Protein AF-A0A7S4C6Q5-F1 (afdb_monomer_lite)

pLDDT: mean 86.38, std 18.53, range [30.69, 98.75]

InterPro domains:
  IPR029044 Nucleotide-diphospho-sugar transferases [G3DSA:3.90.550.10] (1-252)

Foldseek 3Di:
DVQLACLVPAQDEDEAEAFPPDDPVVVVCLVPDDRDRHHYHYHYVNVVVHGLAPLRCVLVVDDLPDDQDKDKDADPQKDFASCLNVVVVLCCVQAHPLSPLVSCLLLLAFWAFQFFAQWLVFAFPIGGDHVVVVDPAQKAWELADDDRIIIGRSSNSSLLSVLVVLCCDPPFFDLVCLVVWDDFGPGTDFTGDPLQDDPSGPLSRDRPDNRSSVSSLSQLQLHTHMYGRDPQRAGRMFGQCWFFQRVDGSRDGGDPPDPDTDPDGDPRGGGHYDHPVCCVVVCVSSVCNDHSQPHFYAYSSRHTDHSVVSLVSSLVSLVSQLVVQVVCCVVPVDPPSNVSSNVSSCSRNVPPDPDDPDDDPVPVVVVSVVVVVVVVVVPPPDDDDDDDDDDD

Sequence (392 aa):
SVQNAEYCGDTVALRIVVDGGAAPSVLALVRSFRWLHGPLQTRLCDDEGVSLGIRGMWIQTTHTDADDYHIVPLEDDIEVSPLYYWWLQRAQRSFGDFNDAALMKQRRLAGISLYTPRLNEIKYPQVKWIPEENTRAVAFRLGVPCSWGALFIGSVWKEFLEFYALRVRPPFFNFSQEATQRGVGREREPLGDPHVRVPNSRSNVWPRSWKRFMIDFMYGRGMVMLYPNLPKQLSFSTTYMERGGHSGKDGKSEELQVTGLRKDVDPLKTVPLIRRQELRPVAQFFSNLPPYSELPVFNLQHEQRTSESLVQQGFAFTEHVRWWGHKLEADTLQRGLKAKYAKLADSWSGLESRGPPGGCVPEQLAALQADRRRGARAADDGASPFVKGLGR

Organism: Chrysotila carterae (NCBI:txid13221)

Structure (mmCIF, N/CA/C/O backbone):
data_AF-A0A7S4C6Q5-F1
#
_entry.id   AF-A0A7S4C6Q5-F1
#
loop_
_atom_site.group_PDB
_atom_site.id
_atom_site.type_symbol
_atom_site.label_atom_id
_atom_site.label_alt_id
_atom_site.label_comp_id
_atom_site.label_asym_id
_atom_site.label_entity_id
_atom_site.label_seq_id
_atom_site.pdbx_PDB_ins_code
_atom_site.Cartn_x
_atom_site.Cartn_y
_atom_site.Cartn_z
_atom_site.occupancy
_atom_site.B_iso_or_equiv
_atom_site.auth_seq_id
_atom_site.auth_comp_id
_atom_site.auth_asym_id
_atom_site.auth_atom_id
_atom_site.pdbx_PDB_model_num
ATOM 1 N N . SER A 1 1 ? -7.091 -3.861 19.041 1.00 83.12 1 SER A N 1
ATOM 2 C CA . SER A 1 1 ? -7.387 -5.268 18.632 1.00 83.12 1 SER A CA 1
ATOM 3 C C . SER A 1 1 ? -8.589 -5.345 17.687 1.00 83.12 1 SER A C 1
ATOM 5 O O . SER A 1 1 ? -9.582 -4.665 17.936 1.00 83.12 1 SER A O 1
ATOM 7 N N . VAL A 1 2 ? -8.534 -6.204 16.654 1.00 94.31 2 VAL A N 1
ATOM 8 C CA . VAL A 1 2 ? -9.608 -6.420 15.651 1.00 94.31 2 VAL A CA 1
ATOM 9 C C . VAL A 1 2 ? -10.928 -6.933 16.238 1.00 94.31 2 VAL A C 1
ATOM 11 O O . VAL A 1 2 ? -11.989 -6.631 15.699 1.00 94.31 2 VAL A O 1
ATOM 14 N N . GLN A 1 3 ? -10.895 -7.661 17.361 1.00 94.25 3 GLN A N 1
ATOM 15 C CA . GLN A 1 3 ? -12.114 -8.159 18.019 1.00 94.25 3 GLN A CA 1
ATOM 16 C C . GLN A 1 3 ? -12.961 -7.039 18.630 1.00 94.25 3 GLN A C 1
ATOM 18 O O . GLN A 1 3 ? -14.166 -7.196 18.788 1.00 94.25 3 GLN A O 1
ATOM 23 N N . ASN A 1 4 ? -12.342 -5.909 18.971 1.00 94.31 4 ASN A N 1
ATOM 24 C CA . ASN A 1 4 ? -13.005 -4.813 19.674 1.00 94.31 4 ASN A CA 1
ATOM 25 C C . ASN A 1 4 ? -13.497 -3.713 18.725 1.00 94.31 4 ASN A C 1
ATOM 27 O O . ASN A 1 4 ? -13.888 -2.642 19.190 1.00 94.31 4 ASN A O 1
ATOM 31 N N . ALA A 1 5 ? -13.428 -3.929 17.413 1.00 95.50 5 ALA A N 1
ATOM 32 C CA . ALA A 1 5 ? -13.797 -2.912 16.445 1.00 95.50 5 ALA A CA 1
ATOM 33 C C . ALA A 1 5 ? -15.310 -2.769 16.265 1.00 95.50 5 ALA A C 1
ATOM 35 O O . ALA A 1 5 ? -16.074 -3.720 16.408 1.00 95.50 5 ALA A O 1
ATOM 36 N N . GLU A 1 6 ? -15.722 -1.547 15.949 1.00 92.81 6 GLU A N 1
ATOM 37 C CA . GLU A 1 6 ? -17.091 -1.186 15.609 1.00 92.81 6 GLU A CA 1
ATOM 38 C C . GLU A 1 6 ? -17.336 -1.478 14.124 1.00 92.81 6 GLU A C 1
ATOM 40 O O . GLU A 1 6 ? -17.152 -0.611 13.265 1.00 92.81 6 GLU A O 1
ATOM 45 N N . TYR A 1 7 ? -17.769 -2.703 13.815 1.00 95.81 7 TYR A N 1
ATOM 46 C CA . TYR A 1 7 ? -18.114 -3.118 12.447 1.00 95.81 7 TYR A CA 1
ATOM 47 C C . TYR A 1 7 ? -19.436 -2.538 11.934 1.00 95.81 7 TYR A C 1
ATOM 49 O O . TYR A 1 7 ? -19.858 -2.844 10.831 1.00 95.81 7 TYR A O 1
ATOM 57 N N . CYS A 1 8 ? -20.085 -1.658 12.702 1.00 91.62 8 CYS A N 1
ATOM 58 C CA . CYS A 1 8 ? -21.258 -0.900 12.259 1.00 91.62 8 CYS A CA 1
ATOM 59 C C . CYS A 1 8 ? -22.442 -1.778 11.787 1.00 91.62 8 CYS A C 1
ATOM 61 O O . CYS A 1 8 ? -23.253 -1.323 10.988 1.00 91.62 8 CYS A O 1
ATOM 63 N N . GLY A 1 9 ? -22.553 -3.008 12.306 1.00 92.31 9 GLY A N 1
ATOM 64 C CA . GLY A 1 9 ? -23.566 -3.997 11.913 1.00 92.31 9 GLY A CA 1
ATOM 65 C C . GLY A 1 9 ? -23.150 -4.916 10.761 1.00 92.31 9 GLY A C 1
ATOM 66 O O . GLY A 1 9 ? -23.852 -5.889 10.495 1.00 92.31 9 GLY A O 1
ATOM 67 N N . ASP A 1 10 ? -22.007 -4.657 10.124 1.00 94.50 10 ASP A N 1
ATOM 68 C CA . ASP A 1 10 ? -21.506 -5.471 9.022 1.00 94.50 10 ASP A CA 1
ATOM 69 C C . ASP A 1 10 ? -20.883 -6.776 9.523 1.00 94.50 10 ASP A C 1
ATOM 71 O O . ASP A 1 10 ? -20.221 -6.835 10.563 1.00 94.50 10 ASP A O 1
ATOM 75 N N . THR A 1 11 ? -21.075 -7.835 8.738 1.00 94.88 11 THR A N 1
ATOM 76 C CA . THR A 1 11 ? -20.372 -9.106 8.921 1.00 94.88 11 THR A CA 1
ATOM 77 C C . THR A 1 11 ? -19.062 -9.055 8.145 1.00 94.88 11 THR A C 1
ATOM 79 O O . THR A 1 11 ? -19.063 -8.889 6.927 1.00 94.88 11 THR A O 1
ATOM 82 N N . VAL A 1 12 ? -17.938 -9.220 8.837 1.00 94.50 12 VAL A N 1
ATOM 83 C CA . VAL A 1 12 ? -16.593 -9.142 8.264 1.00 94.50 12 VAL A CA 1
ATOM 84 C C . VAL A 1 12 ? -15.898 -10.484 8.418 1.00 94.50 12 VAL A C 1
ATOM 86 O O . VAL A 1 12 ? -15.771 -11.006 9.523 1.00 94.50 12 VAL A O 1
ATOM 89 N N . ALA A 1 13 ? -15.431 -11.058 7.311 1.00 93.94 13 ALA A N 1
ATOM 90 C CA . ALA A 1 13 ? -14.626 -12.271 7.351 1.00 93.94 13 ALA A CA 1
ATOM 91 C C . ALA A 1 13 ? -13.213 -11.970 7.876 1.00 93.94 13 ALA A C 1
ATOM 93 O O . ALA A 1 13 ? -12.606 -10.962 7.514 1.00 93.94 13 ALA A O 1
ATOM 94 N N . LEU A 1 14 ? -12.676 -12.868 8.700 1.00 95.00 14 LEU A N 1
ATOM 95 C CA . LEU A 1 14 ? -11.291 -12.823 9.155 1.00 95.00 14 LEU A CA 1
ATOM 96 C C . LEU A 1 14 ? -10.542 -14.043 8.628 1.00 95.00 14 LEU A C 1
ATOM 98 O O . LEU A 1 14 ? -10.956 -15.181 8.846 1.00 95.00 14 LEU A O 1
ATOM 102 N N . ARG A 1 15 ? -9.402 -13.803 7.982 1.00 94.12 15 ARG A N 1
ATOM 103 C CA . ARG A 1 15 ? -8.443 -14.845 7.621 1.00 94.12 15 ARG A CA 1
ATOM 104 C C . ARG A 1 15 ? -7.163 -14.648 8.422 1.00 94.12 15 ARG A C 1
ATOM 106 O O . ARG A 1 15 ? -6.536 -13.600 8.321 1.00 94.12 15 ARG A O 1
ATOM 113 N N . ILE A 1 16 ? -6.775 -15.656 9.196 1.00 94.88 16 ILE A N 1
ATOM 114 C CA . ILE A 1 16 ? -5.503 -15.686 9.923 1.00 94.88 16 ILE A CA 1
ATOM 115 C C . ILE A 1 16 ? -4.559 -16.623 9.175 1.00 94.88 16 ILE A C 1
ATOM 117 O O . ILE A 1 16 ? -4.853 -17.808 9.021 1.00 94.88 16 ILE A O 1
ATOM 121 N N . VAL A 1 17 ? -3.431 -16.094 8.707 1.00 93.81 17 VAL A N 1
ATOM 122 C CA . VAL A 1 17 ? -2.378 -16.879 8.053 1.00 93.81 17 VAL A CA 1
ATOM 123 C C . VAL A 1 17 ? -1.161 -16.891 8.962 1.00 93.81 17 VAL A C 1
ATOM 125 O O . VAL A 1 17 ? -0.657 -15.834 9.331 1.00 93.81 17 VAL A O 1
ATOM 128 N N . VAL A 1 18 ? -0.697 -18.085 9.313 1.00 94.88 18 VAL A N 1
ATOM 129 C CA . VAL A 1 18 ? 0.512 -18.297 10.110 1.00 94.88 18 VAL A CA 1
ATOM 130 C C . VAL A 1 18 ? 1.570 -18.901 9.197 1.00 94.88 18 VAL A C 1
ATOM 132 O O . VAL A 1 18 ? 1.312 -19.926 8.561 1.00 94.88 18 VAL A O 1
ATOM 135 N N . ASP A 1 19 ? 2.725 -18.244 9.095 1.00 93.94 19 ASP A N 1
ATOM 136 C CA . ASP A 1 19 ? 3.845 -18.732 8.283 1.00 93.94 19 ASP A CA 1
ATOM 137 C C . ASP A 1 19 ? 4.497 -19.978 8.900 1.00 93.94 19 ASP A C 1
ATOM 139 O O . ASP A 1 19 ? 4.288 -20.284 10.075 1.00 93.94 19 ASP A O 1
ATOM 143 N N . GLY A 1 20 ? 5.288 -20.691 8.099 1.00 92.38 20 GLY A N 1
ATOM 144 C CA . GLY A 1 20 ? 5.989 -21.892 8.540 1.00 92.38 20 GLY A CA 1
ATOM 145 C C . GLY A 1 20 ? 7.060 -21.599 9.596 1.00 92.38 20 GLY A C 1
ATOM 146 O O . GLY A 1 20 ? 7.764 -20.589 9.519 1.00 92.38 20 GLY A O 1
ATOM 147 N N . GLY A 1 21 ? 7.205 -22.501 10.565 1.00 89.88 21 GLY A N 1
ATOM 148 C CA . GLY A 1 21 ? 8.138 -22.395 11.686 1.00 89.88 21 GLY A CA 1
ATOM 149 C C . GLY A 1 21 ? 7.583 -21.633 12.892 1.00 89.88 21 GLY A C 1
ATOM 150 O O . GLY A 1 21 ? 8.361 -21.138 13.712 1.00 89.88 21 GLY A O 1
ATOM 151 N N . ALA A 1 22 ? 6.260 -21.508 13.012 1.00 90.06 22 ALA A N 1
ATOM 152 C CA . ALA A 1 22 ? 5.646 -20.794 14.124 1.00 90.06 22 ALA A CA 1
ATOM 153 C C . ALA A 1 22 ? 5.752 -21.578 15.442 1.00 90.06 22 ALA A C 1
ATOM 155 O O . ALA A 1 22 ? 5.682 -22.806 15.489 1.00 90.06 22 ALA A O 1
ATOM 156 N N . ALA A 1 23 ? 5.880 -20.855 16.558 1.00 90.00 23 ALA A N 1
ATOM 157 C CA . ALA A 1 23 ? 5.943 -21.483 17.873 1.00 90.00 23 ALA A CA 1
ATOM 158 C C . ALA A 1 23 ? 4.632 -22.238 18.199 1.00 90.00 23 ALA A C 1
ATOM 160 O O . ALA A 1 23 ? 3.545 -21.734 17.893 1.00 90.00 23 ALA A O 1
ATOM 161 N N . PRO A 1 24 ? 4.686 -23.380 18.916 1.00 91.56 24 PRO A N 1
ATOM 162 C CA . PRO A 1 24 ? 3.486 -24.137 19.286 1.00 91.56 24 PRO A CA 1
ATOM 163 C C . PRO A 1 24 ? 2.422 -23.313 20.026 1.00 91.56 24 PRO A C 1
ATOM 165 O O . PRO A 1 24 ? 1.227 -23.543 19.849 1.00 91.56 24 PRO A O 1
ATOM 168 N N . SER A 1 25 ? 2.838 -22.322 20.822 1.00 92.12 25 SER A N 1
ATOM 169 C CA . SER A 1 25 ? 1.933 -21.404 21.523 1.00 92.12 25 SER A CA 1
ATOM 170 C C . SER A 1 25 ? 1.143 -20.496 20.574 1.00 92.12 25 SER A C 1
ATOM 172 O O . SER A 1 25 ? -0.035 -20.249 20.822 1.00 92.12 25 SER A O 1
ATOM 174 N N . VAL A 1 26 ? 1.748 -20.045 19.470 1.00 92.81 26 VAL A N 1
ATOM 175 C CA . VAL A 1 26 ? 1.072 -19.254 18.427 1.00 92.81 26 VAL A CA 1
ATOM 176 C C . VAL A 1 26 ? 0.049 -20.121 17.700 1.00 92.81 26 VAL A C 1
ATOM 178 O O . VAL A 1 26 ? -1.099 -19.713 17.535 1.00 92.81 26 VAL A O 1
ATOM 181 N N . LEU A 1 27 ? 0.425 -21.352 17.338 1.00 94.56 27 LEU A N 1
ATOM 182 C CA . LEU A 1 27 ? -0.490 -22.301 16.699 1.00 94.56 27 LEU A CA 1
ATOM 183 C C . LEU A 1 27 ? -1.685 -22.630 17.605 1.00 94.56 27 LEU A C 1
ATOM 185 O O . LEU A 1 27 ? -2.825 -22.645 17.144 1.00 94.56 27 LEU A O 1
ATOM 189 N N . ALA A 1 28 ? -1.446 -22.850 18.902 1.00 94.81 28 ALA A N 1
ATOM 190 C CA . ALA A 1 28 ? -2.505 -23.078 19.883 1.00 94.81 28 ALA A CA 1
ATOM 191 C C . ALA A 1 28 ? -3.431 -21.858 20.027 1.00 94.81 28 ALA A C 1
ATOM 193 O O . ALA A 1 28 ? -4.655 -22.013 20.023 1.00 94.81 28 ALA A O 1
ATOM 194 N N . LEU A 1 29 ? -2.864 -20.646 20.087 1.00 94.44 29 LEU A N 1
ATOM 195 C CA . LEU A 1 29 ? -3.632 -19.402 20.130 1.00 94.44 29 LEU A CA 1
ATOM 196 C C . LEU A 1 29 ? -4.554 -19.284 18.913 1.00 94.44 29 LEU A C 1
ATOM 198 O O . LEU A 1 29 ? -5.757 -19.109 19.088 1.00 94.44 29 LEU A O 1
ATOM 202 N N . VAL A 1 30 ? -4.019 -19.444 17.699 1.00 95.81 30 VAL A N 1
ATOM 203 C CA . VAL A 1 30 ? -4.790 -19.313 16.452 1.00 95.81 30 VAL A CA 1
ATOM 204 C C . VAL A 1 30 ? -5.875 -20.384 16.345 1.00 95.81 30 VAL A C 1
ATOM 206 O O . VAL A 1 30 ? -7.013 -20.055 16.023 1.00 95.81 30 VAL A O 1
ATOM 209 N N . ARG A 1 31 ? -5.576 -21.642 16.693 1.00 94.88 31 ARG A N 1
ATOM 210 C CA . ARG A 1 31 ? -6.566 -22.738 16.699 1.00 94.88 31 ARG A CA 1
ATOM 211 C C . ARG A 1 31 ? -7.712 -22.507 17.688 1.00 94.88 31 ARG A C 1
ATOM 213 O O . ARG A 1 31 ? -8.830 -22.945 17.441 1.00 94.88 31 ARG A O 1
ATOM 220 N N . SER A 1 32 ? -7.440 -21.832 18.805 1.00 95.81 32 SER A N 1
ATOM 221 C CA . SER A 1 32 ? -8.448 -21.505 19.825 1.00 95.81 32 SER A CA 1
ATOM 222 C C . SER A 1 32 ? -9.157 -20.164 19.595 1.00 95.81 32 SER A C 1
ATOM 224 O O . SER A 1 32 ? -10.095 -19.829 20.326 1.00 95.81 32 SER A O 1
ATOM 226 N N . PHE A 1 33 ? -8.721 -19.389 18.597 1.00 96.56 33 PHE A N 1
ATOM 227 C CA . PHE A 1 33 ? -9.225 -18.048 18.350 1.00 96.56 33 PHE A CA 1
ATOM 228 C C . PHE A 1 33 ? -10.694 -18.090 17.926 1.00 96.56 33 PHE A C 1
ATOM 230 O O . PHE A 1 33 ? -11.086 -18.830 17.026 1.00 96.56 33 PHE A O 1
ATOM 237 N N . ARG A 1 34 ? -11.519 -17.252 18.560 1.00 95.81 34 ARG A N 1
ATOM 238 C CA . ARG A 1 34 ? -12.935 -17.106 18.216 1.00 95.81 34 ARG A CA 1
ATOM 239 C C . ARG A 1 34 ? -13.169 -15.768 17.540 1.00 95.81 34 ARG A C 1
ATOM 241 O O . ARG A 1 34 ? -12.810 -14.723 18.081 1.00 95.81 34 ARG A O 1
ATOM 248 N N . TRP A 1 35 ? -13.810 -15.812 16.378 1.00 97.00 35 TRP A N 1
ATOM 249 C CA . TRP A 1 35 ? -14.227 -14.624 15.652 1.00 97.00 35 TRP A CA 1
ATOM 250 C C . TRP A 1 35 ? -15.729 -14.413 15.793 1.00 97.00 35 TRP A C 1
ATOM 252 O O . TRP A 1 35 ? -16.514 -15.293 15.456 1.00 97.00 35 TRP A O 1
ATOM 262 N N . LEU A 1 36 ? -16.119 -13.258 16.333 1.00 95.56 36 LEU A N 1
ATOM 263 C CA . LEU A 1 36 ? -17.519 -12.953 16.651 1.00 95.56 36 LEU A CA 1
ATOM 264 C C . LEU A 1 36 ? -18.204 -12.075 15.599 1.00 95.56 36 LEU A C 1
ATOM 266 O O . LEU A 1 36 ? -19.401 -11.839 15.704 1.00 95.56 36 LEU A O 1
ATOM 270 N N . HIS A 1 37 ? -17.460 -11.599 14.599 1.00 96.25 37 HIS A N 1
ATOM 271 C CA . HIS A 1 37 ? -17.956 -10.624 13.622 1.00 96.25 37 HIS A CA 1
ATOM 272 C C . HIS A 1 37 ? -18.140 -11.213 12.221 1.00 96.25 37 HIS A C 1
ATOM 274 O O . HIS A 1 37 ? -18.384 -10.466 11.282 1.00 96.25 37 HIS A O 1
ATOM 280 N N . GLY A 1 38 ? -18.032 -12.536 12.057 1.00 95.88 38 GLY A N 1
ATOM 281 C CA . GLY A 1 38 ? -18.269 -13.207 10.780 1.00 95.88 38 GLY A CA 1
ATOM 282 C C . GLY A 1 38 ? -17.541 -14.542 10.625 1.00 95.88 38 GLY A C 1
ATOM 283 O O . GLY A 1 38 ? -17.163 -15.160 11.622 1.00 95.88 38 GLY A O 1
ATOM 284 N N . PRO A 1 39 ? -17.340 -15.008 9.379 1.00 95.38 39 PRO A N 1
ATOM 285 C CA . PRO A 1 39 ? -16.582 -16.222 9.095 1.00 95.38 39 PRO A CA 1
ATOM 286 C C . PRO A 1 39 ? -15.109 -16.093 9.496 1.00 95.38 39 PRO A C 1
ATOM 288 O O . PRO A 1 39 ? -14.480 -15.063 9.251 1.00 95.38 39 PRO A O 1
ATOM 291 N N . LEU A 1 40 ? -14.551 -17.159 10.071 1.00 95.75 40 LEU A N 1
ATOM 292 C CA . LEU A 1 40 ? -13.124 -17.291 10.360 1.00 95.75 40 LEU A CA 1
ATOM 293 C C . LEU A 1 40 ? -12.513 -18.347 9.443 1.00 95.75 40 LEU A C 1
ATOM 295 O O . LEU A 1 40 ? -13.018 -19.463 9.354 1.00 95.75 40 LEU A O 1
ATOM 299 N N . GLN A 1 41 ? -11.398 -18.005 8.812 1.00 93.69 41 GLN A N 1
ATOM 300 C CA . GLN A 1 41 ? -10.543 -18.944 8.100 1.00 93.69 41 GLN A CA 1
ATOM 301 C C . GLN A 1 41 ? -9.141 -18.899 8.696 1.00 93.69 41 GLN A C 1
ATOM 303 O O . GLN A 1 41 ? -8.602 -17.827 8.966 1.00 93.69 41 GLN A O 1
ATOM 308 N N . THR A 1 42 ? -8.531 -20.062 8.873 1.00 94.12 42 THR A N 1
ATOM 309 C CA . THR A 1 42 ? -7.150 -20.180 9.342 1.00 94.12 42 THR A CA 1
ATOM 310 C C . THR A 1 42 ? -6.338 -20.954 8.320 1.00 94.12 42 THR A C 1
ATOM 312 O O . THR A 1 42 ? -6.783 -22.007 7.866 1.00 94.12 42 THR A O 1
ATOM 315 N N . ARG A 1 43 ? -5.144 -20.464 7.991 1.00 92.56 43 ARG A N 1
ATOM 316 C CA . ARG A 1 43 ? -4.153 -21.189 7.193 1.00 92.56 43 ARG A CA 1
ATOM 317 C C . ARG A 1 43 ? -2.864 -21.288 7.992 1.00 92.56 43 ARG A C 1
ATOM 319 O O . ARG A 1 43 ? -2.277 -20.264 8.333 1.00 92.56 43 ARG A O 1
ATOM 326 N N . LEU A 1 44 ? -2.448 -22.509 8.297 1.00 94.19 44 LEU A N 1
ATOM 327 C CA . LEU A 1 44 ? -1.209 -22.792 9.012 1.00 94.19 44 LEU A CA 1
ATOM 328 C C . LEU A 1 44 ? -0.233 -23.386 7.997 1.00 94.19 44 LEU A C 1
ATOM 330 O O . LEU A 1 44 ? -0.423 -24.512 7.554 1.00 94.19 44 LEU A O 1
ATOM 334 N N . CYS A 1 45 ? 0.782 -22.625 7.588 1.00 92.75 45 CYS A N 1
ATOM 335 C CA . CYS A 1 45 ? 1.683 -23.056 6.513 1.00 92.75 45 CYS A CA 1
ATOM 336 C C . CYS A 1 45 ? 2.527 -24.285 6.903 1.00 92.75 45 CYS A C 1
ATOM 338 O O . CYS A 1 45 ? 2.914 -25.060 6.030 1.00 92.75 45 CYS A O 1
ATOM 340 N N . ASP A 1 46 ? 2.742 -24.512 8.204 1.00 89.94 46 ASP A N 1
ATOM 341 C CA . ASP A 1 46 ? 3.382 -25.729 8.721 1.00 89.94 46 ASP A CA 1
ATOM 342 C C . ASP A 1 46 ? 2.601 -27.005 8.377 1.00 89.94 46 ASP A C 1
ATOM 344 O O . ASP A 1 46 ? 3.217 -28.023 8.066 1.00 89.94 46 ASP A O 1
ATOM 348 N N . ASP A 1 47 ? 1.264 -26.951 8.353 1.00 90.06 47 ASP A N 1
ATOM 349 C CA . ASP A 1 47 ? 0.428 -28.104 7.986 1.00 90.06 47 ASP A CA 1
ATOM 350 C C . ASP A 1 47 ? 0.597 -28.466 6.490 1.00 90.06 47 ASP A C 1
ATOM 352 O O . ASP A 1 47 ? 0.338 -29.597 6.080 1.00 90.06 47 ASP A O 1
ATOM 356 N N . GLU A 1 48 ? 1.075 -27.518 5.677 1.00 88.94 48 GLU A N 1
ATOM 357 C CA . GLU A 1 48 ? 1.383 -27.679 4.250 1.00 88.94 48 GLU A CA 1
ATOM 358 C C . GLU A 1 48 ? 2.885 -27.933 3.991 1.00 88.94 48 GLU A C 1
ATOM 360 O O . GLU A 1 48 ? 3.284 -28.167 2.849 1.00 88.94 48 GLU A O 1
ATOM 365 N N . GLY A 1 49 ? 3.736 -27.876 5.023 1.00 89.88 49 GLY A N 1
ATOM 366 C CA . GLY A 1 49 ? 5.190 -28.008 4.891 1.00 89.88 49 GLY A CA 1
ATOM 367 C C . GLY A 1 49 ? 5.862 -26.856 4.131 1.00 89.88 49 GLY A C 1
ATOM 368 O O . GLY A 1 49 ? 6.901 -27.064 3.502 1.00 89.88 49 GLY A O 1
ATOM 369 N N . VAL A 1 50 ? 5.280 -25.650 4.154 1.00 90.25 50 VAL A N 1
ATOM 370 C CA . VAL A 1 50 ? 5.788 -24.478 3.419 1.00 90.25 50 VAL A CA 1
ATOM 371 C C . VAL A 1 50 ? 6.106 -23.301 4.342 1.00 90.25 50 VAL A C 1
ATOM 373 O O . VAL A 1 50 ? 5.485 -23.112 5.382 1.00 90.25 50 VAL A O 1
ATOM 376 N N . SER A 1 51 ? 7.055 -22.460 3.923 1.00 91.31 51 SER A N 1
ATOM 377 C CA . SER A 1 51 ? 7.282 -21.125 4.487 1.00 91.31 51 SE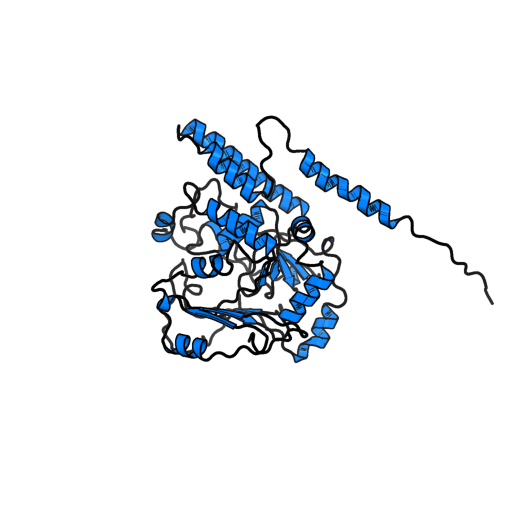R A CA 1
ATOM 378 C C . SER A 1 51 ? 7.246 -20.111 3.350 1.00 91.31 51 SER A C 1
ATOM 380 O O . SER A 1 51 ? 7.995 -20.204 2.375 1.00 91.31 51 SER A O 1
ATOM 382 N N . LEU A 1 52 ? 6.314 -19.171 3.447 1.00 89.81 52 LEU A N 1
ATOM 383 C CA . LEU A 1 52 ? 6.047 -18.164 2.430 1.00 89.81 52 LEU A CA 1
ATOM 384 C C . LEU A 1 52 ? 6.970 -16.953 2.589 1.00 89.81 52 LEU A C 1
ATOM 386 O O . LEU A 1 52 ? 7.263 -16.253 1.609 1.00 89.81 52 LEU A O 1
ATOM 390 N N . GLY A 1 53 ? 7.401 -16.681 3.823 1.00 89.50 53 GLY A N 1
ATOM 391 C CA . GLY A 1 53 ? 8.001 -15.417 4.201 1.00 89.50 53 GLY A CA 1
ATOM 392 C C . GLY A 1 53 ? 7.036 -14.253 3.986 1.00 89.50 53 GLY A C 1
ATOM 393 O O . GLY A 1 53 ? 5.972 -14.365 3.372 1.00 89.50 53 GLY A O 1
ATOM 394 N N . ILE A 1 54 ? 7.441 -13.067 4.428 1.00 88.94 54 ILE A N 1
ATOM 395 C CA . ILE A 1 54 ? 6.512 -11.941 4.449 1.00 88.94 54 ILE A CA 1
ATOM 396 C C . ILE A 1 54 ? 5.979 -11.542 3.066 1.00 88.94 54 ILE A C 1
ATOM 398 O O . ILE A 1 54 ? 4.787 -11.293 2.898 1.00 88.94 54 ILE A O 1
ATOM 402 N N . ARG A 1 55 ? 6.835 -11.536 2.034 1.00 91.94 55 ARG A N 1
ATOM 403 C CA . ARG A 1 55 ? 6.389 -11.246 0.666 1.00 91.94 55 ARG A CA 1
ATOM 404 C C . ARG A 1 55 ? 5.384 -12.283 0.181 1.00 91.94 55 ARG A C 1
ATOM 406 O O . ARG A 1 55 ? 4.392 -11.898 -0.423 1.00 91.94 55 ARG A O 1
ATOM 413 N N . GLY A 1 56 ? 5.632 -13.569 0.432 1.00 91.62 56 GLY A N 1
ATOM 414 C CA . GLY A 1 56 ? 4.713 -14.630 0.035 1.00 91.62 56 GLY A CA 1
ATOM 415 C C . GLY A 1 56 ? 3.370 -14.512 0.750 1.00 91.62 56 GLY A C 1
ATOM 416 O O . GLY A 1 56 ? 2.340 -14.569 0.086 1.00 91.62 56 GLY A O 1
ATOM 417 N N . MET A 1 57 ? 3.378 -14.251 2.062 1.00 91.25 57 MET A N 1
ATOM 418 C CA . MET A 1 57 ? 2.156 -14.043 2.847 1.00 91.25 57 MET A CA 1
ATOM 419 C C . MET A 1 57 ? 1.306 -12.899 2.294 1.00 91.25 57 MET A C 1
ATOM 421 O O . MET A 1 57 ? 0.112 -13.082 2.086 1.00 91.25 57 MET A O 1
ATOM 425 N N . TRP A 1 58 ? 1.918 -11.747 1.994 1.00 92.06 58 TRP A N 1
ATOM 426 C CA . TRP A 1 58 ? 1.206 -10.597 1.432 1.00 92.06 58 TRP A CA 1
ATOM 427 C C . TRP A 1 58 ? 0.635 -10.879 0.040 1.00 92.06 58 TRP A C 1
ATOM 429 O O . TRP A 1 58 ? -0.530 -10.586 -0.217 1.00 92.06 58 TRP A O 1
ATOM 439 N N . ILE A 1 59 ? 1.424 -11.476 -0.856 1.00 91.06 59 ILE A N 1
ATOM 440 C CA . ILE A 1 59 ? 0.993 -11.762 -2.235 1.00 91.06 59 ILE A CA 1
ATOM 441 C C . ILE A 1 59 ? -0.095 -12.846 -2.284 1.00 91.06 59 ILE A C 1
ATOM 443 O O . ILE A 1 59 ? -0.925 -12.830 -3.186 1.00 91.06 59 ILE A O 1
ATOM 447 N N . GLN A 1 60 ? -0.136 -13.750 -1.301 1.00 86.75 60 GLN A N 1
ATOM 448 C CA . GLN A 1 60 ? -1.150 -14.805 -1.188 1.00 86.75 60 GLN A CA 1
ATOM 449 C C . GLN A 1 60 ? -2.328 -14.433 -0.269 1.00 86.75 60 GLN A C 1
ATOM 451 O O . GLN A 1 60 ? -3.111 -15.307 0.105 1.00 86.75 60 GLN A O 1
ATOM 456 N N . THR A 1 61 ? -2.479 -13.155 0.104 1.00 79.00 61 THR A N 1
ATOM 457 C CA . THR A 1 61 ? -3.642 -12.688 0.888 1.00 79.00 61 THR A CA 1
ATOM 458 C C . THR A 1 61 ? -4.965 -12.930 0.160 1.00 79.00 61 THR A C 1
ATOM 460 O O . THR A 1 61 ? -5.965 -13.252 0.804 1.00 79.00 61 THR A O 1
ATOM 463 N N . THR A 1 62 ? -4.960 -12.842 -1.172 1.00 74.44 62 THR A N 1
ATOM 464 C CA . THR A 1 62 ? -6.115 -13.064 -2.054 1.00 74.44 62 THR A CA 1
ATOM 465 C C . THR A 1 62 ? -5.836 -14.178 -3.056 1.00 74.44 62 THR A C 1
ATOM 467 O O . THR A 1 62 ? -4.707 -14.326 -3.526 1.00 74.44 62 THR A O 1
ATOM 470 N N . HIS A 1 63 ? -6.872 -14.920 -3.448 1.00 62.28 63 HIS A N 1
ATOM 471 C CA . HIS A 1 63 ? -6.809 -15.797 -4.619 1.00 62.28 63 HIS A CA 1
ATOM 472 C C . HIS A 1 63 ? -7.190 -14.984 -5.860 1.00 62.28 63 HIS A C 1
ATOM 474 O O . HIS A 1 63 ? -8.142 -14.211 -5.821 1.00 62.28 63 HIS A O 1
ATOM 480 N N . THR A 1 64 ? -6.440 -15.130 -6.951 1.00 53.97 64 THR A N 1
ATOM 481 C CA . THR A 1 64 ? -6.580 -14.300 -8.164 1.00 53.97 64 THR A CA 1
ATOM 482 C C . THR A 1 64 ? -7.899 -14.496 -8.916 1.00 53.97 64 THR A C 1
ATOM 484 O O . THR A 1 64 ? -8.249 -13.661 -9.750 1.00 53.97 64 THR A O 1
ATOM 487 N N . ASP A 1 65 ? -8.639 -15.564 -8.610 1.00 51.78 65 ASP A N 1
ATOM 488 C CA . ASP A 1 65 ? -9.619 -16.116 -9.547 1.00 51.78 65 ASP A CA 1
ATOM 489 C C . ASP A 1 65 ? -11.089 -15.941 -9.121 1.00 51.78 65 ASP A C 1
ATOM 491 O O . ASP A 1 65 ? -11.967 -16.260 -9.918 1.00 51.78 65 ASP A O 1
ATOM 495 N N . ALA A 1 66 ? -11.390 -15.431 -7.918 1.00 49.50 66 ALA A N 1
ATOM 496 C CA . ALA A 1 66 ? -12.767 -15.483 -7.393 1.00 49.50 66 ALA A CA 1
ATOM 497 C C . ALA A 1 66 ? -13.311 -14.210 -6.722 1.00 49.50 66 ALA A C 1
ATOM 499 O O . ALA A 1 66 ? -14.526 -14.025 -6.711 1.00 49.50 66 ALA A O 1
ATOM 500 N N . ASP A 1 67 ? -12.462 -13.319 -6.206 1.00 56.50 67 ASP A N 1
ATOM 501 C CA . ASP A 1 67 ? -12.911 -12.383 -5.174 1.00 56.50 67 ASP A CA 1
ATOM 502 C C . ASP A 1 67 ? -12.603 -10.915 -5.514 1.00 56.50 67 ASP A C 1
ATOM 504 O O . ASP A 1 67 ? -11.449 -10.489 -5.477 1.00 56.50 67 ASP A O 1
ATOM 508 N N . ASP A 1 68 ? -13.644 -10.110 -5.747 1.00 68.81 68 ASP A N 1
ATOM 509 C CA . ASP A 1 68 ? -13.559 -8.639 -5.816 1.00 68.81 68 ASP A CA 1
ATOM 510 C C . ASP A 1 68 ? -13.585 -7.997 -4.407 1.00 68.81 68 ASP A C 1
ATOM 512 O O . ASP A 1 68 ? -14.041 -6.869 -4.219 1.00 68.81 68 ASP A O 1
ATOM 516 N N . TYR A 1 69 ? -13.111 -8.705 -3.376 1.00 85.00 69 TYR A N 1
ATOM 517 C CA . TYR A 1 69 ? -13.114 -8.186 -2.008 1.00 85.00 69 TYR A CA 1
ATOM 518 C C . TYR A 1 69 ? -12.001 -7.156 -1.786 1.00 85.00 69 TYR A C 1
ATOM 520 O O . TYR A 1 69 ? -10.852 -7.322 -2.200 1.00 85.00 69 TYR A O 1
ATOM 528 N N . HIS A 1 70 ? -12.328 -6.100 -1.043 1.00 92.88 70 HIS A N 1
ATOM 529 C CA . HIS A 1 70 ? -11.327 -5.234 -0.427 1.00 92.88 70 HIS A CA 1
ATOM 530 C C . HIS A 1 70 ? -10.573 -5.993 0.664 1.00 92.88 70 HIS A C 1
ATOM 532 O O . HIS A 1 70 ? -11.178 -6.739 1.435 1.00 92.88 70 HIS A O 1
ATOM 538 N N . ILE A 1 71 ? -9.267 -5.757 0.780 1.00 92.69 71 ILE A N 1
ATOM 539 C CA . ILE A 1 71 ? -8.447 -6.417 1.801 1.00 92.69 71 ILE A CA 1
ATOM 540 C C . ILE A 1 71 ? -7.923 -5.426 2.828 1.00 92.69 71 ILE A C 1
ATOM 542 O O . ILE A 1 71 ? -7.479 -4.335 2.477 1.00 92.69 71 ILE A O 1
ATOM 546 N N . VAL A 1 72 ? -7.931 -5.830 4.099 1.00 95.94 72 VAL A N 1
ATOM 547 C CA . VAL A 1 72 ? -7.283 -5.108 5.204 1.00 95.94 72 VAL A CA 1
ATOM 548 C C . VAL A 1 72 ? -6.189 -6.000 5.798 1.00 95.94 72 VAL A C 1
ATOM 550 O O . VAL A 1 72 ? -6.424 -6.678 6.798 1.00 95.94 72 VAL A O 1
ATOM 553 N N . PRO A 1 73 ? -5.010 -6.075 5.162 1.00 93.94 73 PRO A N 1
ATOM 554 C CA . PRO A 1 73 ? -3.890 -6.850 5.676 1.00 93.94 73 PRO A CA 1
ATOM 555 C C . PRO A 1 73 ? -3.294 -6.186 6.924 1.00 93.94 73 PRO A C 1
ATOM 557 O O . PRO A 1 73 ? -3.011 -4.984 6.939 1.00 93.94 73 PRO A O 1
ATOM 560 N N . LEU A 1 74 ? -3.105 -6.990 7.969 1.00 95.25 74 LEU A N 1
ATOM 561 C CA . LEU A 1 74 ? -2.521 -6.593 9.248 1.00 95.25 74 LEU A CA 1
ATOM 562 C C . LEU A 1 74 ? -1.416 -7.591 9.605 1.00 95.25 74 LEU A C 1
ATOM 564 O O . LEU A 1 74 ? -1.659 -8.797 9.608 1.00 95.25 74 LEU A O 1
ATOM 568 N N . GLU A 1 75 ? -0.218 -7.081 9.884 1.00 93.88 75 GLU A N 1
ATOM 569 C CA . GLU A 1 75 ? 0.864 -7.867 10.487 1.00 93.88 75 GLU A CA 1
ATOM 570 C C . GLU A 1 75 ? 0.594 -8.047 11.992 1.00 93.88 75 GLU A C 1
ATOM 572 O O . GLU A 1 75 ? -0.244 -7.354 12.579 1.00 93.88 75 GLU A O 1
ATOM 577 N N . ASP A 1 76 ? 1.271 -9.006 12.615 1.00 91.56 76 ASP A N 1
ATOM 578 C CA . ASP A 1 76 ? 1.100 -9.371 14.025 1.00 91.56 76 ASP A CA 1
ATOM 579 C C . ASP A 1 76 ? 1.553 -8.276 15.007 1.00 91.56 76 ASP A C 1
ATOM 581 O O . ASP A 1 76 ? 1.096 -8.247 16.150 1.00 91.56 76 ASP A O 1
ATOM 585 N N . ASP A 1 77 ? 2.380 -7.334 14.549 1.00 92.50 77 ASP A N 1
ATOM 586 C CA . ASP A 1 77 ? 2.836 -6.164 15.303 1.00 92.50 77 ASP A CA 1
ATOM 587 C C . ASP A 1 77 ? 1.978 -4.898 15.084 1.00 92.50 77 ASP A C 1
ATOM 589 O O . ASP A 1 77 ? 2.335 -3.805 15.549 1.00 92.50 77 ASP A O 1
ATOM 593 N N . ILE A 1 78 ? 0.844 -5.032 14.385 1.00 95.50 78 ILE A N 1
ATOM 594 C CA . ILE A 1 78 ? -0.102 -3.946 14.128 1.00 95.50 78 ILE A CA 1
ATOM 595 C C . ILE A 1 78 ? -1.284 -4.029 15.083 1.00 95.50 78 ILE A C 1
ATOM 597 O O . ILE A 1 78 ? -2.040 -5.001 15.106 1.00 95.50 78 ILE A O 1
ATOM 601 N N . GLU A 1 79 ? -1.538 -2.933 15.794 1.00 96.12 79 GLU A N 1
ATOM 602 C CA . GLU A 1 79 ? -2.798 -2.752 16.500 1.00 96.12 79 GLU A CA 1
ATOM 603 C C . GLU A 1 79 ? -3.707 -1.768 15.768 1.00 96.12 79 GLU A C 1
ATOM 605 O O . GLU A 1 79 ? -3.309 -0.663 15.403 1.00 96.12 79 GLU A O 1
ATOM 610 N N . VAL A 1 80 ? -4.973 -2.160 15.612 1.00 98.06 80 VAL A N 1
ATOM 611 C CA . VAL A 1 80 ? -6.043 -1.294 15.113 1.00 98.06 80 VAL A CA 1
ATOM 612 C C . VAL A 1 80 ? -6.913 -0.740 16.239 1.00 98.06 80 VAL A C 1
ATOM 614 O O . VAL A 1 80 ? -7.218 -1.423 17.227 1.00 98.06 80 VAL A O 1
ATOM 617 N N . SER A 1 81 ? -7.343 0.503 16.038 1.00 98.12 81 SER A N 1
ATOM 618 C CA . SER A 1 81 ? -8.316 1.226 16.848 1.00 98.12 81 SER A CA 1
ATOM 619 C C . SER A 1 81 ? -9.667 0.522 16.788 1.00 98.12 81 SER A C 1
ATOM 621 O O . SER A 1 81 ? -10.049 0.060 15.714 1.00 98.12 81 SER A O 1
ATOM 623 N N . PRO A 1 82 ? -10.475 0.541 17.862 1.00 97.44 82 PRO A N 1
ATOM 624 C CA . PRO A 1 82 ? -11.880 0.154 17.780 1.00 97.44 82 PRO A CA 1
ATOM 625 C C . PRO A 1 82 ? -12.674 0.877 16.675 1.00 97.44 82 PRO A C 1
ATOM 627 O O . PRO A 1 82 ? -13.706 0.383 16.244 1.00 97.44 82 PRO A O 1
ATOM 630 N N . LEU A 1 83 ? -12.212 2.038 16.201 1.00 97.56 83 LEU A N 1
ATOM 631 C CA . LEU A 1 83 ? -12.904 2.855 15.202 1.00 97.56 83 LEU A CA 1
ATOM 632 C C . LEU A 1 83 ? -12.336 2.709 13.781 1.00 97.56 83 LEU A C 1
ATOM 634 O O . LEU A 1 83 ? -12.721 3.470 12.895 1.00 97.56 83 LEU A O 1
ATOM 638 N N . TYR A 1 84 ? -11.421 1.763 13.536 1.00 98.19 84 TYR A N 1
ATOM 639 C CA . TYR A 1 84 ? -10.773 1.644 12.225 1.00 98.19 84 TYR A CA 1
ATOM 640 C C . TYR A 1 84 ? -11.774 1.351 11.099 1.00 98.19 84 TYR A C 1
ATOM 642 O O . TYR A 1 84 ? -11.707 1.966 10.037 1.00 98.19 84 TYR A O 1
ATOM 650 N N . TYR A 1 85 ? -12.737 0.458 11.342 1.00 97.56 85 TYR A N 1
ATOM 651 C CA . TYR A 1 85 ? -13.742 0.093 10.347 1.00 97.56 85 TYR A CA 1
ATOM 652 C C . TYR A 1 85 ? -14.743 1.230 10.111 1.00 97.56 85 TYR A C 1
ATOM 654 O O . TYR A 1 85 ? -15.098 1.528 8.972 1.00 97.56 85 TYR A O 1
ATOM 662 N N . TRP A 1 86 ? -15.107 1.956 11.173 1.00 96.25 86 TRP A N 1
ATOM 663 C CA . TRP A 1 86 ? -15.894 3.184 11.063 1.00 96.25 86 TRP A CA 1
ATOM 664 C C . TRP A 1 86 ? -15.229 4.209 10.128 1.00 96.25 86 TRP A C 1
ATOM 666 O O . TRP A 1 86 ? -15.914 4.811 9.299 1.00 96.25 86 TRP A O 1
ATOM 676 N N . TRP A 1 87 ? -13.902 4.379 10.209 1.00 97.25 87 TRP A N 1
ATOM 677 C CA . TRP A 1 87 ? -13.158 5.269 9.311 1.00 97.25 87 TRP A CA 1
ATOM 678 C C . TRP A 1 87 ? -13.233 4.813 7.855 1.00 97.25 87 TRP A C 1
ATOM 680 O O . TRP A 1 87 ? -13.507 5.636 6.983 1.00 97.25 87 TRP A O 1
ATOM 690 N N . LEU A 1 88 ? -13.070 3.515 7.588 1.00 97.56 88 LEU A N 1
ATOM 691 C CA . LEU A 1 88 ? -13.209 2.964 6.237 1.00 97.56 88 LEU A CA 1
ATOM 692 C C . LEU A 1 88 ? -14.609 3.237 5.667 1.00 97.56 88 LEU A C 1
ATOM 694 O O . LEU A 1 88 ? -14.730 3.774 4.565 1.00 97.56 88 LEU A O 1
ATOM 698 N N . GLN A 1 89 ? -15.659 2.997 6.459 1.00 95.94 89 GLN A N 1
ATOM 699 C CA . GLN A 1 89 ? -17.044 3.287 6.073 1.00 95.94 89 GLN A CA 1
ATOM 700 C C . GLN A 1 89 ? -17.310 4.790 5.896 1.00 95.94 89 GLN A C 1
ATOM 702 O O . GLN A 1 89 ? -18.153 5.200 5.092 1.00 95.94 89 GLN A O 1
ATOM 707 N N . ARG A 1 90 ? -16.629 5.656 6.656 1.00 95.69 90 ARG A N 1
ATOM 708 C CA . ARG A 1 90 ? -16.709 7.113 6.476 1.00 95.69 90 ARG A CA 1
ATOM 709 C C . ARG A 1 90 ? -16.023 7.543 5.179 1.00 95.69 90 ARG A C 1
ATOM 711 O O . ARG A 1 90 ? -16.618 8.308 4.426 1.00 95.69 90 ARG A O 1
ATOM 718 N N . ALA A 1 91 ? -14.827 7.027 4.900 1.00 96.69 91 ALA A N 1
ATOM 719 C CA . ALA A 1 91 ? -14.077 7.317 3.684 1.00 96.69 91 ALA A CA 1
ATOM 720 C C . ALA A 1 91 ? -14.840 6.870 2.427 1.00 96.69 91 ALA A C 1
ATOM 722 O O . ALA A 1 91 ? -14.965 7.663 1.498 1.00 96.69 91 ALA A O 1
ATOM 723 N N . GLN A 1 92 ? -15.421 5.665 2.427 1.00 95.50 92 GLN A N 1
ATOM 724 C CA . GLN A 1 92 ? -16.252 5.175 1.320 1.00 95.50 92 GLN A CA 1
ATOM 725 C C . GLN A 1 92 ? -17.434 6.113 1.046 1.00 95.50 92 GLN A C 1
ATOM 727 O O . GLN A 1 92 ? -17.628 6.587 -0.069 1.00 95.50 92 GLN A O 1
ATOM 732 N N . ARG A 1 93 ? -18.186 6.491 2.087 1.00 94.81 93 ARG A N 1
ATOM 733 C CA . ARG A 1 93 ? -19.328 7.409 1.935 1.00 94.81 93 ARG A CA 1
ATOM 734 C C . ARG A 1 93 ? -18.941 8.793 1.413 1.00 94.81 93 ARG A C 1
ATOM 736 O O . ARG A 1 93 ? -19.737 9.416 0.721 1.00 94.81 93 ARG A O 1
ATOM 743 N N . SER A 1 94 ? -17.752 9.286 1.751 1.00 95.44 94 SER A N 1
ATOM 744 C CA . SER A 1 94 ? -17.304 10.623 1.347 1.00 95.44 94 SER A CA 1
ATOM 745 C C . SER A 1 94 ? -16.580 10.659 0.001 1.00 95.44 94 SER A C 1
ATOM 747 O O . SER A 1 94 ? -16.619 11.683 -0.677 1.00 95.44 94 SER A O 1
ATOM 749 N N . PHE A 1 95 ? -15.918 9.572 -0.398 1.00 95.38 95 PHE A N 1
ATOM 750 C CA . PHE A 1 95 ? -15.063 9.550 -1.588 1.00 95.38 95 PHE A CA 1
ATOM 751 C C . PHE A 1 95 ? -15.568 8.627 -2.703 1.00 95.38 95 PHE A C 1
ATOM 753 O O . PHE A 1 95 ? -15.004 8.640 -3.799 1.00 95.38 95 PHE A O 1
ATOM 7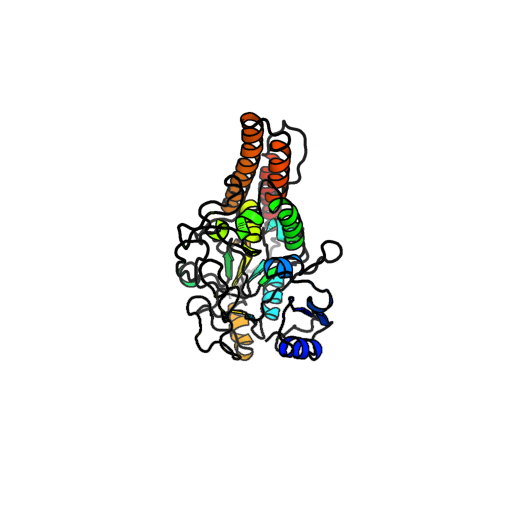60 N N . GLY A 1 96 ? -16.675 7.924 -2.476 1.00 93.81 96 GLY A N 1
ATOM 761 C CA . GLY A 1 96 ? -17.351 7.079 -3.455 1.00 93.81 96 GLY A CA 1
ATOM 762 C C . GLY A 1 96 ? -17.288 5.602 -3.092 1.00 93.81 96 GLY A C 1
ATOM 763 O O . GLY A 1 96 ? -16.438 5.182 -2.307 1.00 93.81 96 GLY A O 1
ATOM 764 N N . ASP A 1 97 ? -18.197 4.829 -3.682 1.00 94.56 97 ASP A N 1
ATOM 765 C CA . ASP A 1 97 ? -18.269 3.384 -3.488 1.00 94.56 97 ASP A CA 1
ATOM 766 C C . ASP A 1 97 ? -16.965 2.722 -3.946 1.00 94.56 97 ASP A C 1
ATOM 768 O O . ASP A 1 97 ? -16.554 2.866 -5.097 1.00 94.56 97 ASP A O 1
ATOM 772 N N . PHE A 1 98 ? -16.297 2.015 -3.037 1.00 94.06 98 PHE A N 1
ATOM 773 C CA . PHE A 1 98 ? -15.032 1.352 -3.330 1.00 94.06 98 PHE A CA 1
ATOM 774 C C . PHE A 1 98 ? -15.211 0.154 -4.270 1.00 94.06 98 PHE A C 1
ATOM 776 O O . PHE A 1 98 ? -14.249 -0.222 -4.944 1.00 94.06 98 PHE A O 1
ATOM 783 N N . ASN A 1 99 ? -16.434 -0.375 -4.389 1.00 93.00 99 ASN A N 1
ATOM 784 C CA . ASN A 1 99 ? -16.781 -1.409 -5.363 1.00 93.00 99 ASN A CA 1
ATOM 785 C C . ASN A 1 99 ? -16.898 -0.858 -6.795 1.00 93.00 99 ASN A C 1
ATOM 787 O O . ASN A 1 99 ? -16.831 -1.626 -7.755 1.00 93.00 99 ASN A O 1
ATOM 791 N N . ASP A 1 100 ? -17.022 0.463 -6.977 1.00 94.44 100 ASP A N 1
ATOM 792 C CA . ASP A 1 100 ? -16.975 1.084 -8.302 1.00 94.44 100 ASP A CA 1
ATOM 793 C C . ASP A 1 100 ? -15.520 1.159 -8.793 1.00 94.44 100 ASP A C 1
ATOM 795 O O . ASP A 1 100 ? -14.784 2.131 -8.581 1.00 94.44 100 ASP A O 1
ATOM 799 N N . ALA A 1 101 ? -15.087 0.093 -9.468 1.00 91.69 101 ALA A N 1
ATOM 800 C CA . ALA A 1 101 ? -13.737 -0.019 -10.009 1.00 91.69 101 ALA A CA 1
ATOM 801 C C . ALA A 1 101 ? -13.396 1.108 -11.002 1.00 91.69 101 ALA A C 1
ATOM 803 O O . ALA A 1 101 ? -12.254 1.580 -11.023 1.00 91.69 101 ALA A O 1
ATOM 804 N N . ALA A 1 102 ? -14.367 1.576 -11.796 1.00 92.81 102 ALA A N 1
ATOM 805 C CA . ALA A 1 102 ? -14.152 2.662 -12.748 1.00 92.81 102 ALA A CA 1
ATOM 806 C C . ALA A 1 102 ? -13.876 3.979 -12.011 1.00 92.81 102 ALA A C 1
ATOM 808 O O . ALA A 1 102 ? -12.912 4.679 -12.341 1.00 92.81 102 ALA A O 1
ATOM 809 N N . LEU A 1 103 ? -14.643 4.269 -10.957 1.00 94.75 103 LEU A N 1
ATOM 810 C CA . LEU A 1 103 ? -14.422 5.431 -10.102 1.00 94.75 103 LEU A CA 1
ATOM 811 C C . LEU A 1 103 ? -13.077 5.355 -9.372 1.00 94.75 103 LEU A C 1
ATOM 813 O O . LEU A 1 103 ? -12.329 6.336 -9.363 1.00 94.75 103 LEU A O 1
ATOM 817 N N . MET A 1 104 ? -12.724 4.206 -8.786 1.00 95.00 104 MET A N 1
ATOM 818 C CA . MET A 1 104 ? -11.438 4.037 -8.095 1.00 95.00 104 MET A CA 1
ATOM 819 C C . MET A 1 104 ? -10.252 4.221 -9.052 1.00 95.00 104 MET A C 1
ATOM 821 O O . MET A 1 104 ? -9.272 4.895 -8.708 1.00 95.00 104 MET A O 1
ATOM 825 N N . LYS A 1 105 ? -10.370 3.725 -10.292 1.00 92.25 105 LYS A N 1
ATOM 826 C CA . LYS A 1 105 ? -9.383 3.936 -11.359 1.00 92.25 105 LYS A CA 1
ATOM 827 C C . LYS A 1 105 ? -9.306 5.400 -11.793 1.00 92.25 105 LYS A C 1
ATOM 829 O O . LYS A 1 105 ? -8.200 5.930 -11.902 1.00 92.25 105 LYS A O 1
ATOM 834 N N . GLN A 1 106 ? -10.441 6.079 -11.972 1.00 93.19 106 GLN A N 1
ATOM 835 C CA . GLN A 1 106 ? -10.491 7.514 -12.282 1.00 93.19 106 GLN A CA 1
ATOM 836 C C . GLN A 1 106 ? -9.817 8.346 -11.184 1.00 93.19 106 GLN A C 1
ATOM 838 O O . GLN A 1 106 ? -9.048 9.263 -11.472 1.00 93.19 106 GLN A O 1
ATOM 843 N N . ARG A 1 107 ? -10.060 7.999 -9.917 1.00 95.12 107 ARG A N 1
ATOM 844 C CA . ARG A 1 107 ? -9.447 8.650 -8.753 1.00 95.12 107 ARG A CA 1
ATOM 845 C C . ARG A 1 107 ? -7.979 8.293 -8.554 1.00 95.12 107 ARG A C 1
ATOM 847 O O . ARG A 1 107 ? -7.303 8.989 -7.801 1.00 95.12 107 ARG A O 1
ATOM 854 N N . ARG A 1 108 ? -7.488 7.238 -9.216 1.00 95.94 108 ARG A N 1
ATOM 855 C CA . ARG A 1 108 ? -6.155 6.658 -8.997 1.00 95.94 108 ARG A CA 1
ATOM 856 C C . ARG A 1 108 ? -5.943 6.285 -7.523 1.00 95.94 108 ARG A C 1
ATOM 858 O O . ARG A 1 108 ? -4.857 6.472 -6.976 1.00 95.94 108 ARG A O 1
ATOM 865 N N . LEU A 1 109 ? -6.993 5.783 -6.874 1.00 97.69 109 LEU A N 1
ATOM 866 C CA . LEU A 1 109 ? -6.999 5.464 -5.449 1.00 97.69 109 LEU A CA 1
ATOM 867 C C . LEU A 1 109 ? -6.677 3.982 -5.238 1.00 97.69 109 LEU A C 1
ATOM 869 O O . LEU A 1 109 ? -7.491 3.120 -5.549 1.00 97.69 109 LEU A O 1
ATOM 873 N N . ALA A 1 110 ? -5.497 3.688 -4.693 1.00 97.75 110 ALA A N 1
ATOM 874 C CA . ALA A 1 110 ? -5.062 2.315 -4.433 1.00 97.75 110 ALA A CA 1
ATOM 875 C C . ALA A 1 110 ? -5.606 1.743 -3.114 1.00 97.75 110 ALA A C 1
ATOM 877 O O . ALA A 1 110 ? -5.707 0.528 -2.948 1.00 97.75 110 ALA A O 1
ATOM 878 N N . GLY A 1 111 ? -5.954 2.612 -2.164 1.00 98.12 111 GLY A N 1
ATOM 879 C CA . GLY A 1 111 ? -6.398 2.188 -0.844 1.00 98.12 111 GLY A CA 1
ATOM 880 C C . GLY A 1 111 ? -6.493 3.317 0.175 1.00 98.12 111 GLY A C 1
ATOM 881 O O . GLY A 1 111 ? -6.216 4.482 -0.122 1.00 98.12 111 GLY A O 1
ATOM 882 N N . ILE A 1 112 ? -6.885 2.946 1.391 1.00 98.62 112 ILE A N 1
ATOM 883 C CA . ILE A 1 112 ? -7.143 3.839 2.520 1.00 98.62 112 ILE A CA 1
ATOM 884 C C . ILE A 1 112 ? -6.232 3.446 3.678 1.00 98.62 112 ILE A C 1
ATOM 886 O O . ILE A 1 112 ? -6.322 2.340 4.206 1.00 98.62 112 ILE A O 1
ATOM 890 N N . SER A 1 113 ? -5.359 4.350 4.099 1.00 98.62 113 SER A N 1
ATOM 891 C CA . SER A 1 113 ? -4.518 4.143 5.270 1.00 98.62 113 SER A CA 1
ATOM 892 C C . SER A 1 113 ? -5.333 4.234 6.560 1.00 98.62 113 SER A C 1
ATOM 894 O O . SER A 1 113 ? -6.200 5.102 6.710 1.00 98.62 113 SER A O 1
ATOM 896 N N . LEU A 1 114 ? -5.010 3.366 7.518 1.00 98.62 114 LEU A N 1
ATOM 897 C CA . LEU A 1 114 ? -5.433 3.482 8.916 1.00 98.62 114 LEU A CA 1
ATOM 898 C C . LEU A 1 114 ? -4.377 4.229 9.755 1.00 98.62 114 LEU A C 1
ATOM 900 O O . LEU A 1 114 ? -4.680 4.762 10.820 1.00 98.62 114 LEU A O 1
ATOM 904 N N . TYR A 1 115 ? -3.151 4.316 9.248 1.00 98.19 115 TYR A N 1
ATOM 905 C CA . TYR A 1 115 ? -1.995 4.924 9.895 1.00 98.19 115 TYR A CA 1
ATOM 906 C C . TYR A 1 115 ? -1.709 6.337 9.365 1.00 98.19 115 TYR A C 1
ATOM 908 O O . TYR A 1 115 ? -1.868 6.595 8.168 1.00 98.19 115 TYR A O 1
ATOM 916 N N . THR A 1 116 ? -1.210 7.229 10.225 1.00 96.62 116 THR A N 1
ATOM 917 C CA . THR A 1 116 ? -0.697 8.555 9.837 1.00 96.62 116 THR A CA 1
ATOM 918 C C . THR A 1 116 ? 0.838 8.562 9.852 1.00 96.62 116 THR A C 1
ATOM 920 O O . THR A 1 116 ? 1.431 8.367 10.912 1.00 96.62 116 THR A O 1
ATOM 923 N N . PRO A 1 117 ? 1.525 8.817 8.722 1.00 95.19 117 PRO A N 1
ATOM 924 C CA . PRO A 1 117 ? 2.984 8.781 8.650 1.00 95.19 117 PRO A CA 1
ATOM 925 C C . PRO A 1 117 ? 3.684 9.812 9.536 1.00 95.19 117 PRO A C 1
ATOM 927 O O . PRO A 1 117 ? 3.222 10.936 9.721 1.00 95.19 117 PRO A O 1
ATOM 930 N N . ARG A 1 118 ? 4.839 9.388 10.061 1.00 94.25 118 ARG A N 1
ATOM 931 C CA . ARG A 1 118 ? 5.801 10.167 10.861 1.00 94.25 118 ARG A CA 1
ATOM 932 C C . ARG A 1 118 ? 7.142 10.376 10.148 1.00 94.25 118 ARG A C 1
ATOM 934 O O . ARG A 1 118 ? 7.989 11.133 10.630 1.00 94.25 118 ARG A O 1
ATOM 941 N N . LEU A 1 119 ? 7.361 9.699 9.022 1.00 94.31 119 LEU A N 1
ATOM 942 C CA . LEU A 1 119 ? 8.623 9.705 8.294 1.00 94.31 119 LEU A CA 1
ATOM 943 C C . LEU A 1 119 ? 8.418 9.523 6.791 1.00 94.31 119 LEU A C 1
ATOM 945 O O . LEU A 1 119 ? 7.487 8.854 6.351 1.00 94.31 119 LEU A O 1
ATOM 949 N N . ASN A 1 120 ? 9.351 10.075 6.023 1.00 95.62 120 ASN A N 1
ATOM 950 C CA . ASN A 1 120 ? 9.582 9.754 4.629 1.00 95.62 120 ASN A CA 1
ATOM 951 C C . ASN A 1 120 ? 10.555 8.567 4.553 1.00 95.62 120 ASN A C 1
ATOM 953 O O . ASN A 1 120 ? 11.773 8.720 4.686 1.00 95.62 120 ASN A O 1
ATOM 957 N N . GLU A 1 121 ? 10.005 7.366 4.356 1.00 93.81 121 GLU A N 1
ATOM 958 C CA . GLU A 1 121 ? 10.777 6.117 4.285 1.00 93.81 121 GLU A CA 1
ATOM 959 C C . GLU A 1 121 ? 11.505 5.908 2.954 1.00 93.81 121 GLU A C 1
ATOM 961 O O . GLU A 1 121 ? 12.422 5.082 2.882 1.00 93.81 121 GLU A O 1
ATOM 966 N N . ILE A 1 122 ? 11.083 6.644 1.923 1.00 95.50 122 ILE A N 1
ATOM 967 C CA . ILE A 1 122 ? 11.572 6.541 0.548 1.00 95.50 122 ILE A CA 1
ATOM 968 C C . ILE A 1 122 ? 12.936 7.215 0.399 1.00 95.50 122 ILE A C 1
ATOM 970 O O . ILE A 1 122 ? 13.705 6.859 -0.493 1.00 95.50 122 ILE A O 1
ATOM 974 N N . LYS A 1 123 ? 13.279 8.151 1.286 1.00 92.38 123 LYS A N 1
ATOM 975 C CA . LYS A 1 123 ? 14.587 8.808 1.307 1.00 92.38 123 LYS A CA 1
ATOM 976 C C . LYS A 1 123 ? 15.608 8.014 2.131 1.00 92.38 123 LYS A C 1
ATOM 978 O O . LYS A 1 123 ? 15.262 7.314 3.085 1.00 92.38 123 LYS A O 1
ATOM 983 N N . TYR A 1 124 ? 16.884 8.130 1.755 1.00 86.38 124 TYR A N 1
ATOM 984 C CA . TYR A 1 124 ? 18.013 7.700 2.580 1.00 86.38 124 TYR A CA 1
ATOM 985 C C . TYR A 1 124 ? 18.878 8.912 2.995 1.00 86.38 124 TYR A C 1
ATOM 987 O O . TYR A 1 124 ? 19.287 9.668 2.111 1.00 86.38 124 TYR A O 1
ATOM 995 N N . PRO A 1 125 ? 19.210 9.080 4.292 1.00 88.50 125 PRO A N 1
ATOM 996 C CA . PRO A 1 125 ? 18.559 8.419 5.427 1.00 88.50 125 PRO A CA 1
ATOM 997 C C . PRO A 1 125 ? 17.060 8.764 5.471 1.00 88.50 125 PRO A C 1
ATOM 999 O O . PRO A 1 125 ? 16.614 9.696 4.799 1.00 88.50 125 PRO A O 1
ATOM 1002 N N . GLN A 1 126 ? 16.278 7.995 6.233 1.00 91.00 126 GLN A N 1
ATOM 1003 C CA . GLN A 1 126 ? 14.869 8.333 6.458 1.00 91.00 126 GLN A CA 1
ATOM 1004 C C . GLN A 1 126 ? 14.786 9.697 7.143 1.00 91.00 126 GLN A C 1
ATOM 1006 O O . GLN A 1 126 ? 15.595 10.004 8.019 1.00 91.00 126 GLN A O 1
ATOM 1011 N N . VAL A 1 127 ? 13.813 10.510 6.744 1.00 92.31 127 VAL A N 1
ATOM 1012 C CA . VAL A 1 127 ? 13.633 11.862 7.287 1.00 92.31 127 VAL A CA 1
ATOM 1013 C C . VAL A 1 127 ? 12.280 11.934 7.967 1.00 92.31 127 VAL A C 1
ATOM 1015 O O . VAL A 1 127 ? 11.302 11.424 7.430 1.00 92.31 127 VAL A O 1
ATOM 1018 N N . LYS A 1 128 ? 12.212 12.561 9.143 1.00 94.62 128 LYS A N 1
ATOM 1019 C CA . LYS A 1 128 ? 10.940 12.835 9.814 1.00 94.62 128 LYS A CA 1
ATOM 1020 C C . LYS A 1 128 ? 10.046 13.665 8.887 1.00 94.62 128 LYS A C 1
ATOM 1022 O O . LYS A 1 128 ? 10.506 14.635 8.293 1.00 94.62 128 LYS A O 1
ATOM 1027 N N . TRP A 1 129 ? 8.786 13.276 8.760 1.00 95.19 129 TRP A N 1
ATOM 1028 C CA . TRP A 1 129 ? 7.797 13.994 7.964 1.00 95.19 129 TRP A CA 1
ATOM 1029 C C . TRP A 1 129 ? 6.441 13.879 8.646 1.00 95.19 129 TRP A C 1
ATOM 1031 O O . TRP A 1 129 ? 5.986 12.771 8.928 1.00 95.19 129 TRP A O 1
ATOM 1041 N N . ILE A 1 130 ? 5.822 15.019 8.947 1.00 94.38 130 ILE A N 1
ATOM 1042 C CA . ILE A 1 130 ? 4.539 15.090 9.645 1.00 94.38 130 ILE A CA 1
ATOM 1043 C C . ILE A 1 130 ? 3.528 15.790 8.727 1.00 94.38 130 ILE A C 1
ATOM 1045 O O . ILE A 1 130 ? 3.787 16.921 8.307 1.00 94.38 130 ILE A O 1
ATOM 1049 N N . PRO A 1 131 ? 2.369 15.178 8.426 1.00 95.44 131 PRO A N 1
ATOM 1050 C CA . PRO A 1 131 ? 1.389 15.793 7.537 1.00 95.44 131 PRO A CA 1
ATOM 1051 C C . PRO A 1 131 ? 0.842 17.129 8.058 1.00 95.44 131 PRO A C 1
ATOM 1053 O O . PRO A 1 131 ? 0.672 18.046 7.263 1.00 95.44 131 PRO A O 1
ATOM 1056 N N . GLU A 1 132 ? 0.645 17.285 9.374 1.00 94.19 132 GLU A N 1
ATOM 1057 C CA . GLU A 1 132 ? 0.180 18.538 10.006 1.00 94.19 132 GLU A CA 1
ATOM 1058 C C . GLU A 1 132 ? 1.098 19.745 9.722 1.00 94.19 132 GLU A C 1
ATOM 1060 O O . GLU A 1 132 ? 0.631 20.881 9.685 1.00 94.19 132 GLU A O 1
ATOM 1065 N N . GLU A 1 133 ? 2.393 19.514 9.474 1.00 95.31 133 GLU A N 1
ATOM 1066 C CA . GLU A 1 133 ? 3.356 20.564 9.102 1.00 95.31 133 GLU A CA 1
ATOM 1067 C C . GLU A 1 133 ? 3.279 20.930 7.607 1.00 95.31 133 GLU A C 1
ATOM 1069 O O . GLU A 1 133 ? 3.805 21.958 7.188 1.00 95.31 133 GLU A O 1
ATOM 1074 N N . ASN A 1 134 ? 2.622 20.097 6.793 1.00 96.50 134 ASN A N 1
ATOM 1075 C CA . ASN A 1 134 ? 2.593 20.197 5.331 1.00 96.50 134 ASN A CA 1
ATOM 1076 C C . ASN A 1 134 ? 1.187 20.470 4.773 1.00 96.50 134 ASN A C 1
ATOM 1078 O O . ASN A 1 134 ? 1.046 20.871 3.620 1.00 96.50 134 ASN A O 1
ATOM 1082 N N . THR A 1 135 ? 0.131 20.250 5.559 1.00 95.81 135 THR A N 1
ATOM 1083 C CA . THR A 1 135 ? -1.242 20.594 5.191 1.00 95.81 135 THR A CA 1
ATOM 1084 C C . THR A 1 135 ? -2.163 20.709 6.404 1.00 95.81 135 THR A C 1
ATOM 1086 O O . THR A 1 135 ? -2.023 19.992 7.392 1.00 95.81 135 THR A O 1
ATOM 1089 N N . ARG A 1 136 ? -3.165 21.590 6.292 1.00 94.06 136 ARG A N 1
ATOM 1090 C CA . ARG A 1 136 ? -4.263 21.745 7.263 1.00 94.06 136 ARG A CA 1
ATOM 1091 C C . ARG A 1 136 ? -5.490 20.888 6.937 1.00 94.06 136 ARG A C 1
ATOM 1093 O O . ARG A 1 136 ? -6.459 20.912 7.689 1.00 94.06 136 ARG A O 1
ATOM 1100 N N . ALA A 1 137 ? -5.486 20.180 5.807 1.00 95.38 137 ALA A N 1
ATOM 1101 C CA . ALA A 1 137 ? -6.603 19.326 5.426 1.00 95.38 137 ALA A CA 1
ATOM 1102 C C . ALA A 1 137 ? -6.730 18.141 6.394 1.00 95.38 137 ALA A C 1
ATOM 1104 O O . ALA A 1 137 ? -5.728 17.545 6.782 1.00 95.38 137 ALA A O 1
ATOM 1105 N N . VAL A 1 138 ? -7.964 17.770 6.735 1.00 95.56 138 VAL A N 1
ATOM 1106 C CA . VAL A 1 138 ? -8.283 16.663 7.662 1.00 95.56 138 VAL A CA 1
ATOM 1107 C C . VAL A 1 138 ? -7.912 15.275 7.117 1.00 95.56 138 VAL A C 1
ATOM 1109 O O . VAL A 1 138 ? -7.836 14.300 7.863 1.00 95.56 138 VAL A O 1
ATOM 1112 N N . ALA A 1 139 ? -7.670 15.186 5.810 1.00 97.44 139 ALA A N 1
ATOM 1113 C CA . ALA A 1 139 ? -7.147 14.025 5.107 1.00 97.44 139 ALA A CA 1
ATOM 1114 C C . ALA A 1 139 ? -6.285 14.495 3.925 1.00 97.44 139 ALA A C 1
ATOM 1116 O O . ALA A 1 139 ? -6.380 15.644 3.485 1.00 97.44 139 ALA A O 1
ATOM 1117 N N . PHE A 1 140 ? -5.446 13.612 3.396 1.00 98.31 140 PHE A N 1
ATOM 1118 C CA . PHE A 1 140 ? -4.585 13.904 2.250 1.00 98.31 140 PHE A CA 1
ATOM 1119 C C . PHE A 1 140 ? -4.345 12.657 1.406 1.00 98.31 140 PHE A C 1
ATOM 1121 O O . PHE A 1 140 ? -4.684 11.538 1.790 1.00 98.31 140 PHE A O 1
ATOM 1128 N N . ARG A 1 141 ? -3.767 12.860 0.226 1.00 98.69 141 ARG A N 1
ATOM 1129 C CA . ARG A 1 141 ? -3.433 11.810 -0.734 1.00 98.69 141 ARG A CA 1
ATOM 1130 C C . ARG A 1 141 ? -1.917 11.701 -0.833 1.00 98.69 141 ARG A C 1
ATOM 1132 O O . ARG A 1 141 ? -1.251 12.713 -1.033 1.00 98.69 141 ARG A O 1
ATOM 1139 N N . LEU A 1 142 ? -1.368 10.498 -0.699 1.00 98.75 142 LEU A N 1
ATOM 1140 C CA . LEU A 1 142 ? 0.080 10.268 -0.728 1.00 98.75 142 LEU A CA 1
ATOM 1141 C C . LEU A 1 142 ? 0.423 9.102 -1.661 1.00 98.75 142 LEU A C 1
ATOM 1143 O O . LEU A 1 142 ? -0.203 8.047 -1.602 1.00 98.75 142 LEU A O 1
ATOM 1147 N N . GLY A 1 143 ? 1.441 9.291 -2.504 1.00 98.31 143 GLY A N 1
ATOM 1148 C CA . GLY A 1 143 ? 1.951 8.293 -3.457 1.00 98.31 143 GLY A CA 1
ATOM 1149 C C . GLY A 1 143 ? 2.793 7.171 -2.837 1.00 98.31 143 GLY A C 1
ATOM 1150 O O . GLY A 1 143 ? 3.559 6.523 -3.542 1.00 98.31 143 GLY A O 1
ATOM 1151 N N . VAL A 1 144 ? 2.699 6.964 -1.524 1.00 98.31 144 VAL A N 1
ATOM 1152 C CA . VAL A 1 144 ? 3.391 5.907 -0.779 1.00 98.31 144 VAL A CA 1
ATOM 1153 C C . VAL A 1 144 ? 2.324 4.929 -0.295 1.00 98.31 144 VAL A C 1
ATOM 1155 O O . VAL A 1 144 ? 1.352 5.384 0.306 1.00 98.31 144 VAL A O 1
ATOM 1158 N N . PRO A 1 145 ? 2.462 3.613 -0.521 1.00 97.81 145 PRO A N 1
ATOM 1159 C CA . PRO A 1 145 ? 1.544 2.653 0.060 1.00 97.81 145 PRO A CA 1
ATOM 1160 C C . PRO A 1 145 ? 1.721 2.567 1.580 1.00 97.81 145 PRO A C 1
ATOM 1162 O O . PRO A 1 145 ? 2.842 2.562 2.093 1.00 97.81 145 PRO A O 1
ATOM 1165 N N . CYS A 1 146 ? 0.629 2.445 2.327 1.00 97.38 146 CYS A N 1
ATOM 1166 C CA . CYS A 1 146 ? 0.696 2.153 3.754 1.00 97.38 146 CYS A CA 1
ATOM 1167 C C . CYS A 1 146 ? 0.872 0.644 3.978 1.00 97.38 146 CYS A C 1
ATOM 1169 O O . CYS A 1 146 ? 0.186 -0.156 3.355 1.00 97.38 146 CYS A O 1
ATOM 1171 N N . SER A 1 147 ? 1.777 0.260 4.880 1.00 93.94 147 SER A N 1
ATOM 1172 C CA . SER A 1 147 ? 1.987 -1.137 5.297 1.00 93.94 147 SER A CA 1
ATOM 1173 C C . SER A 1 147 ? 1.718 -1.375 6.785 1.00 93.94 147 SER A C 1
ATOM 1175 O O . SER A 1 147 ? 1.811 -2.505 7.236 1.00 93.94 147 SER A O 1
ATOM 1177 N N . TRP A 1 148 ? 1.377 -0.335 7.554 1.00 96.00 148 TRP A N 1
ATOM 1178 C CA . TRP A 1 148 ? 1.118 -0.430 8.999 1.00 96.00 148 TRP A CA 1
ATOM 1179 C C . TRP A 1 148 ? -0.377 -0.345 9.315 1.00 96.00 148 TRP A C 1
ATOM 1181 O O . TRP A 1 148 ? -0.805 0.372 10.217 1.00 96.00 148 TRP A O 1
ATOM 1191 N N . GLY A 1 149 ? -1.180 -1.054 8.523 1.00 96.50 149 GLY A N 1
ATOM 1192 C CA . GLY A 1 149 ? -2.639 -1.036 8.575 1.00 96.50 149 GLY A CA 1
ATOM 1193 C C . GLY A 1 149 ? -3.250 -0.141 7.500 1.00 96.50 149 GLY A C 1
ATOM 1194 O O . GLY A 1 149 ? -3.161 1.090 7.544 1.00 96.50 149 GLY A O 1
ATOM 1195 N N . ALA A 1 150 ? -3.894 -0.777 6.527 1.00 97.75 150 ALA A N 1
ATOM 1196 C CA . ALA A 1 150 ? -4.617 -0.108 5.457 1.00 97.75 150 ALA A CA 1
ATOM 1197 C C . ALA A 1 150 ? -5.625 -1.044 4.796 1.00 97.75 150 ALA A C 1
ATOM 1199 O O . ALA A 1 150 ? -5.448 -2.257 4.820 1.00 97.75 150 ALA A O 1
ATOM 1200 N N . LEU A 1 151 ? -6.642 -0.462 4.166 1.00 97.88 151 LEU A N 1
ATOM 1201 C CA . LEU A 1 151 ? -7.476 -1.138 3.183 1.00 97.88 151 LEU A CA 1
ATOM 1202 C C . LEU A 1 151 ? -6.864 -0.964 1.790 1.00 97.88 151 LEU A C 1
ATOM 1204 O O . LEU A 1 151 ? -6.545 0.162 1.407 1.00 97.88 151 LEU A O 1
ATOM 1208 N N . PHE A 1 152 ? -6.764 -2.040 1.015 1.00 97.12 152 PHE A N 1
ATOM 1209 C CA . PHE A 1 152 ? -6.472 -1.999 -0.418 1.00 97.12 152 PHE A CA 1
ATOM 1210 C C . PHE A 1 152 ? -7.744 -2.275 -1.217 1.00 97.12 152 PHE A C 1
ATOM 1212 O O . PHE A 1 152 ? -8.520 -3.179 -0.893 1.00 97.12 152 PHE A O 1
ATOM 1219 N N . ILE A 1 153 ? -7.965 -1.472 -2.259 1.00 96.00 153 ILE A N 1
ATOM 1220 C CA . ILE A 1 153 ? -9.119 -1.621 -3.149 1.00 96.00 153 ILE A CA 1
ATOM 1221 C C . ILE A 1 153 ? -8.957 -2.928 -3.939 1.00 96.00 153 ILE A C 1
ATOM 1223 O O . ILE A 1 153 ? -7.902 -3.130 -4.533 1.00 96.00 153 ILE A O 1
ATOM 1227 N N . GLY A 1 154 ? -9.973 -3.803 -3.963 1.00 92.88 154 GLY A N 1
ATOM 1228 C CA . GLY A 1 154 ? -9.852 -5.171 -4.483 1.00 92.88 154 GLY A CA 1
ATOM 1229 C C . GLY A 1 154 ? -9.504 -5.202 -5.968 1.00 92.88 154 GLY A C 1
ATOM 1230 O O . GLY A 1 154 ? -8.534 -5.842 -6.366 1.00 92.88 154 GLY A O 1
ATOM 1231 N N . SER A 1 155 ? -10.204 -4.397 -6.772 1.00 91.44 155 SER A N 1
ATOM 1232 C CA . SER A 1 155 ? -9.924 -4.242 -8.206 1.00 91.44 155 SER A CA 1
ATOM 1233 C C . SER A 1 155 ? -8.495 -3.757 -8.484 1.00 91.44 155 SER A C 1
ATOM 1235 O O . SER A 1 155 ? -7.822 -4.273 -9.374 1.00 91.44 155 SER A O 1
ATOM 1237 N N . VAL A 1 156 ? -7.984 -2.821 -7.679 1.00 93.50 156 VAL A N 1
ATOM 1238 C CA . VAL A 1 156 ? -6.606 -2.321 -7.806 1.00 93.50 156 VAL A CA 1
ATOM 1239 C C . VAL A 1 156 ? -5.587 -3.351 -7.317 1.00 93.50 156 VAL A C 1
ATOM 1241 O O . VAL A 1 156 ? -4.525 -3.499 -7.918 1.00 93.50 156 VAL A O 1
ATOM 1244 N N . TRP A 1 157 ? -5.899 -4.080 -6.246 1.00 94.00 157 TRP A N 1
ATOM 1245 C CA . TRP A 1 157 ? -5.047 -5.142 -5.720 1.00 94.00 157 TRP A CA 1
ATOM 1246 C C . TRP A 1 157 ? -4.885 -6.284 -6.727 1.00 94.00 157 TRP A C 1
ATOM 1248 O O . TRP A 1 157 ? -3.775 -6.769 -6.935 1.00 94.00 157 TRP A O 1
ATOM 1258 N N . LYS A 1 158 ? -5.962 -6.652 -7.424 1.00 91.44 158 LYS A N 1
ATOM 1259 C CA . LYS A 1 158 ? -5.928 -7.631 -8.513 1.00 91.44 158 LYS A CA 1
ATOM 1260 C C . LYS A 1 158 ? -5.001 -7.191 -9.650 1.00 91.44 158 LYS A C 1
ATOM 1262 O O . LYS A 1 158 ? -4.098 -7.943 -10.014 1.00 91.44 158 LYS A O 1
ATOM 1267 N N . GLU A 1 159 ? -5.138 -5.953 -10.137 1.00 92.31 159 GLU A N 1
ATOM 1268 C CA . GLU A 1 159 ? -4.208 -5.391 -11.135 1.00 92.31 159 GLU A CA 1
ATOM 1269 C C . GLU A 1 159 ? -2.754 -5.381 -10.625 1.00 92.31 159 GLU A C 1
ATOM 1271 O O . GLU A 1 159 ? -1.812 -5.627 -11.386 1.00 92.31 159 GLU A O 1
ATOM 1276 N N . PHE A 1 160 ? -2.550 -5.102 -9.334 1.00 94.88 160 PHE A N 1
ATOM 1277 C CA . PHE A 1 160 ? -1.228 -5.156 -8.717 1.00 94.88 160 PHE A CA 1
ATOM 1278 C C . PHE A 1 160 ? -0.640 -6.571 -8.751 1.00 94.88 160 PHE A C 1
ATOM 1280 O O . PHE A 1 160 ? 0.539 -6.714 -9.073 1.00 94.88 160 PHE A O 1
ATOM 1287 N N . LEU A 1 161 ? -1.424 -7.615 -8.473 1.00 93.81 161 LEU A N 1
ATOM 1288 C CA . LEU A 1 161 ? -0.953 -9.002 -8.537 1.00 93.81 161 LEU A CA 1
ATOM 1289 C C . LEU A 1 161 ? -0.564 -9.420 -9.962 1.00 93.81 161 LEU A C 1
ATOM 1291 O O . LEU A 1 161 ? 0.462 -10.081 -10.152 1.00 93.81 161 LEU A O 1
ATOM 1295 N N . GLU A 1 162 ? -1.320 -8.980 -10.969 1.00 92.81 162 GLU A N 1
ATOM 1296 C CA . GLU A 1 162 ? -0.988 -9.193 -12.383 1.00 92.81 162 GLU A CA 1
ATOM 1297 C C . GLU A 1 162 ? 0.326 -8.496 -12.766 1.00 92.81 162 GLU A C 1
ATOM 1299 O O . GLU A 1 162 ? 1.215 -9.105 -13.374 1.00 92.81 162 GLU A O 1
ATOM 1304 N N . PHE A 1 163 ? 0.486 -7.235 -12.355 1.00 96.19 163 PHE A N 1
ATOM 1305 C CA . PHE A 1 163 ? 1.731 -6.491 -12.529 1.00 96.19 163 PHE A CA 1
ATOM 1306 C C . PHE A 1 163 ? 2.899 -7.175 -11.813 1.00 96.19 163 PHE A C 1
ATOM 1308 O O . PHE A 1 163 ? 3.963 -7.373 -12.407 1.00 96.19 163 PHE A O 1
ATOM 1315 N N . TYR A 1 164 ? 2.706 -7.574 -10.556 1.00 96.56 164 TYR A N 1
ATOM 1316 C CA . TYR A 1 164 ? 3.709 -8.245 -9.739 1.00 96.56 164 TYR A CA 1
ATOM 1317 C C . TYR A 1 164 ? 4.210 -9.515 -10.432 1.00 96.56 164 TYR A C 1
ATOM 1319 O O . TYR A 1 164 ? 5.421 -9.687 -10.578 1.00 96.56 164 TYR A O 1
ATOM 1327 N N . ALA A 1 165 ? 3.304 -10.352 -10.951 1.00 95.06 165 ALA A N 1
ATOM 1328 C CA . ALA A 1 165 ? 3.642 -11.591 -11.651 1.00 95.06 165 ALA A CA 1
ATOM 1329 C C . ALA A 1 165 ? 4.537 -11.379 -12.889 1.00 95.06 165 ALA A C 1
ATOM 1331 O O . ALA A 1 165 ? 5.318 -12.267 -13.245 1.00 95.06 165 ALA A O 1
ATOM 1332 N N . LEU A 1 166 ? 4.456 -10.214 -13.541 1.00 95.81 166 LEU A N 1
ATOM 1333 C CA . LEU A 1 166 ? 5.356 -9.824 -14.631 1.00 95.81 166 LEU A CA 1
ATOM 1334 C C . LEU A 1 166 ? 6.655 -9.204 -14.104 1.00 95.81 166 LEU A C 1
ATOM 1336 O O . LEU A 1 166 ? 7.744 -9.581 -14.539 1.00 95.81 166 LEU A O 1
ATOM 1340 N N . ARG A 1 167 ? 6.544 -8.275 -13.151 1.00 96.75 167 ARG A N 1
ATOM 1341 C CA . ARG A 1 167 ? 7.638 -7.455 -12.618 1.00 96.75 167 ARG A CA 1
ATOM 1342 C C . ARG A 1 167 ? 8.717 -8.265 -11.898 1.00 96.75 167 ARG A C 1
ATOM 1344 O O . ARG A 1 167 ? 9.868 -7.821 -11.863 1.00 96.75 167 ARG A O 1
ATOM 1351 N N . VAL A 1 168 ? 8.370 -9.430 -11.346 1.00 96.12 168 VAL A N 1
ATOM 1352 C CA . VAL A 1 168 ? 9.312 -10.325 -10.649 1.00 96.12 168 VAL A CA 1
ATOM 1353 C C . VAL A 1 168 ? 10.034 -11.327 -11.556 1.00 96.12 168 VAL A C 1
ATOM 1355 O O . VAL A 1 168 ? 10.870 -12.089 -11.073 1.00 96.12 168 VAL A O 1
ATOM 1358 N N . ARG A 1 169 ? 9.731 -11.359 -12.860 1.00 94.69 169 ARG A N 1
ATOM 1359 C CA . ARG A 1 169 ? 10.367 -12.288 -13.807 1.00 94.69 169 ARG A CA 1
ATOM 1360 C C . ARG A 1 169 ? 11.630 -11.689 -14.436 1.00 94.69 169 ARG A C 1
ATOM 1362 O O . ARG A 1 169 ? 11.718 -10.469 -14.587 1.00 94.69 169 ARG A O 1
ATOM 1369 N N . PRO A 1 170 ? 12.582 -12.524 -14.890 1.00 92.81 170 PRO A N 1
ATOM 1370 C CA . PRO A 1 170 ? 13.684 -12.059 -15.724 1.00 92.81 170 PRO A CA 1
ATOM 1371 C C . PRO A 1 170 ? 13.191 -11.362 -17.012 1.00 92.81 170 PRO A C 1
ATOM 1373 O O . PRO A 1 170 ? 12.234 -11.834 -17.636 1.00 92.81 170 PRO A O 1
ATOM 1376 N N . PRO A 1 171 ? 13.854 -10.278 -17.458 1.00 93.75 171 PRO A N 1
ATOM 1377 C CA . PRO A 1 171 ? 15.099 -9.726 -16.908 1.00 93.75 171 PRO A CA 1
ATOM 1378 C C . PRO A 1 171 ? 14.901 -8.750 -15.730 1.00 93.75 171 PRO A C 1
ATOM 1380 O O . PRO A 1 171 ? 15.877 -8.261 -15.175 1.00 93.75 171 PRO A O 1
ATOM 1383 N N . PHE A 1 172 ? 13.663 -8.458 -15.330 1.00 96.69 172 PHE A N 1
ATOM 1384 C CA . PHE A 1 172 ? 13.339 -7.321 -14.461 1.00 96.69 172 PHE A CA 1
ATOM 1385 C C . PHE A 1 172 ? 13.721 -7.511 -12.994 1.00 96.69 172 PHE A C 1
ATOM 1387 O O . PHE A 1 172 ? 14.007 -6.536 -12.287 1.00 96.69 172 PHE A O 1
ATOM 1394 N N . PHE A 1 173 ? 13.694 -8.752 -12.512 1.00 96.75 173 PHE A N 1
ATOM 1395 C CA . PHE A 1 173 ? 14.073 -9.091 -11.148 1.00 96.75 173 PHE A CA 1
ATOM 1396 C C . PHE A 1 173 ? 14.761 -10.453 -11.089 1.00 96.75 173 PHE A C 1
ATOM 1398 O O . PHE A 1 173 ? 14.445 -11.358 -11.861 1.00 96.75 173 PHE A O 1
ATOM 1405 N N . ASN A 1 174 ? 15.709 -10.585 -10.162 1.00 94.44 174 ASN A N 1
ATOM 1406 C CA . ASN A 1 174 ? 16.477 -11.802 -9.946 1.00 94.44 174 ASN A CA 1
ATOM 1407 C C . ASN A 1 174 ? 16.513 -12.122 -8.445 1.00 94.44 174 ASN A C 1
ATOM 1409 O O . ASN A 1 174 ? 17.151 -11.416 -7.664 1.00 94.44 174 ASN A O 1
ATOM 1413 N N . PHE A 1 175 ? 15.842 -13.204 -8.045 1.00 93.06 175 PHE A N 1
ATOM 1414 C CA . PHE A 1 175 ? 15.797 -13.634 -6.646 1.00 93.06 175 PHE A CA 1
ATOM 1415 C C . PHE A 1 175 ? 17.150 -14.123 -6.120 1.00 93.06 175 PHE A C 1
ATOM 1417 O O . PHE A 1 175 ? 17.426 -13.962 -4.934 1.00 93.06 175 PHE A O 1
ATOM 1424 N N . SER A 1 176 ? 18.026 -14.650 -6.980 1.00 93.75 176 SER A N 1
ATOM 1425 C CA . SER A 1 176 ? 19.393 -14.997 -6.583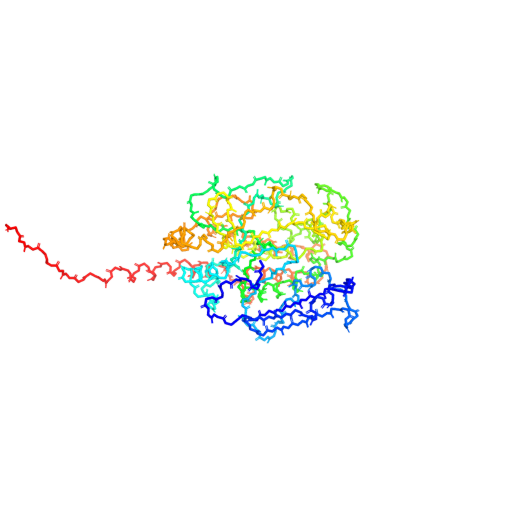 1.00 93.75 176 SER A CA 1
ATOM 1426 C C . SER A 1 176 ? 20.200 -13.743 -6.243 1.00 93.75 176 SER A C 1
ATOM 1428 O O . SER A 1 176 ? 20.889 -13.736 -5.229 1.00 93.75 176 SER A O 1
ATOM 1430 N N . GLN A 1 177 ? 20.050 -12.658 -7.020 1.00 94.25 177 GLN A N 1
ATOM 1431 C CA . GLN A 1 177 ? 20.673 -11.363 -6.702 1.00 94.25 177 GLN A CA 1
ATOM 1432 C C . GLN A 1 177 ? 20.161 -10.821 -5.361 1.00 94.25 177 GLN A C 1
ATOM 1434 O O . GLN A 1 177 ? 20.948 -10.357 -4.544 1.00 94.25 177 GLN A O 1
ATOM 1439 N N . GLU A 1 178 ? 18.850 -10.898 -5.120 1.00 94.44 178 GLU A N 1
ATOM 1440 C CA . GLU A 1 178 ? 18.252 -10.488 -3.846 1.00 94.44 178 GLU A CA 1
ATOM 1441 C C . GLU A 1 178 ? 18.814 -11.278 -2.658 1.00 94.44 178 GLU A C 1
ATOM 1443 O O . GLU A 1 178 ? 19.151 -10.680 -1.636 1.00 94.44 178 GLU A O 1
ATOM 1448 N N . ALA A 1 179 ? 18.955 -12.598 -2.797 1.00 91.25 179 ALA A N 1
ATOM 1449 C CA . ALA A 1 179 ? 19.493 -13.460 -1.749 1.00 91.25 179 ALA A CA 1
ATOM 1450 C C . ALA A 1 179 ? 20.972 -13.169 -1.433 1.00 91.25 179 ALA A C 1
ATOM 1452 O O . ALA A 1 179 ? 21.393 -13.324 -0.289 1.00 91.25 179 ALA A O 1
ATOM 1453 N N . THR A 1 180 ? 21.754 -12.723 -2.422 1.00 92.88 180 THR A N 1
ATOM 1454 C CA . THR A 1 180 ? 23.190 -12.425 -2.275 1.00 92.88 180 THR A CA 1
ATOM 1455 C C . THR A 1 180 ? 23.513 -10.927 -2.290 1.00 92.88 180 THR A C 1
ATOM 1457 O O . THR A 1 180 ? 24.654 -10.551 -2.570 1.00 92.88 180 THR A O 1
ATOM 1460 N N . GLN A 1 181 ? 22.520 -10.069 -2.042 1.00 93.81 181 GLN A N 1
ATOM 1461 C CA . GLN A 1 181 ? 22.645 -8.613 -2.132 1.00 93.81 181 GLN A CA 1
ATOM 1462 C C . GLN A 1 181 ? 23.760 -8.084 -1.222 1.00 93.81 181 GLN A C 1
ATOM 1464 O O . GLN A 1 181 ? 23.842 -8.445 -0.045 1.00 93.81 181 GLN A O 1
ATOM 1469 N N . ARG A 1 182 ? 24.594 -7.183 -1.751 1.00 92.19 182 ARG A N 1
ATOM 1470 C CA . ARG A 1 182 ? 25.751 -6.629 -1.030 1.00 92.19 182 ARG A CA 1
ATOM 1471 C C . ARG A 1 182 ? 25.515 -5.202 -0.530 1.00 92.19 182 ARG A C 1
ATOM 1473 O O . ARG A 1 182 ? 24.591 -4.511 -0.961 1.00 92.19 182 ARG A O 1
ATOM 1480 N N . GLY A 1 183 ? 26.403 -4.753 0.355 1.00 89.94 183 GLY A N 1
ATOM 1481 C CA . GLY A 1 183 ? 26.425 -3.392 0.896 1.00 89.94 183 GLY A CA 1
ATOM 1482 C C . GLY A 1 183 ? 25.427 -3.153 2.032 1.00 89.94 183 GLY A C 1
ATOM 1483 O O . GLY A 1 183 ? 24.576 -3.988 2.339 1.00 89.94 183 GLY A O 1
ATOM 1484 N N . VAL A 1 184 ? 25.549 -1.990 2.669 1.00 86.06 184 VAL A N 1
ATOM 1485 C CA . VAL A 1 184 ? 24.721 -1.555 3.805 1.00 86.06 184 VAL A CA 1
ATOM 1486 C C . VAL A 1 184 ? 24.279 -0.111 3.609 1.00 86.06 184 VAL A C 1
ATOM 1488 O O . VAL A 1 184 ? 24.944 0.667 2.922 1.00 86.06 184 VAL A O 1
ATOM 1491 N N . GLY A 1 185 ? 23.151 0.270 4.207 1.00 82.88 185 GLY A N 1
ATOM 1492 C CA . GLY A 1 185 ? 22.699 1.656 4.190 1.00 82.88 185 GLY A CA 1
ATOM 1493 C C . GLY A 1 185 ? 22.589 2.254 2.780 1.00 82.88 185 GLY A C 1
ATOM 1494 O O . GLY A 1 185 ? 21.822 1.764 1.950 1.00 82.88 185 GLY A O 1
ATOM 1495 N N . ARG A 1 186 ? 23.347 3.332 2.517 1.00 85.25 186 ARG A N 1
ATOM 1496 C CA . ARG A 1 186 ? 23.371 4.047 1.224 1.00 85.25 186 ARG A CA 1
ATOM 1497 C C . ARG A 1 186 ? 24.084 3.267 0.120 1.00 85.25 186 ARG A C 1
ATOM 1499 O O . ARG A 1 186 ? 23.762 3.455 -1.046 1.00 85.25 186 ARG A O 1
ATOM 1506 N N . GLU A 1 187 ? 25.054 2.440 0.489 1.00 89.31 187 GLU A N 1
ATOM 1507 C CA . GLU A 1 187 ? 25.911 1.686 -0.438 1.00 89.31 187 GLU A CA 1
ATOM 1508 C C . GLU A 1 187 ? 25.313 0.327 -0.801 1.00 89.31 187 GLU A C 1
ATOM 1510 O O . GLU A 1 187 ? 25.910 -0.455 -1.539 1.00 89.31 187 GLU A O 1
ATOM 1515 N N . ARG A 1 188 ? 24.129 0.026 -0.265 1.00 91.88 188 ARG A N 1
ATOM 1516 C CA . ARG A 1 188 ? 23.432 -1.215 -0.548 1.00 91.88 188 ARG A CA 1
ATOM 1517 C C . ARG A 1 188 ? 23.092 -1.317 -2.031 1.00 91.88 188 ARG A C 1
ATOM 1519 O O . ARG A 1 188 ? 22.527 -0.396 -2.619 1.00 91.88 188 ARG A O 1
ATOM 1526 N N . GLU A 1 189 ? 23.401 -2.471 -2.608 1.00 94.31 189 GLU A N 1
ATOM 1527 C CA . GLU A 1 189 ? 23.207 -2.747 -4.025 1.00 94.31 189 GLU A CA 1
ATOM 1528 C C . GLU A 1 189 ? 21.720 -2.638 -4.411 1.00 94.31 189 GLU A C 1
ATOM 1530 O O . GLU A 1 189 ? 20.873 -3.308 -3.807 1.00 94.31 189 GLU A O 1
ATOM 1535 N N . PRO A 1 190 ? 21.359 -1.823 -5.417 1.00 95.44 190 PRO A N 1
ATOM 1536 C CA . PRO A 1 190 ? 19.998 -1.791 -5.933 1.00 95.44 190 PRO A CA 1
ATOM 1537 C C . PRO A 1 190 ? 19.625 -3.099 -6.639 1.00 95.44 190 PRO A C 1
ATOM 1539 O O . PRO A 1 190 ? 20.383 -3.635 -7.445 1.00 95.44 190 PRO A O 1
ATOM 1542 N N . LEU A 1 191 ? 18.417 -3.581 -6.370 1.00 95.44 191 LEU A N 1
ATOM 1543 C CA . LEU A 1 191 ? 17.919 -4.872 -6.834 1.00 95.44 191 LEU A CA 1
ATOM 1544 C C . LEU A 1 191 ? 17.074 -4.746 -8.098 1.00 95.44 191 LEU A C 1
ATOM 1546 O O . LEU A 1 191 ? 16.222 -3.855 -8.199 1.00 95.44 191 LEU A O 1
ATOM 1550 N N . GLY A 1 192 ? 17.227 -5.722 -8.991 1.00 95.12 192 GLY A N 1
ATOM 1551 C CA . GLY A 1 192 ? 16.516 -5.778 -10.264 1.00 95.12 192 GLY A CA 1
ATOM 1552 C C . GLY A 1 192 ? 17.153 -4.897 -11.334 1.00 95.12 192 GLY A C 1
ATOM 1553 O O . GLY A 1 192 ? 18.124 -4.177 -11.085 1.00 95.12 192 GLY A O 1
ATOM 1554 N N . ASP A 1 193 ? 16.599 -4.966 -12.536 1.00 96.31 193 ASP A N 1
ATOM 1555 C CA . ASP A 1 193 ? 17.115 -4.270 -13.713 1.00 96.31 193 ASP A CA 1
ATOM 1556 C C . ASP A 1 193 ? 17.136 -2.734 -13.514 1.00 96.31 193 ASP A C 1
ATOM 1558 O O . ASP A 1 193 ? 16.122 -2.164 -13.099 1.00 96.31 193 ASP A O 1
ATOM 1562 N N . PRO A 1 194 ? 18.269 -2.046 -13.776 1.00 96.31 194 PRO A N 1
ATOM 1563 C CA . PRO A 1 194 ? 18.391 -0.591 -13.649 1.00 96.31 194 PRO A CA 1
ATOM 1564 C C . PRO A 1 194 ? 17.363 0.216 -14.446 1.00 96.31 194 PRO A C 1
ATOM 1566 O O . PRO A 1 194 ? 16.991 1.299 -13.998 1.00 96.31 194 PRO A O 1
ATOM 1569 N N . HIS A 1 195 ? 16.879 -0.297 -15.575 1.00 96.56 195 HIS A N 1
ATOM 1570 C CA . HIS A 1 195 ? 15.970 0.420 -16.473 1.00 96.56 195 HIS A CA 1
ATOM 1571 C C . HIS A 1 195 ? 14.519 0.451 -15.988 1.00 96.56 195 HIS A C 1
ATOM 1573 O O . HIS A 1 195 ? 13.709 1.205 -16.519 1.00 96.56 195 HIS A O 1
ATOM 1579 N N . VAL A 1 196 ? 14.197 -0.336 -14.960 1.00 96.62 196 VAL A N 1
ATOM 1580 C CA . VAL A 1 196 ? 12.867 -0.416 -14.339 1.00 96.62 196 VAL A CA 1
ATOM 1581 C C . VAL A 1 196 ? 12.878 0.047 -12.879 1.00 96.62 196 VAL A C 1
ATOM 1583 O O . VAL A 1 196 ? 11.952 -0.242 -12.126 1.00 96.62 196 VAL A O 1
ATOM 1586 N N . ARG A 1 197 ? 13.937 0.732 -12.431 1.00 96.50 197 ARG A N 1
ATOM 1587 C CA . ARG A 1 197 ? 14.030 1.254 -11.059 1.00 96.50 197 ARG A CA 1
ATOM 1588 C C . ARG A 1 197 ? 13.300 2.583 -10.945 1.00 96.50 197 ARG A C 1
ATOM 1590 O O . ARG A 1 197 ? 13.580 3.512 -11.700 1.00 96.50 197 ARG A O 1
ATOM 1597 N N . VAL A 1 198 ? 12.425 2.705 -9.949 1.00 97.00 198 VAL A N 1
ATOM 1598 C CA . VAL A 1 198 ? 11.758 3.978 -9.649 1.00 97.00 198 VAL A CA 1
ATOM 1599 C C . VAL A 1 198 ? 12.814 5.010 -9.228 1.00 97.00 198 VAL A C 1
ATOM 1601 O O . VAL A 1 198 ? 13.619 4.728 -8.332 1.00 97.00 198 VAL A O 1
ATOM 1604 N N . PRO A 1 199 ? 12.850 6.206 -9.839 1.00 95.69 199 PRO A N 1
ATOM 1605 C CA . PRO A 1 199 ? 13.893 7.190 -9.572 1.00 95.69 199 PRO A CA 1
ATOM 1606 C C . PRO A 1 199 ? 13.837 7.699 -8.128 1.00 95.69 199 PRO A C 1
ATOM 1608 O O . PRO A 1 199 ? 12.763 7.866 -7.549 1.00 95.69 199 PRO A O 1
ATOM 1611 N N . ASN A 1 200 ? 15.012 7.972 -7.549 1.00 94.25 200 ASN A N 1
ATOM 1612 C CA . ASN A 1 200 ? 15.162 8.537 -6.200 1.00 94.25 200 ASN A CA 1
ATOM 1613 C C . ASN A 1 200 ? 14.347 7.796 -5.124 1.00 94.25 200 ASN A C 1
ATOM 1615 O O . ASN A 1 200 ? 13.801 8.410 -4.207 1.00 94.25 200 ASN A O 1
ATOM 1619 N N . SER A 1 201 ? 14.244 6.472 -5.256 1.00 96.00 201 SER A N 1
ATOM 1620 C CA . SER A 1 201 ? 13.477 5.625 -4.351 1.00 96.00 201 SER A CA 1
ATOM 1621 C C . SER A 1 201 ? 14.389 4.648 -3.627 1.00 96.00 201 SER A C 1
ATOM 1623 O O . SER A 1 201 ? 15.010 3.775 -4.239 1.00 96.00 201 SER A O 1
ATOM 1625 N N . ARG A 1 202 ? 14.449 4.755 -2.297 1.00 95.44 202 ARG A N 1
ATOM 1626 C CA . ARG A 1 202 ? 15.155 3.787 -1.446 1.00 95.44 202 ARG A CA 1
ATOM 1627 C C . ARG A 1 202 ? 14.566 2.379 -1.567 1.00 95.44 202 ARG A C 1
ATOM 1629 O O . ARG A 1 202 ? 15.272 1.412 -1.307 1.00 95.44 202 ARG A O 1
ATOM 1636 N N . SER A 1 203 ? 13.315 2.240 -2.008 1.00 95.81 203 SER A N 1
ATOM 1637 C CA . SER A 1 203 ? 12.681 0.927 -2.190 1.00 95.81 203 SER A CA 1
ATOM 1638 C C . SER A 1 203 ? 13.413 0.009 -3.178 1.00 95.81 203 SER A C 1
ATOM 1640 O O . SER A 1 203 ? 13.337 -1.213 -3.047 1.00 95.81 203 SER A O 1
ATOM 1642 N N . ASN A 1 204 ? 14.225 0.573 -4.081 1.00 96.56 204 ASN A N 1
ATOM 1643 C CA . ASN A 1 204 ? 15.069 -0.198 -4.995 1.00 96.56 204 ASN A CA 1
ATOM 1644 C C . ASN A 1 204 ? 16.067 -1.116 -4.271 1.00 96.56 204 ASN A C 1
ATOM 1646 O O . ASN A 1 204 ? 16.511 -2.104 -4.853 1.00 96.56 204 ASN A O 1
ATOM 1650 N N . VAL A 1 205 ? 16.413 -0.824 -3.012 1.00 94.88 205 VAL A N 1
ATOM 1651 C CA . VAL A 1 205 ? 17.345 -1.635 -2.213 1.00 94.88 205 VAL A CA 1
ATOM 1652 C C . VAL A 1 205 ? 16.647 -2.534 -1.185 1.00 94.88 205 VAL A C 1
ATOM 1654 O O . VAL A 1 205 ? 17.339 -3.169 -0.395 1.00 94.88 205 VAL A O 1
ATOM 1657 N N . TRP A 1 206 ? 15.308 -2.584 -1.142 1.00 93.44 206 TRP A N 1
ATOM 1658 C CA . TRP A 1 206 ? 14.565 -3.369 -0.145 1.00 93.44 206 TRP A CA 1
ATOM 1659 C C . TRP A 1 206 ? 14.477 -4.848 -0.555 1.00 93.44 206 TRP A C 1
ATOM 1661 O O . TRP A 1 206 ? 13.751 -5.162 -1.508 1.00 93.44 206 TRP A O 1
ATOM 1671 N N . PRO A 1 207 ? 15.182 -5.769 0.132 1.00 92.00 207 PRO A N 1
ATOM 1672 C CA . PRO A 1 207 ? 15.037 -7.198 -0.120 1.00 92.00 207 PRO A CA 1
ATOM 1673 C C . PRO A 1 207 ? 13.743 -7.715 0.510 1.00 92.00 207 PRO A C 1
ATOM 1675 O O . PRO A 1 207 ? 13.277 -7.172 1.513 1.00 92.00 207 PRO A O 1
ATOM 1678 N N . ARG A 1 208 ? 13.183 -8.794 -0.042 1.00 90.75 208 ARG A N 1
ATOM 1679 C CA . ARG A 1 208 ? 12.033 -9.539 0.507 1.00 90.75 208 ARG A CA 1
ATOM 1680 C C . ARG A 1 208 ? 10.776 -8.685 0.729 1.00 90.75 208 ARG A C 1
ATOM 1682 O O . ARG A 1 208 ? 9.833 -9.133 1.369 1.00 90.75 208 ARG A O 1
ATOM 1689 N N . SER A 1 209 ? 10.741 -7.468 0.192 1.00 92.81 209 SER A N 1
ATOM 1690 C CA . SER A 1 209 ? 9.634 -6.534 0.356 1.00 92.81 209 SER A CA 1
ATOM 1691 C C . SER A 1 209 ? 8.584 -6.794 -0.717 1.00 92.81 209 SER A C 1
ATOM 1693 O O . SER A 1 209 ? 8.908 -6.844 -1.901 1.00 92.81 209 SER A O 1
ATOM 1695 N N . TRP A 1 210 ? 7.321 -6.938 -0.324 1.00 94.75 210 TRP A N 1
ATOM 1696 C CA . TRP A 1 210 ? 6.198 -6.825 -1.260 1.00 94.75 210 TRP A CA 1
ATOM 1697 C C . TRP A 1 210 ? 5.947 -5.346 -1.605 1.00 94.75 210 TRP A C 1
ATOM 1699 O O . TRP A 1 210 ? 5.724 -4.995 -2.763 1.00 94.75 210 TRP A O 1
ATOM 1709 N N . LYS A 1 211 ? 6.082 -4.464 -0.603 1.00 96.44 211 LYS A N 1
ATOM 1710 C CA . LYS A 1 211 ? 5.786 -3.030 -0.673 1.00 96.44 211 LYS A CA 1
ATOM 1711 C C . LYS A 1 211 ? 6.583 -2.306 -1.753 1.00 96.44 211 LYS A C 1
ATOM 1713 O O . LYS A 1 211 ? 6.040 -1.408 -2.386 1.00 96.44 211 LYS A O 1
ATOM 1718 N N . ARG A 1 212 ? 7.831 -2.712 -2.028 1.00 96.44 212 ARG A N 1
ATOM 1719 C CA . ARG A 1 212 ? 8.611 -2.164 -3.159 1.00 96.44 212 ARG A CA 1
ATOM 1720 C C . ARG A 1 212 ? 7.873 -2.299 -4.494 1.00 96.44 212 ARG A C 1
ATOM 1722 O O . ARG A 1 212 ? 7.917 -1.391 -5.306 1.00 96.44 212 ARG A O 1
ATOM 1729 N N . PHE A 1 213 ? 7.177 -3.414 -4.712 1.00 97.81 213 PHE A N 1
ATOM 1730 C CA . PHE A 1 213 ? 6.492 -3.669 -5.972 1.00 97.81 213 PHE A CA 1
ATOM 1731 C C . PHE A 1 213 ? 5.170 -2.909 -6.024 1.00 97.81 213 PHE A C 1
ATOM 1733 O O . PHE A 1 213 ? 4.758 -2.484 -7.096 1.00 97.81 213 PHE A O 1
ATOM 1740 N N . MET A 1 214 ? 4.530 -2.686 -4.872 1.00 98.06 214 MET A N 1
ATOM 1741 C CA . MET A 1 214 ? 3.370 -1.801 -4.788 1.00 98.06 214 MET A CA 1
ATOM 1742 C C . MET A 1 214 ? 3.763 -0.333 -5.014 1.00 98.06 214 MET A C 1
ATOM 1744 O O . MET A 1 214 ? 3.042 0.395 -5.687 1.00 98.06 214 MET A O 1
ATOM 1748 N N . ILE A 1 215 ? 4.935 0.095 -4.523 1.00 98.62 215 ILE A N 1
ATOM 1749 C CA . ILE A 1 215 ? 5.525 1.407 -4.839 1.00 98.62 215 ILE A CA 1
ATOM 1750 C C . ILE A 1 215 ? 5.752 1.534 -6.341 1.00 98.62 215 ILE A C 1
ATOM 1752 O O . ILE A 1 215 ? 5.311 2.523 -6.921 1.00 98.62 215 ILE A O 1
ATOM 1756 N N . ASP A 1 216 ? 6.400 0.538 -6.957 1.00 98.25 216 ASP A N 1
ATOM 1757 C CA . ASP A 1 216 ? 6.579 0.462 -8.405 1.00 98.25 216 ASP A CA 1
ATOM 1758 C C . ASP A 1 216 ? 5.218 0.663 -9.088 1.00 98.25 216 ASP A C 1
ATOM 1760 O O . ASP A 1 216 ? 5.011 1.680 -9.751 1.00 98.25 216 ASP A O 1
ATOM 1764 N N . PHE A 1 217 ? 4.265 -0.242 -8.850 1.00 98.25 217 PHE A N 1
ATOM 1765 C CA . PHE A 1 217 ? 2.919 -0.235 -9.429 1.00 98.25 217 PHE A CA 1
ATOM 1766 C C . PHE A 1 217 ? 2.210 1.121 -9.310 1.00 98.25 217 PHE A C 1
ATOM 1768 O O . PHE A 1 217 ? 1.759 1.674 -10.317 1.00 98.25 217 PHE A O 1
ATOM 1775 N N . MET A 1 218 ? 2.156 1.683 -8.098 1.00 98.56 218 MET A N 1
ATOM 1776 C CA . MET A 1 218 ? 1.506 2.967 -7.850 1.00 98.56 218 MET A CA 1
ATOM 1777 C C . MET A 1 218 ? 2.214 4.115 -8.572 1.00 98.56 218 MET A C 1
ATOM 1779 O O . MET A 1 218 ? 1.542 4.966 -9.154 1.00 98.56 218 MET A O 1
ATOM 1783 N N . TYR A 1 219 ? 3.550 4.129 -8.577 1.00 98.44 219 TYR A N 1
ATOM 1784 C CA . TYR A 1 219 ? 4.344 5.179 -9.214 1.00 98.44 219 TYR A CA 1
ATOM 1785 C C . TYR A 1 219 ? 4.071 5.261 -10.720 1.00 98.44 219 TYR A C 1
ATOM 1787 O O . TYR A 1 219 ? 3.746 6.332 -11.228 1.00 98.44 219 TYR A O 1
ATOM 1795 N N . GLY A 1 220 ? 4.120 4.128 -11.429 1.00 97.25 220 GLY A N 1
ATOM 1796 C CA . GLY A 1 220 ? 3.873 4.091 -12.878 1.00 97.25 220 GLY A CA 1
ATOM 1797 C C . GLY A 1 220 ? 2.440 4.460 -13.277 1.00 97.25 220 GLY A C 1
ATOM 1798 O O . GLY A 1 220 ? 2.220 4.942 -14.385 1.00 97.25 220 GLY A O 1
ATOM 1799 N N . ARG A 1 221 ? 1.469 4.312 -12.365 1.00 96.75 221 ARG A N 1
ATOM 1800 C CA . ARG A 1 221 ? 0.060 4.688 -12.587 1.00 96.75 221 ARG A CA 1
ATOM 1801 C C . ARG A 1 221 ? -0.315 6.075 -12.057 1.00 96.75 221 ARG A C 1
ATOM 1803 O O . ARG A 1 221 ? -1.464 6.485 -12.228 1.00 96.75 221 ARG A O 1
ATOM 1810 N N . GLY A 1 222 ? 0.598 6.771 -11.376 1.00 97.50 222 GLY A N 1
ATOM 1811 C CA . GLY A 1 222 ? 0.280 8.005 -10.651 1.00 97.50 222 GLY A CA 1
ATOM 1812 C C . GLY A 1 222 ? -0.770 7.802 -9.550 1.00 97.50 222 GLY A C 1
ATOM 1813 O O . GLY A 1 222 ? -1.596 8.684 -9.319 1.00 97.50 222 GLY A O 1
ATOM 1814 N N . MET A 1 223 ? -0.786 6.624 -8.919 1.00 98.25 223 MET A N 1
ATOM 1815 C CA . MET A 1 223 ? -1.735 6.276 -7.862 1.00 98.25 223 MET A CA 1
ATOM 1816 C C . MET A 1 223 ? -1.321 6.799 -6.493 1.00 98.25 223 MET A C 1
ATOM 1818 O O . MET A 1 223 ? -0.147 7.013 -6.191 1.00 98.25 223 MET A O 1
ATOM 1822 N N . VAL A 1 224 ? -2.328 6.963 -5.643 1.00 98.69 224 VAL A N 1
ATOM 1823 C CA . VAL A 1 224 ? -2.210 7.452 -4.272 1.00 98.69 224 VAL A CA 1
ATOM 1824 C C . VAL A 1 224 ? -3.022 6.577 -3.325 1.00 98.69 224 VAL A C 1
ATOM 1826 O O . VAL A 1 224 ? -3.973 5.910 -3.733 1.00 98.69 224 VAL A O 1
ATOM 1829 N N . MET A 1 225 ? -2.682 6.616 -2.043 1.00 98.62 225 MET A N 1
ATOM 1830 C CA . MET A 1 225 ? -3.577 6.188 -0.970 1.00 98.62 225 MET A CA 1
ATOM 1831 C C . MET A 1 225 ? -4.137 7.403 -0.234 1.00 98.62 225 MET A C 1
ATOM 1833 O O . MET A 1 225 ? -3.498 8.458 -0.174 1.00 98.62 225 MET A O 1
ATOM 1837 N N . LEU A 1 226 ? -5.345 7.257 0.311 1.00 98.62 226 LEU A N 1
ATOM 1838 C CA . LEU A 1 226 ? -5.947 8.242 1.206 1.00 98.62 226 LEU A CA 1
ATOM 1839 C C . LEU A 1 226 ? -5.386 8.056 2.616 1.00 98.62 226 LEU A C 1
ATOM 1841 O O . LEU A 1 226 ? -5.387 6.943 3.133 1.00 98.62 226 LEU A O 1
ATOM 1845 N N . TYR A 1 227 ? -4.974 9.142 3.257 1.00 98.62 227 TYR A N 1
ATOM 1846 C CA . TYR A 1 227 ? -4.468 9.144 4.624 1.00 98.62 227 TYR A CA 1
ATOM 1847 C C . TYR A 1 227 ? -5.295 10.068 5.521 1.00 98.62 227 TYR A C 1
ATOM 1849 O O . TYR A 1 227 ? -5.630 11.181 5.096 1.00 98.62 227 TYR A O 1
ATOM 1857 N N . PRO A 1 228 ? -5.607 9.649 6.761 1.00 97.62 228 PRO A N 1
ATOM 1858 C CA . PRO A 1 228 ? -6.168 10.547 7.759 1.00 97.62 228 PRO A CA 1
ATOM 1859 C C . PRO A 1 228 ? -5.097 11.539 8.248 1.00 97.62 228 PRO A C 1
ATOM 1861 O O . PRO A 1 228 ? -3.903 11.245 8.212 1.00 97.62 228 PRO A O 1
ATOM 1864 N N . ASN A 1 229 ? -5.518 12.719 8.704 1.00 97.00 229 ASN A N 1
ATOM 1865 C CA . ASN A 1 229 ? -4.638 13.742 9.276 1.00 97.00 229 ASN A CA 1
ATOM 1866 C C . ASN A 1 229 ? -5.256 14.330 10.548 1.00 97.00 229 ASN A C 1
ATOM 1868 O O . ASN A 1 229 ? -5.669 15.491 10.580 1.00 97.00 229 ASN A O 1
ATOM 1872 N N . LEU A 1 230 ? -5.401 13.496 11.581 1.00 95.62 230 LEU A N 1
ATOM 1873 C CA . LEU A 1 230 ? -5.893 13.961 12.875 1.00 95.62 230 LEU A CA 1
ATOM 1874 C C . LEU A 1 230 ? -4.783 14.660 13.670 1.00 95.62 230 LEU A C 1
ATOM 1876 O O . LEU A 1 230 ? -3.607 14.320 13.506 1.00 95.62 230 LEU A O 1
ATOM 1880 N N . PRO A 1 231 ? -5.156 15.562 14.596 1.00 94.00 231 PRO A N 1
ATOM 1881 C CA . PRO A 1 231 ? -4.204 16.244 15.454 1.00 94.00 231 PRO A CA 1
ATOM 1882 C C . PRO A 1 231 ? -3.259 15.288 16.185 1.00 94.00 231 PRO A C 1
ATOM 1884 O O . PRO A 1 231 ? -3.686 14.246 16.692 1.00 94.00 231 PRO A O 1
ATOM 1887 N N . LYS A 1 232 ? -1.982 15.666 16.293 1.00 92.81 232 LYS A N 1
ATOM 1888 C CA . LYS A 1 232 ? -0.929 14.877 16.965 1.00 92.81 232 LYS A CA 1
ATOM 1889 C C . LYS A 1 232 ? -0.716 13.490 16.342 1.00 92.81 232 LYS A C 1
ATOM 1891 O O . LYS A 1 232 ? -0.222 12.577 17.013 1.00 92.81 232 LYS A O 1
ATOM 1896 N N . GLN A 1 233 ? -1.081 13.332 15.069 1.00 94.06 233 GLN A N 1
ATOM 1897 C CA . GLN A 1 233 ? -0.988 12.083 14.308 1.00 94.06 233 GLN A CA 1
ATOM 1898 C C . GLN A 1 233 ? -1.761 10.918 14.952 1.00 94.06 233 GLN A C 1
ATOM 1900 O O . GLN A 1 233 ? -1.366 9.754 14.822 1.00 94.06 233 GLN A O 1
ATOM 1905 N N . LEU A 1 234 ? -2.858 11.226 15.657 1.00 96.00 234 LEU A N 1
ATOM 1906 C CA . LEU A 1 234 ? -3.836 10.224 16.086 1.00 96.00 234 LEU A CA 1
ATOM 1907 C C . LEU A 1 234 ? -4.248 9.364 14.888 1.00 96.00 234 LEU A C 1
ATOM 1909 O O . LEU A 1 234 ? -4.509 9.879 13.803 1.00 96.00 234 LEU A O 1
ATOM 1913 N N . SER A 1 235 ? -4.252 8.046 15.069 1.00 97.56 235 SER A N 1
ATOM 1914 C CA . SER A 1 235 ? -4.410 7.100 13.963 1.00 97.56 235 SER A CA 1
ATOM 1915 C C . SER A 1 235 ? -5.368 5.959 14.298 1.00 97.56 235 SER A C 1
ATOM 1917 O O . SER A 1 235 ? -5.637 5.655 15.462 1.00 97.56 235 SER A O 1
ATOM 1919 N N . PHE A 1 236 ? -5.885 5.315 13.254 1.00 98.38 236 PHE A N 1
ATOM 1920 C CA . PHE A 1 236 ? -6.746 4.136 13.338 1.00 98.38 236 PHE A CA 1
ATOM 1921 C C . PHE A 1 236 ? -5.960 2.821 13.375 1.00 98.38 236 PHE A C 1
ATOM 1923 O O . PHE A 1 236 ? -6.538 1.780 13.680 1.00 98.38 236 PHE A O 1
ATOM 1930 N N . SER A 1 237 ? -4.656 2.864 13.113 1.00 98.25 237 SER A N 1
ATOM 1931 C CA . SER A 1 237 ? -3.711 1.789 13.397 1.00 98.25 237 SER A CA 1
ATOM 1932 C C . SER A 1 237 ? -2.378 2.339 13.902 1.00 98.25 237 SER A C 1
ATOM 1934 O O . SER A 1 237 ? -2.054 3.513 13.705 1.00 98.25 237 SER A O 1
ATOM 1936 N N . THR A 1 238 ? -1.605 1.480 14.558 1.00 96.50 238 THR A N 1
ATOM 1937 C CA . THR A 1 238 ? -0.232 1.747 14.985 1.00 96.50 238 THR A CA 1
ATOM 1938 C C . THR A 1 238 ? 0.613 0.489 14.825 1.00 96.50 238 THR A C 1
ATOM 1940 O O . THR A 1 238 ? 0.088 -0.621 14.906 1.00 96.50 238 THR A O 1
ATOM 1943 N N . THR A 1 239 ? 1.911 0.665 14.589 1.00 94.56 239 THR A N 1
ATOM 1944 C CA . THR A 1 239 ? 2.895 -0.424 14.609 1.00 94.56 239 THR A CA 1
ATOM 1945 C C . THR A 1 239 ? 3.719 -0.339 15.886 1.00 94.56 239 THR A C 1
ATOM 1947 O O . THR A 1 239 ? 4.157 0.747 16.294 1.00 94.56 239 THR A O 1
ATOM 1950 N N . TYR A 1 240 ? 3.940 -1.489 16.510 1.00 91.19 240 TYR A N 1
ATOM 1951 C CA . TYR A 1 240 ? 4.844 -1.619 17.650 1.00 91.19 240 TYR A CA 1
ATOM 1952 C C . TYR A 1 240 ? 6.280 -1.923 17.234 1.00 91.19 240 TYR A C 1
ATOM 1954 O O . TYR A 1 240 ? 7.183 -1.807 18.065 1.00 91.19 240 TYR A O 1
ATOM 1962 N N . MET A 1 241 ? 6.518 -2.214 15.947 1.00 88.38 241 MET A N 1
ATOM 1963 C CA . MET A 1 241 ? 7.837 -2.564 15.424 1.00 88.38 241 MET A CA 1
ATOM 1964 C C . MET A 1 241 ? 8.472 -3.660 16.284 1.00 88.38 241 MET A C 1
ATOM 1966 O O . MET A 1 241 ? 9.597 -3.499 16.784 1.00 88.38 241 MET A O 1
ATOM 1970 N N . GLU A 1 242 ? 7.703 -4.728 16.511 1.00 86.88 242 GLU A N 1
ATOM 1971 C CA . GLU A 1 242 ? 8.155 -5.879 17.285 1.00 86.88 242 GLU A CA 1
ATOM 1972 C C . GLU A 1 242 ? 9.385 -6.504 16.620 1.00 86.88 242 GLU A C 1
ATOM 1974 O O . GLU A 1 242 ? 9.622 -6.375 15.411 1.00 86.88 242 GLU A O 1
ATOM 1979 N N . ARG A 1 243 ? 10.234 -7.132 17.436 1.00 82.62 243 ARG A N 1
ATOM 1980 C CA . ARG A 1 243 ? 11.511 -7.660 16.949 1.00 82.62 243 ARG A CA 1
ATOM 1981 C C . ARG A 1 243 ? 11.281 -8.810 15.975 1.00 82.62 243 ARG A C 1
ATOM 1983 O O . ARG A 1 243 ? 10.565 -9.752 16.291 1.00 82.62 243 ARG A O 1
ATOM 1990 N N . GLY A 1 244 ? 11.929 -8.765 14.814 1.00 77.88 244 GLY A N 1
ATOM 1991 C CA . GLY A 1 244 ? 11.824 -9.824 13.817 1.00 77.88 244 GLY A CA 1
ATOM 1992 C C . GLY A 1 244 ? 12.328 -9.413 12.437 1.00 77.88 244 GLY A C 1
ATOM 1993 O O . GLY A 1 244 ? 13.307 -8.675 12.293 1.00 77.88 244 GLY A O 1
ATOM 1994 N N . GLY A 1 245 ? 11.655 -9.902 11.391 1.00 68.00 245 GLY A N 1
ATOM 1995 C CA . GLY A 1 245 ? 12.052 -9.683 9.993 1.00 68.00 245 GLY A CA 1
ATOM 1996 C C . GLY A 1 245 ? 12.023 -8.216 9.536 1.00 68.00 245 GLY A C 1
ATOM 1997 O O . GLY A 1 245 ? 12.709 -7.871 8.575 1.00 68.00 245 GLY A O 1
ATOM 1998 N N . HIS A 1 246 ? 11.262 -7.360 10.227 1.00 63.69 246 HIS A N 1
ATOM 1999 C CA . HIS A 1 246 ? 11.060 -5.941 9.907 1.00 63.69 246 HIS A CA 1
ATOM 2000 C C . HIS A 1 246 ? 11.798 -4.955 10.818 1.00 63.69 246 HIS A C 1
ATOM 2002 O O . HIS A 1 246 ? 11.992 -3.796 10.435 1.00 63.69 246 HIS A O 1
ATOM 2008 N N . SER A 1 247 ? 12.225 -5.386 12.005 1.00 60.72 247 SER A N 1
ATOM 2009 C CA . SER A 1 247 ? 12.949 -4.528 12.949 1.00 60.72 247 SER A CA 1
ATOM 2010 C C . SER A 1 247 ? 14.449 -4.466 12.658 1.00 60.72 247 SER A C 1
ATOM 2012 O O . SER A 1 247 ? 15.113 -3.484 13.001 1.00 60.72 247 SER A O 1
ATOM 2014 N N . GLY A 1 248 ? 14.992 -5.490 11.996 1.00 56.81 248 GLY A N 1
ATOM 2015 C CA . GLY A 1 248 ? 16.418 -5.572 11.739 1.00 56.81 248 GLY A CA 1
ATOM 2016 C C . GLY A 1 248 ? 16.903 -4.600 10.656 1.00 56.81 248 GLY A C 1
ATOM 2017 O O . GLY A 1 248 ? 16.219 -4.261 9.686 1.00 56.81 248 GLY A O 1
ATOM 2018 N N . LYS A 1 249 ? 18.132 -4.109 10.840 1.00 59.62 249 LYS A N 1
ATOM 2019 C CA . LYS A 1 249 ? 18.788 -3.202 9.892 1.00 59.62 249 LYS A CA 1
ATOM 2020 C C . LYS A 1 249 ? 19.381 -3.984 8.728 1.00 59.62 249 LYS A C 1
ATOM 2022 O O . LYS A 1 249 ? 19.798 -5.132 8.862 1.00 59.62 249 L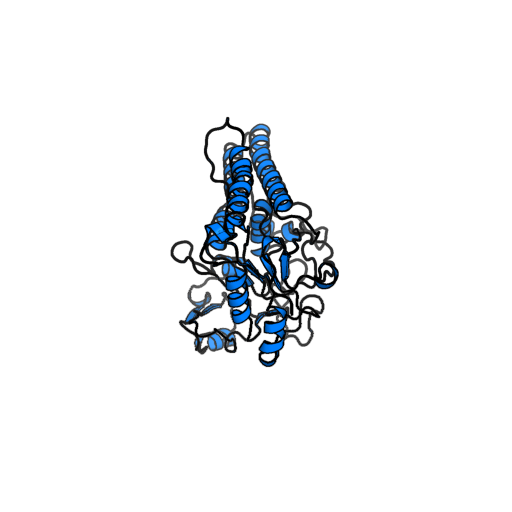YS A O 1
ATOM 2027 N N . ASP A 1 250 ? 19.415 -3.339 7.567 1.00 59.47 250 ASP A N 1
ATOM 2028 C CA . ASP A 1 250 ? 20.083 -3.860 6.374 1.00 59.47 250 ASP A CA 1
ATOM 2029 C C . ASP A 1 250 ? 19.620 -5.268 5.959 1.00 59.47 250 ASP A C 1
ATOM 2031 O O . ASP A 1 250 ? 20.350 -6.054 5.362 1.00 59.47 250 ASP A O 1
ATOM 2035 N N . GLY A 1 251 ? 18.326 -5.550 6.149 1.00 57.34 251 GLY A N 1
ATOM 2036 C CA . GLY A 1 251 ? 17.695 -6.791 5.695 1.00 57.34 251 GLY A CA 1
ATOM 2037 C C . GLY A 1 251 ? 18.102 -8.024 6.499 1.00 57.34 251 GLY A C 1
ATOM 2038 O O . GLY A 1 251 ? 17.747 -9.129 6.092 1.00 57.34 251 GLY A O 1
ATOM 2039 N N . LYS A 1 252 ? 18.808 -7.845 7.621 1.00 60.16 252 LYS A N 1
ATOM 2040 C CA . LYS A 1 252 ? 18.969 -8.872 8.651 1.00 60.16 252 LYS A CA 1
ATOM 2041 C C . LYS A 1 252 ? 17.693 -8.933 9.483 1.00 60.16 252 LYS A C 1
ATOM 2043 O O . LYS A 1 252 ? 17.072 -7.900 9.700 1.00 60.16 252 LYS A O 1
ATOM 2048 N N . SER A 1 253 ? 17.309 -10.121 9.928 1.00 60.50 253 SER A N 1
ATOM 2049 C CA . SER A 1 253 ? 16.272 -10.267 10.952 1.00 60.50 253 SER A CA 1
ATOM 2050 C C . SER A 1 253 ? 16.892 -10.015 12.328 1.00 60.50 253 SER A C 1
ATOM 2052 O O . SER A 1 253 ? 18.053 -10.362 12.546 1.00 60.50 253 SER A O 1
ATOM 2054 N N . GLU A 1 254 ? 16.145 -9.407 13.244 1.00 66.62 254 GLU A N 1
ATOM 2055 C CA . GLU A 1 254 ? 16.533 -9.362 14.657 1.00 66.62 254 GLU A CA 1
ATOM 2056 C C . GLU A 1 254 ? 16.073 -10.654 15.343 1.00 66.62 254 GLU A C 1
ATOM 2058 O O . GLU A 1 254 ? 14.965 -11.127 15.087 1.00 66.62 254 GLU A O 1
ATOM 2063 N N . GLU A 1 255 ? 16.923 -11.248 16.182 1.00 63.03 255 GLU A N 1
ATOM 2064 C CA . GLU A 1 255 ? 16.542 -12.436 16.947 1.00 63.03 255 GLU A CA 1
ATOM 2065 C C . GLU A 1 255 ? 15.515 -12.093 18.031 1.00 63.03 255 GLU A C 1
ATOM 2067 O O . GLU A 1 255 ? 15.636 -11.095 18.750 1.00 63.03 255 GLU A O 1
ATOM 2072 N N . LEU A 1 256 ? 14.535 -12.980 18.202 1.00 65.38 256 LEU A N 1
ATOM 2073 C CA . LEU A 1 256 ? 13.595 -12.958 19.318 1.00 65.38 256 LEU A CA 1
ATOM 2074 C C . LEU A 1 256 ? 14.319 -13.397 20.599 1.00 65.38 256 LEU A C 1
ATOM 2076 O O . LEU A 1 256 ? 14.240 -14.544 21.022 1.00 65.38 256 LEU A O 1
ATOM 2080 N N . GLN A 1 257 ? 15.064 -12.480 21.214 1.00 56.25 257 GLN A N 1
ATOM 2081 C CA . GLN A 1 257 ? 15.839 -12.762 22.431 1.00 56.25 257 GLN A CA 1
ATOM 2082 C C . GLN A 1 257 ? 14.968 -12.873 23.699 1.00 56.25 257 GLN A C 1
ATOM 2084 O O . GLN A 1 257 ? 15.457 -13.277 24.751 1.00 56.25 257 GLN A O 1
ATOM 2089 N N . VAL A 1 258 ? 13.684 -12.496 23.638 1.00 59.16 258 VAL A N 1
ATOM 2090 C CA . VAL A 1 258 ? 12.779 -12.460 24.798 1.00 59.16 258 VAL A CA 1
ATOM 2091 C C . VAL A 1 258 ? 11.399 -12.979 24.396 1.00 59.16 258 VAL A C 1
ATOM 2093 O O . VAL A 1 258 ? 10.875 -12.606 23.354 1.00 59.16 258 VAL A O 1
ATOM 2096 N N . THR A 1 259 ? 10.782 -13.794 25.251 1.00 65.06 259 THR A N 1
ATOM 2097 C CA . THR A 1 259 ? 9.421 -14.345 25.097 1.00 65.06 259 THR A CA 1
ATOM 2098 C C . THR A 1 259 ? 8.297 -13.331 25.375 1.00 65.06 259 THR A C 1
ATOM 2100 O O . THR A 1 259 ? 7.159 -13.720 25.627 1.00 65.06 259 THR A O 1
ATOM 2103 N N . GLY A 1 260 ? 8.597 -12.031 25.371 1.00 69.12 260 GLY A N 1
ATOM 2104 C CA . GLY A 1 260 ? 7.664 -10.967 25.737 1.00 69.12 260 GLY A CA 1
ATOM 2105 C C . GLY A 1 260 ? 7.731 -9.788 24.776 1.00 69.12 260 GLY A C 1
ATOM 2106 O O . GLY A 1 260 ? 8.745 -9.595 24.107 1.00 69.12 260 GLY A O 1
ATOM 2107 N N . LEU A 1 261 ? 6.648 -9.004 24.746 1.00 79.69 261 LEU A N 1
ATOM 2108 C CA . LEU A 1 261 ? 6.527 -7.805 23.916 1.00 79.69 261 LEU A CA 1
ATOM 2109 C C . LEU A 1 261 ? 7.668 -6.823 24.173 1.00 79.69 261 LEU A C 1
ATOM 2111 O O . LEU A 1 261 ? 8.193 -6.712 25.294 1.00 79.69 261 LEU A O 1
ATOM 2115 N N . ARG A 1 262 ? 8.013 -6.070 23.133 1.00 79.88 262 ARG A N 1
ATOM 2116 C CA . ARG A 1 262 ? 8.962 -4.974 23.239 1.00 79.88 262 ARG A CA 1
ATOM 2117 C C . ARG A 1 262 ? 8.500 -3.969 24.302 1.00 79.88 262 ARG A C 1
ATOM 2119 O O . ARG A 1 262 ? 7.327 -3.618 24.401 1.00 79.88 262 ARG A O 1
ATOM 2126 N N . LYS A 1 263 ? 9.436 -3.509 25.140 1.00 81.31 263 LYS A N 1
ATOM 2127 C CA . LYS A 1 263 ? 9.151 -2.527 26.208 1.00 81.31 263 LYS A CA 1
ATOM 2128 C C . LYS A 1 263 ? 9.340 -1.079 25.755 1.00 81.31 263 LYS A C 1
ATOM 2130 O O . LYS A 1 263 ? 8.784 -0.174 26.369 1.00 81.31 263 LYS A O 1
ATOM 2135 N N . ASP A 1 264 ? 10.146 -0.860 24.723 1.00 84.31 264 ASP A N 1
ATOM 2136 C CA . ASP A 1 264 ? 10.364 0.432 24.082 1.00 84.31 264 ASP A CA 1
ATOM 2137 C C . ASP A 1 264 ? 9.508 0.574 22.815 1.00 84.31 264 ASP A C 1
ATOM 2139 O O . ASP A 1 264 ? 9.184 -0.405 22.153 1.00 84.31 264 ASP A O 1
ATOM 2143 N N . VAL A 1 265 ? 9.145 1.806 22.464 1.00 86.31 265 VAL A N 1
ATOM 2144 C CA . VAL A 1 265 ? 8.427 2.120 21.218 1.00 86.31 265 VAL A CA 1
ATOM 2145 C C . VAL A 1 265 ? 9.362 2.827 20.246 1.00 86.31 265 VAL A C 1
ATOM 2147 O O . VAL A 1 265 ? 10.263 3.550 20.673 1.00 86.31 265 VAL A O 1
ATOM 2150 N N . ASP A 1 266 ? 9.143 2.664 18.941 1.00 88.75 266 ASP A N 1
ATOM 2151 C CA . ASP A 1 266 ? 9.864 3.436 17.925 1.00 88.75 266 ASP A CA 1
ATOM 2152 C C . ASP A 1 266 ? 9.173 4.804 17.761 1.00 88.75 266 ASP A C 1
ATOM 2154 O O . ASP A 1 266 ? 8.104 4.880 17.149 1.00 88.75 266 ASP A O 1
ATOM 2158 N N . PRO A 1 267 ? 9.742 5.916 18.267 1.00 88.81 267 PRO A N 1
ATOM 2159 C CA . PRO A 1 267 ? 9.072 7.218 18.247 1.00 88.81 267 PRO A CA 1
ATOM 2160 C C . PRO A 1 267 ? 8.888 7.783 16.829 1.00 88.81 267 PRO A C 1
ATOM 2162 O O . PRO A 1 267 ? 8.150 8.753 16.641 1.00 88.81 267 PRO A O 1
ATOM 2165 N N . LEU A 1 268 ? 9.558 7.207 15.824 1.00 89.50 268 LEU A N 1
ATOM 2166 C CA . LEU A 1 268 ? 9.410 7.595 14.426 1.00 89.50 268 LEU A CA 1
ATOM 2167 C C . LEU A 1 268 ? 8.314 6.801 13.709 1.00 89.50 268 LEU A C 1
ATOM 2169 O O . LEU A 1 268 ? 7.960 7.176 12.596 1.00 89.50 268 LEU A O 1
ATOM 2173 N N . LYS A 1 269 ? 7.773 5.730 14.300 1.00 92.12 269 LYS A N 1
ATOM 2174 C CA . LYS A 1 269 ? 6.816 4.830 13.627 1.00 92.12 269 LYS A CA 1
ATOM 2175 C C . LYS A 1 269 ? 5.573 4.528 14.452 1.00 92.12 269 LYS A C 1
ATOM 2177 O O . LYS A 1 269 ? 4.490 4.407 13.897 1.00 92.12 269 LYS A O 1
ATOM 2182 N N . THR A 1 270 ? 5.698 4.463 15.770 1.00 94.44 270 THR A N 1
ATOM 2183 C CA . THR A 1 270 ? 4.567 4.240 16.665 1.00 94.44 270 THR A CA 1
ATOM 2184 C C . THR A 1 270 ? 3.786 5.546 16.840 1.00 94.44 270 THR A C 1
ATOM 2186 O O . THR A 1 270 ? 4.326 6.594 17.201 1.00 94.44 270 THR A O 1
ATOM 2189 N N . VAL A 1 271 ? 2.488 5.506 16.549 1.00 95.44 271 VAL A N 1
ATOM 2190 C CA . VAL A 1 271 ? 1.550 6.638 16.658 1.00 95.44 271 VAL A CA 1
ATOM 2191 C C . VAL A 1 271 ? 0.523 6.386 17.764 1.00 95.44 271 VAL A C 1
ATOM 2193 O O . VAL A 1 271 ? 0.245 5.227 18.084 1.00 95.44 271 VAL A O 1
ATOM 2196 N N . PRO A 1 272 ? -0.055 7.443 18.366 1.00 95.88 272 PRO A N 1
ATOM 2197 C CA . PRO A 1 272 ? -1.148 7.269 19.309 1.00 95.88 272 PRO A CA 1
ATOM 2198 C C . PRO A 1 272 ? -2.386 6.715 18.594 1.00 95.88 272 PRO A C 1
ATOM 2200 O O . PRO A 1 272 ? -2.793 7.208 17.538 1.00 95.88 272 PRO A O 1
ATOM 2203 N N . LEU A 1 273 ? -2.984 5.688 19.192 1.00 96.19 273 LEU A N 1
ATOM 2204 C CA . LEU A 1 273 ? -4.163 5.018 18.664 1.00 96.19 273 LEU A CA 1
ATOM 2205 C C . LEU A 1 273 ? -5.441 5.679 19.184 1.00 96.19 273 LEU A C 1
ATOM 2207 O O . LEU A 1 273 ? -5.579 5.909 20.387 1.00 96.19 273 LEU A O 1
ATOM 2211 N N . ILE A 1 274 ? -6.389 5.923 18.283 1.00 97.19 274 ILE A N 1
ATOM 2212 C CA . ILE A 1 274 ? -7.721 6.423 18.629 1.00 97.19 274 ILE A CA 1
ATOM 2213 C C . ILE A 1 274 ? -8.464 5.379 19.468 1.00 97.19 274 ILE A C 1
ATOM 2215 O O . ILE A 1 274 ? -8.521 4.196 19.120 1.00 97.19 274 ILE A O 1
ATOM 2219 N N . ARG A 1 275 ? -9.093 5.817 20.553 1.00 96.19 275 ARG A N 1
ATOM 2220 C CA . ARG A 1 275 ? -9.898 4.991 21.456 1.00 96.19 275 ARG A CA 1
ATOM 2221 C C . ARG A 1 275 ? -11.383 5.100 21.127 1.00 96.19 275 ARG A C 1
ATOM 2223 O O . ARG A 1 275 ? -11.852 6.084 20.562 1.00 96.19 275 ARG A O 1
ATOM 2230 N N . ARG A 1 276 ? -12.166 4.107 21.560 1.00 94.75 276 ARG A N 1
ATOM 2231 C CA . ARG A 1 276 ? -13.626 4.076 21.346 1.00 94.75 276 ARG A CA 1
ATOM 2232 C C . ARG A 1 276 ? -14.331 5.328 21.888 1.00 94.75 276 ARG A C 1
ATOM 2234 O O . ARG A 1 276 ? -15.259 5.824 21.258 1.00 94.75 276 ARG A O 1
ATOM 2241 N N . GLN A 1 277 ? -13.883 5.865 23.028 1.00 95.38 277 GLN A N 1
ATOM 2242 C CA . GLN A 1 277 ? -14.491 7.052 23.648 1.00 95.38 277 GLN A CA 1
ATOM 2243 C C . GLN A 1 277 ? -14.318 8.327 22.803 1.00 95.38 277 GLN A C 1
ATOM 2245 O O . GLN A 1 277 ? -15.063 9.288 22.979 1.00 95.38 277 GLN A O 1
ATOM 2250 N N . GLU A 1 278 ? -13.374 8.329 21.859 1.00 95.44 278 GLU A N 1
ATOM 2251 C CA . GLU A 1 278 ? -13.085 9.461 20.979 1.00 95.44 278 GLU A CA 1
ATOM 2252 C C . GLU A 1 278 ? -13.978 9.482 19.726 1.00 95.44 278 GLU A C 1
ATOM 2254 O O . GLU A 1 278 ? -13.823 10.360 18.881 1.00 95.44 278 GLU A O 1
ATOM 2259 N N . LEU A 1 279 ? -14.964 8.578 19.605 1.00 94.19 279 LEU A N 1
ATOM 2260 C CA . LEU A 1 279 ? -15.854 8.520 18.439 1.00 94.19 279 LEU A CA 1
ATOM 2261 C C . LEU A 1 279 ? -16.537 9.859 18.144 1.00 94.19 279 LEU A C 1
ATOM 2263 O O . LEU A 1 279 ? -16.543 10.290 16.997 1.00 94.19 279 LEU A O 1
ATOM 2267 N N . ARG A 1 280 ? -17.096 10.537 19.155 1.00 95.38 280 ARG A N 1
ATOM 2268 C CA . ARG A 1 280 ? -17.771 11.833 18.955 1.00 95.38 280 ARG A CA 1
ATOM 2269 C C . ARG A 1 280 ? -16.826 12.914 18.407 1.00 95.38 280 ARG A C 1
ATOM 2271 O O . ARG A 1 280 ? -17.145 13.455 17.348 1.00 95.38 280 ARG A O 1
ATOM 2278 N N . PRO A 1 281 ? -15.685 13.234 19.054 1.00 95.69 281 PRO A N 1
ATOM 2279 C CA . PRO A 1 281 ? -14.770 14.242 18.520 1.00 95.69 281 PRO A CA 1
ATOM 2280 C C . PRO A 1 281 ? -14.171 13.843 17.163 1.00 95.69 281 PRO A C 1
ATOM 2282 O O . PRO A 1 281 ? -14.051 14.698 16.291 1.00 95.69 281 PRO A O 1
ATOM 2285 N N . VAL A 1 282 ? -13.869 12.559 16.931 1.00 95.06 282 VAL A N 1
ATOM 2286 C CA . VAL A 1 282 ? -13.378 12.072 15.627 1.00 95.06 282 VAL A CA 1
ATOM 2287 C C . VAL A 1 282 ? -14.445 12.213 14.535 1.00 95.06 282 VAL A C 1
ATOM 2289 O O . VAL A 1 282 ? -14.153 12.695 13.441 1.00 95.06 282 VAL A O 1
ATOM 2292 N N . ALA A 1 283 ? -15.698 11.860 14.823 1.00 94.69 283 ALA A N 1
ATOM 2293 C CA . ALA A 1 283 ? -16.810 12.030 13.891 1.00 94.69 283 ALA A CA 1
ATOM 2294 C C . ALA A 1 283 ? -17.066 13.507 13.566 1.00 94.69 283 ALA A C 1
ATOM 2296 O O . ALA A 1 283 ? -17.303 13.843 12.407 1.00 94.69 283 ALA A O 1
ATOM 2297 N N . GLN A 1 284 ? -16.965 14.393 14.561 1.00 95.31 284 GLN A N 1
ATOM 2298 C CA . GLN A 1 284 ? -17.063 15.836 14.353 1.00 95.31 284 GLN A CA 1
ATOM 2299 C C . GLN A 1 284 ? -15.906 16.359 13.492 1.00 95.31 284 GLN A C 1
ATOM 2301 O O . GLN A 1 284 ? -16.146 17.133 12.567 1.00 95.31 284 GLN A O 1
ATOM 2306 N N . PHE A 1 285 ? -14.676 15.900 13.737 1.00 94.06 285 PHE A N 1
ATOM 2307 C CA . PHE A 1 285 ? -13.499 16.274 12.947 1.00 94.06 285 PHE A CA 1
ATOM 2308 C C . PHE A 1 285 ? -13.656 15.897 11.466 1.00 94.06 285 PHE A C 1
ATOM 2310 O O . PHE A 1 285 ? -13.333 16.685 10.582 1.00 94.06 285 PHE A O 1
ATOM 2317 N N . PHE A 1 286 ? -14.238 14.727 11.190 1.00 94.88 286 PHE A N 1
ATOM 2318 C CA . PHE A 1 286 ? -14.515 14.254 9.832 1.00 94.88 286 PHE A CA 1
ATOM 2319 C C . PHE A 1 286 ? -15.913 14.608 9.308 1.00 94.88 286 PHE A C 1
ATOM 2321 O O . PHE A 1 286 ? -16.320 14.072 8.274 1.00 94.88 286 PHE A O 1
ATOM 2328 N N . SER A 1 287 ? -16.672 15.479 9.981 1.00 90.25 287 SER A N 1
ATOM 2329 C CA . SER A 1 287 ? -18.041 15.838 9.565 1.00 90.25 287 SER A CA 1
ATOM 2330 C C . SER A 1 287 ? -18.073 16.517 8.192 1.00 90.25 287 SER A C 1
ATOM 2332 O O . SER A 1 287 ? -18.943 16.203 7.382 1.00 90.25 287 SER A O 1
ATOM 2334 N N . ASN A 1 288 ? -17.050 17.320 7.893 1.00 83.12 288 ASN A N 1
ATOM 2335 C CA . ASN A 1 288 ? -16.911 18.092 6.660 1.00 83.12 288 ASN A CA 1
ATOM 2336 C C . ASN A 1 288 ? -15.670 17.646 5.872 1.00 83.12 288 ASN A C 1
ATOM 2338 O O . ASN A 1 288 ? -14.730 18.416 5.680 1.00 83.12 288 ASN A O 1
ATOM 2342 N N . LEU A 1 289 ? -15.640 16.376 5.455 1.00 92.25 289 LEU A N 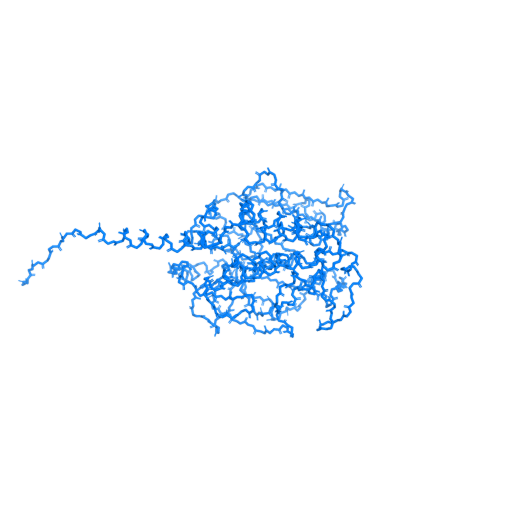1
ATOM 2343 C CA . LEU A 1 289 ? -14.619 15.906 4.517 1.00 92.25 289 LEU A CA 1
ATOM 2344 C C . LEU A 1 289 ? -14.783 16.661 3.185 1.00 92.25 289 LEU A C 1
ATOM 2346 O O . LEU A 1 289 ? -15.876 16.612 2.615 1.00 92.25 289 LEU A O 1
ATOM 2350 N N . PRO A 1 290 ? -13.743 17.355 2.689 1.00 93.75 290 PRO A N 1
ATOM 2351 C CA . PRO A 1 290 ? -13.835 18.061 1.418 1.00 93.75 290 PRO A CA 1
ATOM 2352 C C . PRO A 1 290 ? -13.942 17.059 0.257 1.00 93.75 290 PRO A C 1
ATOM 2354 O O . PRO A 1 290 ? -13.570 15.890 0.418 1.00 93.75 290 PRO A O 1
ATOM 2357 N N . PRO A 1 291 ? -14.404 17.492 -0.928 1.00 95.06 291 PRO A N 1
ATOM 2358 C CA . PRO A 1 291 ? -14.389 16.665 -2.128 1.00 95.06 291 PRO A CA 1
ATOM 2359 C C . PRO A 1 291 ? -13.009 16.050 -2.396 1.00 95.06 291 PRO A C 1
ATOM 2361 O O . PRO A 1 291 ? -11.975 16.690 -2.206 1.00 95.06 291 PRO A O 1
ATOM 2364 N N . TYR A 1 292 ? -12.976 14.815 -2.907 1.00 96.44 292 TYR A N 1
ATOM 2365 C CA . TYR A 1 292 ? -11.723 14.087 -3.174 1.00 96.44 292 TYR A CA 1
ATOM 2366 C C . TYR A 1 292 ? -10.710 14.892 -4.011 1.00 96.44 292 TYR A C 1
ATOM 2368 O O . TYR A 1 292 ? -9.505 14.821 -3.774 1.00 96.44 292 TYR A O 1
ATOM 2376 N N . SER A 1 293 ? -11.197 15.661 -4.991 1.00 95.81 293 SER A N 1
ATOM 2377 C CA . SER A 1 293 ? -10.382 16.497 -5.880 1.00 95.81 293 SER A CA 1
ATOM 2378 C C . SER A 1 293 ? -9.661 17.637 -5.161 1.00 95.81 293 SER A C 1
ATOM 2380 O O . SER A 1 293 ? -8.609 18.061 -5.632 1.00 95.81 293 SER A O 1
ATOM 2382 N N . GLU A 1 294 ? -10.189 18.101 -4.028 1.00 96.25 294 GLU A N 1
ATOM 2383 C CA . GLU A 1 294 ? -9.640 19.211 -3.240 1.00 96.25 294 GLU A CA 1
ATOM 2384 C C . GLU A 1 294 ? -8.623 18.753 -2.191 1.00 96.25 294 GLU A C 1
ATOM 2386 O O . GLU A 1 294 ? -7.884 19.567 -1.638 1.00 96.25 294 GLU A O 1
ATOM 2391 N N . LEU A 1 295 ? -8.540 17.445 -1.921 1.00 98.00 295 LEU A N 1
ATOM 2392 C CA . LEU A 1 295 ? -7.555 16.922 -0.983 1.00 98.00 295 LEU A CA 1
ATOM 2393 C C . LEU A 1 295 ? -6.132 17.186 -1.500 1.00 98.00 295 LEU A C 1
ATOM 2395 O O . LEU A 1 295 ? -5.841 16.871 -2.659 1.00 98.00 295 LEU A O 1
ATOM 2399 N N . PRO A 1 296 ? -5.210 17.672 -0.655 1.00 98.38 296 PRO A N 1
ATOM 2400 C CA . PRO A 1 296 ? -3.815 17.864 -1.037 1.00 98.38 296 PRO A CA 1
ATOM 2401 C C . PRO A 1 296 ? -3.180 16.531 -1.450 1.00 98.38 296 PRO A C 1
ATOM 2403 O O . PRO A 1 296 ? -3.473 15.482 -0.870 1.00 98.38 296 PRO A O 1
ATOM 2406 N N . VAL A 1 297 ? -2.308 16.583 -2.457 1.00 98.62 297 VAL A N 1
ATOM 2407 C CA . VAL A 1 297 ? -1.619 15.416 -3.020 1.00 98.62 297 VAL A CA 1
ATOM 2408 C C . VAL A 1 297 ? -0.124 15.556 -2.810 1.00 98.62 297 VAL A C 1
ATOM 2410 O O . VAL A 1 297 ? 0.455 16.601 -3.103 1.00 98.62 297 VAL A O 1
ATOM 2413 N N . PHE A 1 298 ? 0.499 14.475 -2.365 1.00 98.69 298 PHE A N 1
ATOM 2414 C CA . PHE A 1 298 ? 1.937 14.357 -2.202 1.00 98.69 298 PHE A CA 1
ATOM 2415 C C . PHE A 1 298 ? 2.459 13.184 -3.031 1.00 98.69 298 PHE A C 1
ATOM 2417 O O . PHE A 1 298 ? 1.847 12.113 -3.068 1.00 98.69 298 PHE A O 1
ATOM 2424 N N . ASN A 1 299 ? 3.587 13.379 -3.712 1.00 98.31 299 ASN A N 1
ATOM 2425 C CA . ASN A 1 299 ? 4.234 12.309 -4.473 1.00 98.31 299 ASN A CA 1
ATOM 2426 C C . ASN A 1 299 ? 4.928 11.286 -3.554 1.00 98.31 299 ASN A C 1
ATOM 2428 O O . ASN A 1 299 ? 4.917 11.402 -2.329 1.00 98.31 299 ASN A O 1
ATOM 2432 N N . LEU A 1 300 ? 5.576 10.289 -4.160 1.00 98.06 300 LEU A N 1
ATOM 2433 C CA . LEU A 1 300 ? 6.359 9.269 -3.456 1.00 98.06 300 LEU A CA 1
ATOM 2434 C C . LEU A 1 300 ? 7.453 9.881 -2.546 1.00 98.06 300 LEU A C 1
ATOM 2436 O O . LEU A 1 300 ? 7.755 9.359 -1.474 1.00 98.06 300 LEU A O 1
ATOM 2440 N N . GLN A 1 301 ? 8.025 11.023 -2.936 1.00 97.06 301 GLN A N 1
ATOM 2441 C CA . GLN A 1 301 ? 9.036 11.764 -2.176 1.00 97.06 301 GLN A CA 1
ATOM 2442 C C . GLN A 1 301 ? 8.447 12.721 -1.122 1.00 97.06 301 GLN A C 1
ATOM 2444 O O . GLN A 1 301 ? 9.216 13.421 -0.466 1.00 97.06 301 GLN A O 1
ATOM 2449 N N . HIS A 1 302 ? 7.129 12.689 -0.891 1.00 97.75 302 HIS A N 1
ATOM 2450 C CA . HIS A 1 302 ? 6.395 13.547 0.052 1.00 97.75 302 HIS A CA 1
ATOM 2451 C C . HIS A 1 302 ? 6.397 15.040 -0.316 1.00 97.75 302 HIS A C 1
ATOM 2453 O O . HIS A 1 302 ? 6.215 15.908 0.535 1.00 97.75 302 HIS A O 1
ATOM 2459 N N . GLU A 1 303 ? 6.584 15.356 -1.593 1.00 97.31 303 GLU A N 1
ATOM 2460 C CA . GLU A 1 303 ? 6.501 16.715 -2.118 1.00 97.31 303 GLU A CA 1
ATOM 2461 C C . GLU A 1 303 ? 5.073 16.990 -2.588 1.00 97.31 303 GLU A C 1
ATOM 2463 O O . GLU A 1 303 ? 4.465 16.141 -3.247 1.00 97.31 303 GLU A O 1
ATOM 2468 N N . GLN A 1 304 ? 4.541 18.178 -2.293 1.00 98.19 304 GLN A N 1
ATOM 2469 C CA . GLN A 1 304 ? 3.209 18.560 -2.755 1.00 98.19 304 GLN A CA 1
ATOM 2470 C C . GLN A 1 304 ? 3.181 18.672 -4.287 1.00 98.19 304 GLN A C 1
ATOM 2472 O O . GLN A 1 304 ? 4.054 19.291 -4.910 1.00 98.19 304 GLN A O 1
ATOM 2477 N N . ARG A 1 305 ? 2.183 18.038 -4.901 1.00 98.19 305 ARG A N 1
ATOM 2478 C CA . ARG A 1 305 ? 2.007 17.904 -6.353 1.00 98.19 305 ARG A CA 1
ATOM 2479 C C . ARG A 1 305 ? 0.521 17.955 -6.715 1.00 98.19 305 ARG A C 1
ATOM 2481 O O . ARG A 1 305 ? -0.336 18.045 -5.841 1.00 98.19 305 ARG A O 1
ATOM 2488 N N . THR A 1 306 ? 0.210 17.894 -8.007 1.00 98.00 306 THR A N 1
ATOM 2489 C CA . THR A 1 306 ? -1.162 17.692 -8.502 1.00 98.00 306 THR A CA 1
ATOM 2490 C C . THR A 1 306 ? -1.358 16.246 -8.948 1.00 98.00 306 THR A C 1
ATOM 2492 O O . THR A 1 306 ? -0.388 15.583 -9.327 1.00 98.00 306 THR A O 1
ATOM 2495 N N . SER A 1 307 ? -2.600 15.753 -8.955 1.00 96.69 307 SER A N 1
ATOM 2496 C CA . SER A 1 307 ? -2.916 14.416 -9.479 1.00 96.69 307 SER A CA 1
ATOM 2497 C C . SER A 1 307 ? -2.450 14.247 -10.927 1.00 96.69 307 SER A C 1
ATOM 2499 O O . SER A 1 307 ? -1.863 13.225 -11.272 1.00 96.69 307 SER A O 1
ATOM 2501 N N . GLU A 1 308 ? -2.633 15.273 -11.757 1.00 96.69 308 GLU A N 1
ATOM 2502 C CA . GLU A 1 308 ? -2.211 15.278 -13.156 1.00 96.69 308 GLU A CA 1
ATOM 2503 C C . GLU A 1 308 ? -0.694 15.119 -13.289 1.00 96.69 308 GLU A C 1
ATOM 2505 O O . GLU A 1 308 ? -0.231 14.337 -14.118 1.00 96.69 308 GLU A O 1
ATOM 2510 N N . SER A 1 309 ? 0.086 15.802 -12.443 1.00 98.06 309 SER A N 1
ATOM 2511 C CA . SER A 1 309 ? 1.548 15.698 -12.487 1.00 98.06 309 SER A CA 1
ATOM 2512 C C . SER A 1 309 ? 2.053 14.301 -12.107 1.00 98.06 309 SER A C 1
ATOM 2514 O O . SER A 1 309 ? 3.038 13.840 -12.681 1.00 98.06 309 SER A O 1
ATOM 2516 N N . LEU A 1 310 ? 1.362 13.592 -11.201 1.00 98.12 310 LEU A N 1
ATOM 2517 C CA . LEU A 1 310 ? 1.705 12.207 -10.858 1.00 98.12 310 LEU A CA 1
ATOM 2518 C C . LEU A 1 310 ? 1.423 11.256 -12.024 1.00 98.12 310 LEU A C 1
ATOM 2520 O O . LEU A 1 310 ? 2.243 10.392 -12.322 1.00 98.12 310 LEU A O 1
ATOM 2524 N N . VAL A 1 311 ? 0.290 11.433 -12.709 1.00 96.56 311 VAL A N 1
ATOM 2525 C CA . VAL A 1 311 ? -0.065 10.626 -13.888 1.00 96.56 311 VAL A CA 1
ATOM 2526 C C . VAL A 1 311 ? 0.931 10.856 -15.024 1.00 96.56 311 VAL A C 1
ATOM 2528 O O . VAL A 1 311 ? 1.405 9.896 -15.623 1.00 96.56 311 VAL A O 1
ATOM 2531 N N . GLN A 1 312 ? 1.294 12.112 -15.296 1.00 97.06 312 GLN A N 1
ATOM 2532 C CA . GLN A 1 312 ? 2.298 12.447 -16.311 1.00 97.06 312 GLN A CA 1
ATOM 2533 C C . GLN A 1 312 ? 3.672 11.861 -15.973 1.00 97.06 312 GLN A C 1
ATOM 2535 O O . GLN A 1 312 ? 4.333 11.311 -16.853 1.00 97.06 312 GLN A O 1
ATOM 2540 N N . GLN A 1 313 ? 4.085 11.939 -14.704 1.00 97.56 313 GLN A N 1
ATOM 2541 C CA . GLN A 1 313 ? 5.330 11.342 -14.228 1.00 97.56 313 GLN A CA 1
ATOM 2542 C C . GLN A 1 313 ? 5.342 9.822 -14.436 1.00 97.56 313 GLN A C 1
ATOM 2544 O O . GLN A 1 313 ? 6.303 9.294 -14.998 1.00 97.56 313 GLN A O 1
ATOM 2549 N N . GLY A 1 314 ? 4.281 9.130 -14.009 1.00 97.19 314 GLY A N 1
ATOM 2550 C CA . GLY A 1 314 ? 4.148 7.683 -14.175 1.00 97.19 314 GLY A CA 1
ATOM 2551 C C . GLY A 1 314 ? 4.168 7.270 -15.645 1.00 97.19 314 GLY A C 1
ATOM 2552 O O . GLY A 1 314 ? 4.954 6.408 -16.032 1.00 97.19 314 GLY A O 1
ATOM 2553 N N . PHE A 1 315 ? 3.397 7.966 -16.485 1.00 96.06 315 PHE A N 1
ATOM 2554 C CA . PHE A 1 315 ? 3.352 7.722 -17.925 1.00 96.06 315 PHE A CA 1
ATOM 2555 C C . PHE A 1 315 ? 4.729 7.892 -18.587 1.00 96.06 315 PHE A C 1
ATOM 2557 O O . PHE A 1 315 ? 5.207 6.978 -19.263 1.00 96.06 315 PHE A O 1
ATOM 2564 N N . ALA A 1 316 ? 5.407 9.019 -18.342 1.00 97.44 316 ALA A N 1
ATOM 2565 C CA . ALA A 1 316 ? 6.738 9.279 -18.889 1.00 97.44 316 ALA A CA 1
ATOM 2566 C C . ALA A 1 316 ? 7.756 8.210 -18.459 1.00 97.44 316 ALA A C 1
ATOM 2568 O O . ALA A 1 316 ? 8.573 7.765 -19.266 1.00 97.44 316 ALA A O 1
ATOM 2569 N N . PHE A 1 317 ? 7.680 7.757 -17.205 1.00 97.75 317 PHE A N 1
ATOM 2570 C CA . PHE A 1 317 ? 8.508 6.666 -16.707 1.00 97.75 317 PHE A CA 1
ATOM 2571 C C . PHE A 1 317 ? 8.222 5.345 -17.438 1.00 97.75 317 PHE A C 1
ATOM 2573 O O . PHE A 1 317 ? 9.155 4.684 -17.890 1.00 97.75 317 PHE A O 1
ATOM 2580 N N . THR A 1 318 ? 6.954 4.968 -17.620 1.00 97.12 318 THR A N 1
ATOM 2581 C CA . THR A 1 318 ? 6.602 3.718 -18.316 1.00 97.12 318 THR A CA 1
ATOM 2582 C C . THR A 1 318 ? 6.995 3.727 -19.795 1.00 97.12 318 THR A C 1
ATOM 2584 O O . THR A 1 318 ? 7.461 2.713 -20.313 1.00 97.12 318 THR A O 1
ATOM 2587 N N . GLU A 1 319 ? 6.919 4.876 -20.467 1.00 97.25 319 GLU A N 1
ATOM 2588 C CA . GLU A 1 319 ? 7.392 4.998 -21.850 1.00 97.25 319 GLU A CA 1
ATOM 2589 C C . GLU A 1 319 ? 8.922 4.941 -21.941 1.00 97.25 319 GLU A C 1
ATOM 2591 O O . GLU A 1 319 ? 9.470 4.357 -22.877 1.00 97.25 319 GLU A O 1
ATOM 2596 N N . HIS A 1 320 ? 9.633 5.445 -20.929 1.00 97.00 320 HIS A N 1
ATOM 2597 C CA . HIS A 1 320 ? 11.079 5.258 -20.823 1.00 97.00 320 HIS A CA 1
ATOM 2598 C C . HIS A 1 320 ? 11.461 3.777 -20.661 1.00 97.00 320 HIS A C 1
ATOM 2600 O O . HIS A 1 320 ? 12.399 3.310 -21.312 1.00 97.00 320 HIS A O 1
ATOM 2606 N N . VAL A 1 321 ? 10.707 3.016 -19.857 1.00 96.88 321 VAL A N 1
ATOM 2607 C CA . VAL A 1 321 ? 10.864 1.554 -19.741 1.00 96.88 321 VAL A CA 1
ATOM 2608 C C . VAL A 1 321 ? 10.665 0.889 -21.105 1.00 96.88 321 VAL A C 1
ATOM 2610 O O . VAL A 1 321 ? 11.510 0.102 -21.537 1.00 96.88 321 VAL A O 1
ATOM 2613 N N . ARG A 1 322 ? 9.592 1.236 -21.828 1.00 96.31 322 ARG A N 1
ATOM 2614 C CA . ARG A 1 322 ? 9.330 0.707 -23.176 1.00 96.31 322 ARG A CA 1
ATOM 2615 C C . ARG A 1 322 ? 10.493 0.992 -24.126 1.00 96.31 322 ARG A C 1
ATOM 2617 O O . ARG A 1 322 ? 10.955 0.085 -24.818 1.00 96.31 322 ARG A O 1
ATOM 2624 N N . TRP A 1 323 ? 10.993 2.227 -24.129 1.00 97.12 323 TRP A N 1
ATOM 2625 C CA . TRP A 1 323 ? 12.115 2.646 -24.966 1.00 97.12 323 TRP A CA 1
ATOM 2626 C C . TRP A 1 323 ? 13.392 1.838 -24.693 1.00 97.12 323 TRP A C 1
ATOM 2628 O O . TRP A 1 323 ? 14.049 1.399 -25.639 1.00 97.12 323 TRP A O 1
ATOM 2638 N N . TRP A 1 324 ? 13.719 1.560 -23.426 1.00 96.38 324 TRP A N 1
ATOM 2639 C CA . TRP A 1 324 ? 14.882 0.729 -23.089 1.00 96.38 324 TRP A CA 1
ATOM 2640 C C . TRP A 1 324 ? 14.784 -0.683 -23.654 1.00 96.38 324 TRP A C 1
ATOM 2642 O O . TRP A 1 324 ? 15.784 -1.209 -24.134 1.00 96.38 324 TRP A O 1
ATOM 2652 N N . GLY A 1 325 ? 13.586 -1.266 -23.689 1.00 95.75 325 GLY A N 1
ATOM 2653 C CA . GLY A 1 325 ? 13.363 -2.554 -24.343 1.00 95.75 325 GLY A CA 1
ATOM 2654 C C . GLY A 1 325 ? 13.781 -2.570 -25.811 1.00 95.75 325 GLY A C 1
ATOM 2655 O O . GLY A 1 325 ? 14.434 -3.511 -26.258 1.00 95.75 325 GLY A O 1
ATOM 2656 N N . HIS A 1 326 ? 13.427 -1.517 -26.554 1.00 94.50 326 HIS A N 1
ATOM 2657 C CA . HIS A 1 326 ? 13.841 -1.355 -27.949 1.00 94.50 326 HIS A CA 1
ATOM 2658 C C . HIS A 1 326 ? 15.357 -1.203 -28.075 1.00 94.50 326 HIS A C 1
ATOM 2660 O O . HIS A 1 326 ? 15.972 -1.851 -28.920 1.00 94.50 326 HIS A O 1
ATOM 2666 N N . LYS A 1 327 ? 15.953 -0.349 -27.238 1.00 94.75 327 LYS A N 1
ATOM 2667 C CA . LYS A 1 327 ? 17.387 -0.067 -27.284 1.00 94.75 327 LYS A CA 1
ATOM 2668 C C . LYS A 1 327 ? 18.228 -1.304 -26.959 1.00 94.75 327 LYS A C 1
ATOM 2670 O O . LYS A 1 327 ? 19.127 -1.645 -27.715 1.00 94.75 327 LYS A O 1
ATOM 2675 N N . LEU A 1 328 ? 17.902 -2.016 -25.882 1.00 94.00 328 LEU A N 1
ATOM 2676 C CA . LEU A 1 328 ? 18.655 -3.197 -25.457 1.00 94.00 328 LEU A CA 1
ATOM 2677 C C . LEU A 1 328 ? 18.577 -4.340 -26.470 1.00 94.00 328 LEU A C 1
ATOM 2679 O O . LEU A 1 328 ? 19.564 -5.043 -26.665 1.00 94.00 328 LEU A O 1
ATOM 2683 N N . GLU A 1 329 ? 17.429 -4.536 -27.123 1.00 92.00 329 GLU A N 1
ATOM 2684 C CA . GLU A 1 329 ? 17.299 -5.546 -28.180 1.00 92.00 329 GLU A CA 1
ATOM 2685 C C . GLU A 1 329 ? 18.215 -5.236 -29.372 1.00 92.00 329 GLU A C 1
ATOM 2687 O O . GLU A 1 329 ? 18.869 -6.143 -29.889 1.00 92.00 329 GLU A O 1
ATOM 2692 N N . ALA A 1 330 ? 18.301 -3.961 -29.766 1.00 90.81 330 ALA A N 1
ATOM 2693 C CA . ALA A 1 330 ? 19.203 -3.515 -30.823 1.00 90.81 330 ALA A CA 1
ATOM 2694 C C . ALA A 1 330 ? 20.683 -3.694 -30.436 1.00 90.81 330 ALA A C 1
ATOM 2696 O O . ALA A 1 330 ? 21.468 -4.175 -31.249 1.00 90.81 330 ALA A O 1
ATOM 2697 N N . ASP A 1 331 ? 21.043 -3.366 -29.192 1.00 89.06 331 ASP A N 1
ATOM 2698 C CA . ASP A 1 331 ? 22.437 -3.352 -28.730 1.00 89.06 331 ASP A CA 1
ATOM 2699 C C . ASP A 1 331 ? 22.987 -4.753 -28.393 1.00 89.06 331 ASP A C 1
ATOM 2701 O O . ASP A 1 331 ? 24.175 -5.016 -28.567 1.00 89.06 331 ASP A O 1
ATOM 2705 N N . THR A 1 332 ? 22.150 -5.667 -27.887 1.00 83.56 332 THR A N 1
ATOM 2706 C CA . THR A 1 332 ? 22.609 -6.960 -27.328 1.00 83.56 332 THR A CA 1
ATOM 2707 C C . THR A 1 332 ? 22.312 -8.174 -28.205 1.00 83.56 332 THR A C 1
ATOM 2709 O O . THR A 1 332 ? 22.703 -9.286 -27.848 1.00 83.56 332 THR A O 1
ATOM 2712 N N . LEU A 1 333 ? 21.581 -8.000 -29.315 1.00 75.38 333 LEU A N 1
ATOM 2713 C CA . LEU A 1 333 ? 21.030 -9.085 -30.147 1.00 75.38 333 LEU A CA 1
ATOM 2714 C C . LEU A 1 333 ? 20.130 -10.079 -29.374 1.00 75.38 333 LEU A C 1
ATOM 2716 O O . LEU A 1 333 ? 19.744 -11.123 -29.912 1.00 75.38 333 LEU A O 1
ATOM 2720 N N . GLN A 1 334 ? 19.749 -9.771 -28.127 1.00 80.19 334 GLN A N 1
ATOM 2721 C CA . GLN A 1 334 ? 18.828 -10.589 -27.343 1.00 80.19 334 GLN A CA 1
ATOM 2722 C C . GLN A 1 334 ? 17.395 -10.391 -27.835 1.00 80.19 334 GLN A C 1
ATOM 2724 O O . GLN A 1 334 ? 16.728 -9.404 -27.520 1.00 80.19 334 GLN A O 1
ATOM 2729 N N . ARG A 1 335 ? 16.899 -11.376 -28.585 1.00 85.88 335 ARG A N 1
ATOM 2730 C CA . ARG A 1 335 ? 15.532 -11.366 -29.113 1.00 85.88 335 ARG A CA 1
ATOM 2731 C C . ARG A 1 335 ? 14.490 -11.393 -27.991 1.00 85.88 335 ARG A C 1
ATOM 2733 O O . ARG A 1 335 ? 14.577 -12.178 -27.047 1.00 85.88 335 ARG A O 1
ATOM 2740 N N . GLY A 1 336 ? 13.450 -10.580 -28.144 1.00 91.44 336 GLY A N 1
ATOM 2741 C CA . GLY A 1 336 ? 12.268 -10.563 -27.290 1.00 91.44 336 GLY A CA 1
ATOM 2742 C C . GLY A 1 336 ? 12.335 -9.577 -26.125 1.00 91.44 336 GLY A C 1
ATOM 2743 O O . GLY A 1 336 ? 11.347 -9.469 -25.395 1.00 91.44 336 GLY A O 1
ATOM 2744 N N . LEU A 1 337 ? 13.438 -8.839 -25.936 1.00 93.38 337 LEU A N 1
ATOM 2745 C CA . LEU A 1 337 ? 13.516 -7.801 -24.900 1.00 93.38 337 LEU A CA 1
ATOM 2746 C C . LEU A 1 337 ? 12.502 -6.690 -25.168 1.00 93.38 337 LEU A C 1
ATOM 2748 O O . LEU A 1 337 ? 11.718 -6.363 -24.280 1.00 93.38 337 LEU A O 1
ATOM 2752 N N . LYS A 1 338 ? 12.411 -6.198 -26.407 1.00 95.25 338 LYS A N 1
ATOM 2753 C CA . LYS A 1 338 ? 11.418 -5.188 -26.796 1.00 95.25 338 LYS A CA 1
ATOM 2754 C C . LYS A 1 338 ? 10.002 -5.579 -26.373 1.00 95.25 338 LYS A C 1
ATOM 2756 O O . LYS A 1 338 ? 9.313 -4.799 -25.722 1.00 95.25 338 LYS A O 1
ATOM 2761 N N . ALA A 1 339 ? 9.589 -6.805 -26.696 1.00 95.25 339 ALA A N 1
ATOM 2762 C CA . ALA A 1 339 ? 8.259 -7.307 -26.362 1.00 95.25 339 ALA A CA 1
ATOM 2763 C C . ALA A 1 339 ? 8.048 -7.447 -24.844 1.00 95.25 339 ALA A C 1
ATOM 2765 O O . ALA A 1 339 ? 6.990 -7.081 -24.335 1.00 95.25 339 ALA A O 1
ATOM 2766 N N . LYS A 1 340 ? 9.053 -7.937 -24.105 1.00 95.69 340 LYS A N 1
ATOM 2767 C CA . LYS A 1 340 ? 8.981 -8.071 -22.641 1.00 95.69 340 LYS A CA 1
ATOM 2768 C C . LYS A 1 340 ? 8.825 -6.714 -21.952 1.00 95.69 340 LYS A C 1
ATOM 2770 O O . LYS A 1 340 ? 7.951 -6.574 -21.101 1.00 95.69 340 LYS A O 1
ATOM 2775 N N . TYR A 1 341 ? 9.646 -5.728 -22.314 1.00 96.75 341 TYR A N 1
ATOM 2776 C CA . TYR A 1 341 ? 9.591 -4.382 -21.730 1.00 96.75 341 TYR A CA 1
ATOM 2777 C C . TYR A 1 341 ? 8.310 -3.647 -22.115 1.00 96.75 341 TYR A C 1
ATOM 2779 O O . TYR A 1 341 ? 7.715 -3.009 -21.254 1.00 96.75 341 TYR A O 1
ATOM 2787 N N . ALA A 1 342 ? 7.847 -3.773 -23.365 1.00 95.88 342 ALA A N 1
ATOM 2788 C CA . ALA A 1 342 ? 6.559 -3.223 -23.781 1.00 95.88 342 ALA A CA 1
ATOM 2789 C C . ALA A 1 342 ? 5.412 -3.808 -22.947 1.00 95.88 342 ALA A C 1
ATOM 2791 O O . ALA A 1 342 ? 4.649 -3.053 -22.355 1.00 95.88 342 ALA A O 1
ATOM 2792 N N . LYS A 1 343 ? 5.368 -5.139 -22.790 1.00 95.56 343 LYS A N 1
ATOM 2793 C CA . LYS A 1 343 ? 4.359 -5.811 -21.961 1.00 95.56 343 LYS A CA 1
ATOM 2794 C C . LYS A 1 343 ? 4.396 -5.348 -20.502 1.00 95.56 343 LYS A C 1
ATOM 2796 O O . LYS A 1 343 ? 3.342 -5.159 -19.898 1.00 95.56 343 LYS A O 1
ATOM 2801 N N . LEU A 1 344 ? 5.590 -5.176 -19.928 1.00 96.06 344 LEU A N 1
ATOM 2802 C CA . LEU A 1 344 ? 5.721 -4.628 -18.580 1.00 96.06 344 LEU A CA 1
ATOM 2803 C C . LEU A 1 344 ? 5.218 -3.179 -18.527 1.00 96.06 344 LEU A C 1
ATOM 2805 O O . LEU A 1 344 ? 4.442 -2.866 -17.638 1.00 96.06 344 LEU A O 1
ATOM 2809 N N . ALA A 1 345 ? 5.610 -2.316 -19.469 1.00 96.44 345 ALA A N 1
ATOM 2810 C CA . ALA A 1 345 ? 5.181 -0.916 -19.523 1.00 96.44 345 ALA A CA 1
ATOM 2811 C C . ALA A 1 345 ? 3.656 -0.762 -19.691 1.00 96.44 345 ALA A C 1
ATOM 2813 O O . ALA A 1 345 ? 3.051 0.078 -19.026 1.00 96.44 345 ALA A O 1
ATOM 2814 N N . ASP A 1 346 ? 3.019 -1.605 -20.509 1.00 94.31 346 ASP A N 1
ATOM 2815 C CA . ASP A 1 346 ? 1.557 -1.656 -20.667 1.00 94.31 346 ASP A CA 1
ATOM 2816 C C . ASP A 1 346 ? 0.887 -2.044 -19.341 1.00 94.31 346 ASP A C 1
ATOM 2818 O O . ASP A 1 346 ? 0.069 -1.301 -18.793 1.00 94.31 346 ASP A O 1
ATOM 2822 N N . SER A 1 347 ? 1.335 -3.155 -18.745 1.00 93.62 347 SER A N 1
ATOM 2823 C CA . SER A 1 347 ? 0.860 -3.598 -17.431 1.00 93.62 347 SER A CA 1
ATOM 2824 C C . SER A 1 347 ? 1.118 -2.566 -16.333 1.00 93.62 347 SER A C 1
ATOM 2826 O O . SER A 1 347 ? 0.348 -2.496 -15.383 1.00 93.62 347 SER A O 1
ATOM 2828 N N . TRP A 1 348 ? 2.166 -1.748 -16.433 1.00 93.69 348 TRP A N 1
ATOM 2829 C CA . TRP A 1 348 ? 2.547 -0.759 -15.425 1.00 93.69 348 TRP A CA 1
ATOM 2830 C C . TRP A 1 348 ? 1.810 0.577 -15.577 1.00 93.69 348 TRP A C 1
ATOM 2832 O O . TRP A 1 348 ? 1.430 1.190 -14.584 1.00 93.69 348 TRP A O 1
ATOM 2842 N N . SER A 1 349 ? 1.548 1.025 -16.799 1.00 91.38 349 SER A N 1
ATOM 2843 C CA . SER A 1 349 ? 0.764 2.243 -17.050 1.00 91.38 349 SER A CA 1
ATOM 2844 C C . SER A 1 349 ? -0.737 2.025 -16.813 1.00 91.38 349 SER A C 1
ATOM 2846 O O . SER A 1 349 ? -1.478 2.974 -16.541 1.00 91.38 349 SER A O 1
ATOM 2848 N N . GLY A 1 350 ? -1.193 0.768 -16.893 1.00 85.00 350 GLY A N 1
ATOM 2849 C CA . GLY A 1 350 ? -2.614 0.422 -16.870 1.00 85.00 350 GLY A CA 1
ATOM 2850 C C . GLY A 1 350 ? -3.342 0.835 -18.155 1.00 85.00 350 GLY A C 1
ATOM 2851 O O . GLY A 1 350 ? -4.573 0.937 -18.149 1.00 85.00 350 GLY A O 1
ATOM 2852 N N . LEU A 1 351 ? -2.584 1.115 -19.222 1.00 74.06 351 LEU A N 1
ATOM 2853 C CA . LEU A 1 351 ? -3.086 1.320 -20.574 1.00 74.06 351 LEU A CA 1
ATOM 2854 C C . LEU A 1 351 ? -3.131 -0.041 -21.271 1.00 74.06 351 LEU A C 1
ATOM 2856 O O . LEU A 1 351 ? -2.131 -0.753 -21.336 1.00 74.06 351 LEU A O 1
ATOM 2860 N N . GLU A 1 352 ? -4.297 -0.416 -21.789 1.00 57.00 352 GLU A N 1
ATOM 2861 C CA . GLU A 1 352 ? -4.409 -1.613 -22.619 1.00 57.00 352 GLU A CA 1
ATOM 2862 C C . GLU A 1 352 ? -3.619 -1.412 -23.916 1.00 57.00 352 GLU A C 1
ATOM 2864 O O . GLU A 1 352 ? -3.795 -0.411 -24.617 1.00 57.00 352 GLU A O 1
ATOM 2869 N N . SER A 1 353 ? -2.762 -2.377 -24.253 1.00 45.31 353 SER A N 1
ATOM 2870 C CA . SER A 1 353 ? -2.014 -2.381 -25.506 1.00 45.31 353 SER A CA 1
ATOM 2871 C C . SER A 1 353 ? -2.976 -2.545 -26.688 1.00 45.31 353 SER A C 1
ATOM 2873 O O . SER A 1 353 ? -3.301 -3.663 -27.093 1.00 45.31 353 SER A O 1
ATOM 2875 N N . ARG A 1 354 ? -3.439 -1.448 -27.284 1.00 37.09 354 ARG A N 1
ATOM 2876 C CA . ARG A 1 354 ? -3.991 -1.500 -28.642 1.00 37.09 354 ARG A CA 1
ATOM 2877 C C . ARG A 1 354 ? -2.798 -1.547 -29.604 1.00 37.09 354 ARG A C 1
ATOM 2879 O O . ARG A 1 354 ? -2.111 -0.547 -29.770 1.00 37.09 354 ARG A O 1
ATOM 2886 N N . GLY A 1 355 ? -2.474 -2.714 -30.168 1.00 33.34 355 GLY A N 1
ATOM 2887 C CA . GLY A 1 355 ? -1.469 -2.806 -31.249 1.00 33.34 355 GLY A CA 1
ATOM 2888 C C . GLY A 1 355 ? -1.972 -2.167 -32.560 1.00 33.34 355 GLY A C 1
ATOM 2889 O O . GLY A 1 355 ? -3.144 -1.794 -32.607 1.00 33.34 355 GLY A O 1
ATOM 2890 N N . PRO A 1 356 ? -1.188 -2.107 -33.664 1.00 35.53 356 PRO A N 1
ATOM 2891 C CA . PRO A 1 356 ? 0.267 -2.241 -33.855 1.00 35.53 356 PRO A CA 1
ATOM 2892 C C . PRO A 1 356 ? 0.944 -0.838 -34.048 1.00 35.53 356 PRO A C 1
ATOM 2894 O O . PRO A 1 356 ? 0.282 0.179 -33.845 1.00 35.53 356 PRO A O 1
ATOM 2897 N N . PRO A 1 357 ? 2.261 -0.714 -34.354 1.00 45.03 357 PRO A N 1
ATOM 2898 C CA . PRO A 1 357 ? 3.036 0.506 -34.110 1.00 45.03 357 PRO A CA 1
ATOM 2899 C C . PRO A 1 357 ? 2.830 1.548 -35.214 1.00 45.03 357 PRO A C 1
ATOM 2901 O O . PRO A 1 357 ? 3.329 1.393 -36.325 1.00 45.03 357 PRO A O 1
ATOM 2904 N N . GLY A 1 358 ? 2.127 2.630 -34.900 1.00 35.78 358 GLY A N 1
ATOM 2905 C CA . GLY A 1 358 ? 1.941 3.736 -35.838 1.00 35.78 358 GLY A CA 1
ATOM 2906 C C . GLY A 1 358 ? 0.666 4.511 -35.562 1.00 35.78 358 GLY A C 1
ATOM 2907 O O . GLY A 1 358 ? -0.230 4.547 -36.391 1.00 35.78 358 GLY A O 1
ATOM 2908 N N . GLY A 1 359 ? 0.549 5.102 -34.380 1.00 32.69 359 GLY A N 1
ATOM 2909 C CA . GLY A 1 359 ? -0.623 5.894 -34.034 1.00 32.69 359 GLY A CA 1
ATOM 2910 C C . GLY A 1 359 ? -0.403 6.567 -32.700 1.00 32.69 359 GLY A C 1
ATOM 2911 O O . GLY A 1 359 ? -0.177 5.906 -31.695 1.00 32.69 359 GLY A O 1
ATOM 2912 N N . CYS A 1 360 ? -0.360 7.888 -32.727 1.00 35.84 360 CYS A N 1
ATOM 2913 C CA . CYS A 1 360 ? 0.017 8.734 -31.614 1.00 35.84 360 CYS A CA 1
ATOM 2914 C C . CYS A 1 360 ? -0.898 8.484 -30.390 1.00 35.84 360 CYS A C 1
ATOM 2916 O O . CYS A 1 360 ? -2.115 8.377 -30.514 1.00 35.84 360 CYS A O 1
ATOM 2918 N N . VAL A 1 361 ? -0.296 8.485 -29.198 1.00 45.09 361 VAL A N 1
ATOM 2919 C CA . VAL A 1 361 ? -0.910 8.361 -27.860 1.00 45.09 361 VAL A CA 1
ATOM 2920 C C . VAL A 1 361 ? -1.805 9.556 -27.373 1.00 45.09 361 VAL A C 1
ATOM 2922 O O . VAL A 1 361 ? -2.330 9.470 -26.262 1.00 45.09 361 VAL A O 1
ATOM 2925 N N . PRO A 1 362 ? -2.086 10.668 -28.109 1.00 42.47 362 PRO A N 1
ATOM 2926 C CA . PRO A 1 362 ? -2.904 11.770 -27.584 1.00 42.47 362 PRO A CA 1
ATOM 2927 C C . PRO A 1 362 ? -4.374 11.458 -27.277 1.00 42.47 362 PRO A C 1
ATOM 2929 O O . PRO A 1 362 ? -4.963 12.177 -26.475 1.00 42.47 362 PRO A O 1
ATOM 2932 N N . GLU A 1 363 ? -4.998 10.436 -27.870 1.00 39.94 363 GLU A N 1
ATOM 2933 C CA . GLU A 1 363 ? -6.461 10.271 -27.772 1.00 39.94 363 GLU A CA 1
ATOM 2934 C C . GLU A 1 363 ? -6.950 9.829 -26.386 1.00 39.94 363 GLU A C 1
ATOM 2936 O O . GLU A 1 363 ? -8.007 10.274 -25.941 1.00 39.94 363 GLU A O 1
ATOM 2941 N N . GLN A 1 364 ? -6.172 9.036 -25.643 1.00 40.34 364 GLN A N 1
ATOM 2942 C CA . GLN A 1 364 ? -6.537 8.650 -24.272 1.00 40.34 364 GLN A CA 1
ATOM 2943 C C . GLN A 1 364 ? -6.292 9.786 -23.267 1.00 40.34 364 GLN A C 1
ATOM 2945 O O . GLN A 1 364 ? -7.066 9.952 -22.322 1.00 40.34 364 GLN A O 1
ATOM 2950 N N . LEU A 1 365 ? -5.276 10.626 -23.501 1.00 39.88 365 LEU A N 1
ATOM 2951 C CA . LEU A 1 365 ? -5.060 11.848 -22.720 1.00 39.88 365 LEU A CA 1
ATOM 2952 C C . LEU A 1 365 ? -6.149 12.897 -23.012 1.00 39.88 365 LEU A C 1
ATOM 2954 O O . LEU A 1 365 ? -6.631 13.559 -22.095 1.00 39.88 365 LEU A O 1
ATOM 2958 N N . ALA A 1 366 ? -6.572 13.011 -24.275 1.00 41.78 366 ALA A N 1
ATOM 2959 C CA . ALA A 1 366 ? -7.646 13.902 -24.705 1.00 41.78 366 ALA A CA 1
ATOM 2960 C C . ALA A 1 366 ? -9.020 13.440 -24.197 1.00 41.78 366 ALA A C 1
ATOM 2962 O O . ALA A 1 366 ? -9.815 14.275 -23.773 1.00 41.78 366 ALA A O 1
ATOM 2963 N N . ALA A 1 367 ? -9.287 12.130 -24.152 1.00 41.59 367 ALA A N 1
ATOM 2964 C CA . ALA A 1 367 ? -10.509 11.578 -23.563 1.00 41.59 367 ALA A CA 1
ATOM 2965 C C . ALA A 1 367 ? -10.610 11.880 -22.055 1.00 41.59 367 ALA A C 1
ATOM 2967 O O . ALA A 1 367 ? -11.670 12.284 -21.580 1.00 41.59 367 ALA A O 1
ATOM 2968 N N . LEU A 1 368 ? -9.490 11.802 -21.323 1.00 42.06 368 LEU A N 1
ATOM 2969 C CA . LEU A 1 368 ? -9.409 12.198 -19.908 1.00 42.06 368 LEU A CA 1
ATOM 2970 C C . LEU A 1 368 ? -9.593 13.713 -19.693 1.00 42.06 368 LEU A C 1
ATOM 2972 O O . LEU A 1 368 ? -10.059 14.139 -18.637 1.00 42.06 368 LEU A O 1
ATOM 2976 N N . GLN A 1 369 ? -9.256 14.541 -20.686 1.00 43.50 369 GLN A N 1
ATOM 2977 C CA . GLN A 1 369 ? -9.457 15.995 -20.647 1.00 43.50 369 GLN A CA 1
ATOM 2978 C C . GLN A 1 369 ? -10.857 16.428 -21.124 1.00 43.50 369 GLN A C 1
ATOM 2980 O O . GLN A 1 369 ? -11.365 17.453 -20.666 1.00 43.50 369 GLN A O 1
ATOM 2985 N N . ALA A 1 370 ? -11.498 15.668 -22.016 1.00 40.50 370 ALA A N 1
ATOM 2986 C CA . ALA A 1 370 ? -12.805 15.985 -22.595 1.00 40.50 370 ALA A CA 1
ATOM 2987 C C . ALA A 1 370 ? -13.967 15.780 -21.609 1.00 40.50 370 ALA A C 1
ATOM 2989 O O . ALA A 1 370 ? -14.961 16.510 -21.673 1.00 40.50 370 ALA A O 1
ATOM 2990 N N . ASP A 1 371 ? -13.823 14.861 -20.652 1.00 40.31 371 ASP A N 1
ATOM 2991 C CA . ASP A 1 371 ? -14.854 14.564 -19.648 1.00 40.31 371 ASP A CA 1
ATOM 2992 C C . ASP A 1 371 ? -15.092 15.734 -18.663 1.00 40.31 371 ASP A C 1
ATOM 2994 O O . ASP A 1 371 ? -16.186 15.914 -18.124 1.00 40.31 371 ASP A O 1
ATOM 2998 N N . ARG A 1 372 ? -14.119 16.657 -18.546 1.00 45.09 372 ARG A N 1
ATOM 2999 C CA . ARG A 1 372 ? -14.281 17.942 -17.831 1.00 45.09 372 ARG A CA 1
ATOM 3000 C C . ARG A 1 372 ? -15.391 18.824 -18.408 1.00 45.09 372 ARG A C 1
ATOM 3002 O O . ARG A 1 372 ? -15.989 19.601 -17.669 1.00 45.09 372 ARG A O 1
ATOM 3009 N N . ARG A 1 373 ? -15.673 18.746 -19.714 1.00 42.88 373 ARG A N 1
ATOM 3010 C CA . ARG A 1 373 ? -16.663 19.633 -20.356 1.00 42.88 373 ARG A CA 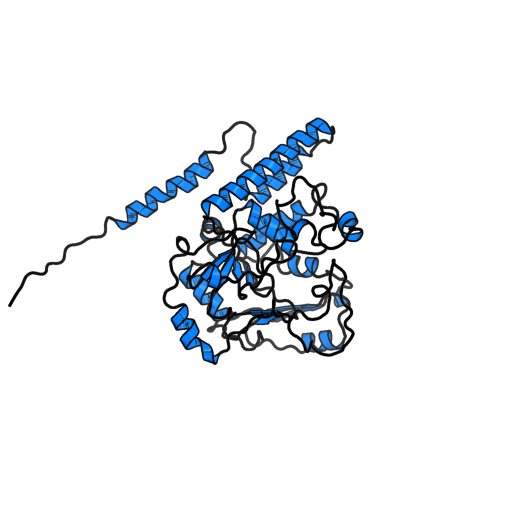1
ATOM 3011 C C . ARG A 1 373 ? -18.103 19.159 -20.175 1.00 42.88 373 ARG A C 1
ATOM 3013 O O . ARG A 1 373 ? -19.011 19.975 -20.304 1.00 42.88 373 ARG A O 1
ATOM 3020 N N . ARG A 1 374 ? -18.321 17.875 -19.870 1.00 42.50 374 ARG A N 1
ATOM 3021 C CA . ARG A 1 374 ? -19.667 17.333 -19.621 1.00 42.50 374 ARG A CA 1
ATOM 3022 C C . ARG A 1 374 ? -20.086 17.495 -18.161 1.00 42.50 374 ARG A C 1
ATOM 3024 O O . ARG A 1 374 ? -21.219 17.892 -17.921 1.00 42.50 374 ARG A O 1
ATOM 3031 N N . GLY A 1 375 ? -19.164 17.321 -17.210 1.00 36.78 375 GLY A N 1
ATOM 3032 C CA . GLY A 1 375 ? -19.439 17.550 -15.783 1.00 36.78 375 GLY A CA 1
ATOM 3033 C C . GLY A 1 375 ? -19.708 19.017 -15.419 1.00 36.78 375 GLY A C 1
ATOM 3034 O O . GLY A 1 375 ? -20.535 19.288 -14.557 1.00 36.78 375 GLY A O 1
ATOM 3035 N N . ALA A 1 376 ? -19.076 19.970 -16.114 1.00 39.47 376 ALA A N 1
ATOM 3036 C CA . ALA A 1 376 ? -19.284 21.401 -15.867 1.00 39.47 376 ALA A CA 1
ATOM 3037 C C . ALA A 1 376 ? -20.601 21.953 -16.450 1.00 39.47 376 ALA A C 1
ATOM 3039 O O . ALA A 1 376 ? -21.086 22.972 -15.977 1.00 39.47 376 ALA A O 1
ATOM 3040 N N . ARG A 1 377 ? -21.199 21.295 -17.457 1.00 36.66 377 ARG A N 1
ATOM 3041 C CA . ARG A 1 377 ? -22.477 21.730 -18.060 1.00 36.66 377 ARG A CA 1
ATOM 3042 C C . ARG A 1 377 ? -23.716 21.207 -17.333 1.00 36.66 377 ARG A C 1
ATOM 3044 O O . ARG A 1 377 ? -24.781 21.776 -17.499 1.00 36.66 377 ARG A O 1
ATOM 3051 N N . ALA A 1 378 ? -23.587 20.163 -16.517 1.00 36.25 378 ALA A N 1
ATOM 3052 C CA . ALA A 1 378 ? -24.710 19.621 -15.750 1.00 36.25 378 ALA A CA 1
ATOM 3053 C C . ALA A 1 378 ? -25.015 20.410 -14.457 1.00 36.25 378 ALA A C 1
ATOM 3055 O O . ALA A 1 378 ? -25.986 20.097 -13.776 1.00 36.25 378 ALA A O 1
ATOM 3056 N N . ALA A 1 379 ? -24.197 21.413 -14.111 1.00 40.03 379 ALA A N 1
ATOM 3057 C CA . ALA A 1 379 ? -24.342 22.208 -12.890 1.00 40.03 379 ALA A CA 1
ATOM 3058 C C . ALA A 1 379 ? -25.031 23.575 -13.093 1.00 40.03 379 ALA A C 1
ATOM 3060 O O . ALA A 1 379 ? -25.312 24.234 -12.097 1.00 40.03 379 ALA A O 1
ATOM 3061 N N . ASP A 1 380 ? -25.320 23.988 -14.336 1.00 37.94 380 ASP A N 1
ATOM 3062 C CA . ASP A 1 380 ? -25.829 25.342 -14.640 1.00 37.94 380 ASP A CA 1
ATOM 3063 C C . ASP A 1 380 ? -27.325 25.407 -15.018 1.00 37.94 380 ASP A C 1
ATOM 3065 O O . ASP A 1 380 ? -27.916 26.482 -14.985 1.00 37.94 380 ASP A O 1
ATOM 3069 N N . ASP A 1 381 ? -27.993 24.277 -15.283 1.00 37.62 381 ASP A N 1
ATOM 3070 C CA . ASP A 1 381 ? -29.404 24.259 -15.726 1.00 37.62 381 ASP A CA 1
ATOM 3071 C C . ASP A 1 381 ? -30.389 23.902 -14.594 1.00 37.62 381 ASP A C 1
ATOM 3073 O O . ASP A 1 381 ? -31.266 23.049 -14.733 1.00 37.62 381 ASP A O 1
ATOM 3077 N N . GLY A 1 382 ? -30.240 24.555 -13.437 1.00 36.00 382 GLY A N 1
ATOM 3078 C CA . GLY A 1 382 ? -31.017 24.249 -12.231 1.00 36.00 382 GLY A CA 1
ATOM 3079 C C . GLY A 1 382 ? -31.463 25.455 -11.407 1.00 36.00 382 GLY A C 1
ATOM 3080 O O . GLY A 1 382 ? -31.535 25.344 -10.187 1.00 36.00 382 GLY A O 1
ATOM 3081 N N . ALA A 1 383 ? -31.754 26.604 -12.022 1.00 33.22 383 ALA A N 1
ATOM 3082 C CA . ALA A 1 383 ? -32.320 27.759 -11.318 1.00 33.22 383 ALA A CA 1
ATOM 3083 C C . ALA A 1 383 ? -33.781 28.006 -11.737 1.00 33.22 383 ALA A C 1
ATOM 3085 O O . ALA A 1 383 ? -34.058 28.580 -12.786 1.00 33.22 383 ALA A O 1
ATOM 3086 N N . SER A 1 384 ? -34.719 27.578 -10.886 1.00 32.09 384 SER A N 1
ATOM 3087 C CA . SER A 1 384 ? -36.130 27.990 -10.924 1.00 32.09 384 SER A CA 1
ATOM 3088 C C . SER A 1 384 ? -36.353 29.175 -9.963 1.00 32.09 384 SER A C 1
ATOM 3090 O O . SER A 1 384 ? -35.692 29.227 -8.921 1.00 32.09 384 SER A O 1
ATOM 3092 N N . PRO A 1 385 ? -37.236 30.145 -10.276 1.00 37.28 385 PRO A N 1
ATOM 3093 C CA . PRO A 1 385 ? -37.270 31.437 -9.601 1.00 37.28 385 PRO A CA 1
ATOM 3094 C C . PRO A 1 385 ? -38.231 31.427 -8.405 1.00 37.28 385 PRO A C 1
ATOM 3096 O O . PRO A 1 385 ? -39.395 31.062 -8.543 1.00 37.28 385 PRO A O 1
ATOM 3099 N N . PHE A 1 386 ? -37.786 31.906 -7.238 1.00 30.69 386 PHE A N 1
ATOM 3100 C CA . PHE A 1 386 ? -38.689 32.228 -6.127 1.00 30.69 386 PHE A CA 1
ATOM 3101 C C . PHE A 1 386 ? -38.382 33.595 -5.497 1.00 30.69 386 PHE A C 1
ATOM 3103 O O . PHE A 1 386 ? -37.436 33.791 -4.740 1.00 30.69 386 PHE A O 1
ATOM 3110 N N . VAL A 1 387 ? -39.245 34.530 -5.892 1.00 38.69 387 VAL A N 1
ATOM 3111 C CA . VAL A 1 387 ? -39.773 35.740 -5.246 1.00 38.69 387 VAL A CA 1
ATOM 3112 C C . VAL A 1 387 ? -39.398 35.967 -3.771 1.00 38.69 387 VAL A C 1
ATOM 3114 O O . VAL A 1 387 ? -39.758 35.175 -2.903 1.00 38.69 387 VAL A O 1
ATOM 3117 N N . LYS A 1 388 ? -38.866 37.161 -3.466 1.00 31.00 388 LYS A N 1
ATOM 3118 C CA . LYS A 1 388 ? -39.155 37.889 -2.217 1.00 31.00 388 LYS A CA 1
ATOM 3119 C C . LYS A 1 388 ? -39.267 39.389 -2.481 1.00 31.00 388 LYS A C 1
ATOM 3121 O O . LYS A 1 388 ? -38.270 40.082 -2.647 1.00 31.00 388 LYS A O 1
ATOM 3126 N N . GLY A 1 389 ? -40.501 39.877 -2.466 1.00 32.12 389 GLY A N 1
ATOM 3127 C CA . GLY A 1 389 ? -40.826 41.258 -2.151 1.00 32.12 389 GLY A CA 1
ATOM 3128 C C . GLY A 1 389 ? -41.731 41.252 -0.927 1.00 32.12 389 GLY A C 1
ATOM 3129 O O . GLY A 1 389 ? -42.716 40.521 -0.924 1.00 32.12 389 GLY A O 1
ATOM 3130 N N . LEU A 1 390 ? -41.351 42.006 0.105 1.00 34.34 390 LEU A N 1
ATOM 3131 C CA . LEU A 1 390 ? -42.222 42.810 0.972 1.00 34.34 390 LEU A CA 1
ATOM 3132 C C . LEU A 1 390 ? -41.401 43.304 2.166 1.00 34.34 390 LEU A C 1
ATOM 3134 O O . LEU A 1 390 ? -40.967 42.528 3.014 1.00 34.34 390 LEU A O 1
ATOM 3138 N N . GLY A 1 391 ? -41.197 44.618 2.195 1.00 34.06 391 GLY A N 1
ATOM 3139 C CA . GLY A 1 391 ? -40.949 45.349 3.424 1.00 34.06 391 GLY A CA 1
ATOM 3140 C C . GLY A 1 391 ? -42.277 45.831 4.000 1.00 34.06 391 GLY A C 1
ATOM 3141 O O . GLY A 1 391 ? -43.070 46.436 3.280 1.00 34.06 391 GLY A O 1
ATOM 3142 N N . ARG A 1 392 ? -42.502 45.545 5.277 1.00 36.22 392 ARG A N 1
ATOM 3143 C CA . ARG A 1 392 ? -42.817 46.470 6.375 1.00 36.22 392 ARG A CA 1
ATOM 3144 C C . ARG A 1 392 ? -43.080 45.653 7.628 1.00 36.22 392 ARG A C 1
ATOM 3146 O O . ARG A 1 392 ? -43.785 44.629 7.506 1.00 36.22 392 ARG A O 1
#

Secondary structure (DSSP, 8-state):
-GGG---TT----EEEEE-TT--HHHHHHHHH---SSS-EEEEEGGGGT---HHHHHHHTSS-TTT----B----TTEEE-TTHHHHHHHHHHHH--TT-HHHHHHHTEEEEESSPP-EETTSSS-EE--GGGT--SSEEEESS---SSEEE-HHHHHHHHHHHHHHTSTTT--HHHHHT----GGGPPPPS-GGGPPTT-GGGG-TT-SHHHHHHHHHHHT-EEEEE--GGG-BSEEE---SSTTTSGGGPPPP--SSS--SS--TTT--PBPPGGGHHHHHHHTTTPPPGGGS-EE-TTS-EE-HHHHHHHHHHHHHHHHHHHHHHHHHH--TTHHHHHHHHHHHHHT-----SS-S-THHHHHHHHHTHHHHTTTTSS-----------

Radius of gyration: 23.06 Å; chains: 1; bounding box: 69×75×62 Å